Protein AF-0000000087419683 (afdb_homodimer)

pLDDT: mean 87.88, std 21.39, range [22.89, 98.94]

InterPro domains:
  IPR004843 Calcineurin-like, phosphoesterase domain [PF00149] (72-242)
  IPR029052 Metallo-dependent phosphatase-like [G3DSA:3.60.21.10] (58-299)
  IPR029052 Metallo-dependent phosphatase-like [SSF56300] (59-273)
  IPR051918 Serine/threonine-protein phosphatase CPPED1 [PTHR43143] (70-267)

Radius of gyration: 33.33 Å; Cα contacts (8 Å, |Δi|>4): 1306; chains: 2; bounding box: 57×111×132 Å

Secondary structure (DSSP, 8-state):
-----------------------------------SEEE---SS-SBS----S--TT-EEEEEE-B--SS--TTHHHHHHHHHHHH--S-EEE-S--S----S-HHHHHHHHHHHHHHHTT-SS-EE----TTTTSSHHHHHHHHHHH--SSEEEEETTEEEEE--TBPSS--SSSB--HHHHHHHHHHHHHTTT-SEEEEE-SS-GGG-TT--HHHHTHHHHHHHHTTS-EEEEE-SSSS-EEEEETTEEEEE--BSSSS----BGGGTB-BEEEEEEEETTEEEEEEEEGGGEEETTSSB---GGGG-/-----------------------------------SEEE---SS-SBS----S--TT-EEEEEE-B--SS--TTHHHHHHHHHHHH--S-EEE-S--S----S-HHHHHHHHHHHHHHHTT-SS-EE----TTTTSSHHHHHHHHHHH--SSEEEEETTEEEEE--TBPSS--SSSB--HHHHHHHHHHHHHTTT-SEEEEE-SS-GGG-TT--HHHHTHHHHHHHHTTS-EEEEE-SS-S-EEEEETTEEEEE--BSSSS----BGGGTB-BEEEEEEEETTEEEEEEEEGGGEEETTSSB---GGGG-

Organism: NCBI:txid2527985

Foldseek 3Di:
DDPDDDDPPPPPPVPPPPPPPPPPPPPPPPPPPPDPDDDDDDPDDDDDDDPDPCPPLKFKEKEAEACAPAHFPPLLLLVQVLCQVVDGQEYEYQANQFQAPDPDPVVVVVRVVVSCVRQVPHPHYYHDAYDCRQPVDPVSVVVCCVVPNDRWDWDDDRLEIEGHAEQCDPPDPDPGADDPVNLVVLLVVLVVNVRRLEYEYGHADPQVPDPPRDCVHRSNVSNVVSCPPHHYEYEYEDPQFWDWDADPNYIYIYAHHSRYDFPCPDVVRRHAHWMWMWMQDSNGIDIDTGGSVNRDDPVPDDDDDPVPPD/DDDPPPPPPPPPPPPPPPPPPPPPPPPPPPPPPPDPDDDDDDPDDDDPDDPDPCPPLKFKEKEAEACAPAHFPPLLLLVQVLCQVVDGQEYEYQANQFQAPDPDPVVVVVRVVVSCVRQVPHPHYYHDAYDCRQPVDPVSVVVCCVPPNDRWDWDDDRLEIEGHAEQCDPPDPDPGADDPVNLVVLLVVLVVNVRRLEYEYGHADPQVPDPPRDCVHRSNVSNVVSCPPHHYEYEYEDPQFWDWDADPNYIYIYAHHSRYDFPCPDVVRRHAHWMWMWMQDSNGIDIDTGGSVNRDDPVPDDDDDVVPPD

Sequence (620 aa):
MKSLVTSSAALLILGLAALYSATGATQPAQESAEPELQIAVEAKNPWTDLQLNNDPKNFQFAIVTDRTGGHRPGVFRGAIDKLNLLQPEFVVSVGDLIEGGTEDPGRWALEWSEFQSNVERLDMPFFYLPGNHDISNMPMFEEWNRKFGRSYYSFRYHDVLFLCLNSEDPPRKGSFHFSQDQQEWAQAVLAENKDARWTIVLLHKPTWTYVNADLEASGWAPIEDALGDRPYTVFSGHKHNYAKSVRRGRDYYMLATTGGGSNLSGKDQGRFDHVVWVTMKDDGPVISNLMLDGIDHKNIRTVPDVRKGKMKSLVTSSAALLILGLAALYSATGATQPAQESAEPELQIAVEAKNPWTDLQLNNDPKNFQFAIVTDRTGGHRPGVFRGAIDKLNLLQPEFVVSVGDLIEGGTEDPGRWALEWSEFQSNVERLDMPFFYLPGNHDISNMPMFEEWNRKFGRSYYSFRYHDVLFLCLNSEDPPRKGSFHFSQDQQEWAQAVLAENKDARWTIVLLHKPTWTYVNADLEASGWAPIEDALGDRPYTVFSGHKHNYAKSVRRGRDYYMLATTGGGSNLSGKDQGRFDHVVWVTMKDDGPVISNLMLDGIDHKNIRTVPDVRKGK

Solvent-accessible surface area (backbone atoms only — not comparable to full-atom values): 32985 Å² total; per-residue (Å²): 138,87,81,76,73,87,77,77,77,75,77,75,76,74,74,74,74,76,73,72,69,68,68,66,71,66,61,72,69,70,70,71,74,71,65,54,66,46,64,89,82,63,99,38,46,42,43,77,56,86,61,59,47,66,60,83,82,42,51,44,34,34,38,42,34,18,31,23,73,53,61,40,88,63,42,42,54,48,48,42,55,44,46,55,35,68,56,40,24,32,37,39,39,18,13,18,73,31,59,54,76,68,88,48,66,68,57,50,51,53,41,49,51,54,43,48,63,44,59,69,67,41,79,28,23,43,38,64,36,48,18,61,27,44,37,56,45,70,71,39,38,53,48,42,36,69,66,19,28,64,61,52,54,59,38,29,51,59,54,33,34,37,43,39,44,31,34,64,29,69,82,66,82,56,97,43,14,35,31,72,67,53,34,54,47,49,39,49,52,47,65,74,44,70,80,39,68,32,33,42,35,31,25,8,59,55,63,72,70,42,85,83,51,54,43,65,83,23,28,50,42,65,39,55,56,57,53,60,86,57,57,48,40,38,41,21,16,77,77,31,33,31,33,26,28,60,56,93,90,25,52,35,36,28,33,19,15,25,21,20,35,65,86,51,79,28,61,87,68,13,15,47,48,34,37,36,40,35,35,40,48,92,92,42,72,36,50,21,40,34,31,52,93,19,54,39,56,67,73,67,29,69,45,77,47,56,77,66,76,116,135,84,81,79,77,77,80,79,81,78,78,76,77,78,75,78,74,76,75,74,73,70,71,67,73,66,64,73,70,72,73,72,75,71,65,53,67,48,64,87,82,61,98,38,46,42,45,77,55,84,60,59,48,66,60,83,82,42,49,44,33,32,37,42,35,18,31,22,73,52,60,41,87,62,42,42,54,48,47,43,56,45,46,56,35,68,55,40,25,31,36,39,39,19,16,18,75,30,59,54,77,66,90,50,67,67,57,52,51,52,42,49,52,53,44,49,62,44,59,69,67,41,80,30,23,44,37,64,36,48,19,60,27,44,37,55,44,70,72,38,38,51,49,42,38,69,66,20,27,65,61,53,52,59,37,28,50,60,54,32,34,37,42,39,44,31,32,64,28,69,85,64,81,59,98,43,14,35,30,72,67,54,34,54,49,49,39,49,52,48,66,76,45,70,80,39,69,32,34,42,36,32,23,7,60,56,63,70,70,42,86,84,50,54,44,66,83,24,29,49,42,64,38,55,58,56,52,58,86,58,56,49,40,38,42,20,16,78,76,30,31,32,34,27,28,60,56,94,90,25,53,35,35,29,34,20,14,25,21,20,34,66,88,52,80,28,61,86,68,14,16,46,48,34,37,36,40,34,37,41,46,92,91,43,71,36,50,22,39,34,30,53,94,19,54,38,56,69,73,68,28,69,45,76,48,58,77,68,75,116

Structure (mmCIF, N/CA/C/O backbone):
data_AF-0000000087419683-model_v1
#
loop_
_entity.id
_entity.type
_entity.pdbx_description
1 polymer 'Calcineurin-like phosphoesterase'
#
loop_
_atom_site.group_PDB
_atom_site.id
_atom_site.type_symbol
_atom_site.label_atom_id
_atom_site.label_alt_id
_atom_site.label_comp_id
_atom_site.label_asym_id
_atom_site.label_entity_id
_atom_site.label_seq_id
_atom_site.pdbx_PDB_ins_code
_atom_site.Cartn_x
_atom_site.Cartn_y
_atom_site.Cartn_z
_atom_site.occupancy
_atom_site.B_iso_or_equiv
_atom_site.auth_seq_id
_atom_site.auth_comp_id
_atom_site.auth_asym_id
_atom_site.auth_atom_id
_atom_site.pdbx_PDB_model_num
ATOM 1 N N . MET A 1 1 ? 29.109 -15.312 107.375 1 22.89 1 MET A N 1
ATOM 2 C CA . MET A 1 1 ? 29.953 -16.094 106.438 1 22.89 1 MET A CA 1
ATOM 3 C C . MET A 1 1 ? 29.516 -15.891 105 1 22.89 1 MET A C 1
ATOM 5 O O . MET A 1 1 ? 28.375 -15.484 104.75 1 22.89 1 MET A O 1
ATOM 9 N N . LYS A 1 2 ? 30.391 -16.438 104.125 1 23.83 2 LYS A N 1
ATOM 10 C CA . LYS A 1 2 ? 31.016 -15.977 102.875 1 23.83 2 LYS A CA 1
ATOM 11 C C . LYS A 1 2 ? 30.078 -16.141 101.688 1 23.83 2 LYS A C 1
ATOM 13 O O . LYS A 1 2 ? 29.406 -17.172 101.562 1 23.83 2 LYS A O 1
ATOM 18 N N . SER A 1 3 ? 29.75 -15.078 100.875 1 24.08 3 SER A N 1
ATOM 19 C CA . SER A 1 3 ? 28.891 -14.398 99.875 1 24.08 3 SER A CA 1
ATOM 20 C C . SER A 1 3 ? 29.094 -14.984 98.5 1 24.08 3 SER A C 1
ATOM 22 O O . SER A 1 3 ? 28.547 -14.469 97.5 1 24.08 3 SER A O 1
ATOM 24 N N . LEU A 1 4 ? 29.953 -16.078 98.562 1 23.55 4 LEU A N 1
ATOM 25 C CA . LEU A 1 4 ? 30.594 -16.047 97.25 1 23.55 4 LEU A CA 1
ATOM 26 C C . LEU A 1 4 ? 29.562 -16.062 96.125 1 23.55 4 LEU A C 1
ATOM 28 O O . LEU A 1 4 ? 28.422 -16.484 96.375 1 23.55 4 LEU A O 1
ATOM 32 N N . VAL A 1 5 ? 29.938 -16.328 94.812 1 24.39 5 VAL A N 1
ATOM 33 C CA . VAL A 1 5 ? 30.266 -15.719 93.562 1 24.39 5 VAL A CA 1
ATOM 34 C C . VAL A 1 5 ? 29.328 -16.266 92.438 1 24.39 5 VAL A C 1
ATOM 36 O O . VAL A 1 5 ? 29.016 -15.562 91.5 1 24.39 5 VAL A O 1
ATOM 39 N N . THR A 1 6 ? 28.781 -17.547 92.625 1 27.62 6 THR A N 1
ATOM 40 C CA . THR A 1 6 ? 28.922 -18.234 91.312 1 27.62 6 THR A CA 1
ATOM 41 C C . THR A 1 6 ? 28.047 -17.562 90.25 1 27.62 6 THR A C 1
ATOM 43 O O . THR A 1 6 ? 26.922 -17.141 90.562 1 27.62 6 THR A O 1
ATOM 46 N N . SER A 1 7 ? 28.625 -17.094 89.125 1 27.59 7 SER A N 1
ATOM 47 C CA . SER A 1 7 ? 28.422 -16.375 87.875 1 27.59 7 SER A CA 1
ATOM 48 C C . SER A 1 7 ? 27.453 -17.125 87 1 27.59 7 SER A C 1
ATOM 50 O O . SER A 1 7 ? 27.703 -18.281 86.625 1 27.59 7 SER A O 1
ATOM 52 N N . SER A 1 8 ? 26.203 -17.016 87.25 1 25.48 8 SER A N 1
ATOM 53 C CA . SER A 1 8 ? 25.125 -17.656 86.5 1 25.48 8 SER A CA 1
ATOM 54 C C . SER A 1 8 ? 25.188 -17.297 85 1 25.48 8 SER A C 1
ATOM 56 O O . SER A 1 8 ? 25.141 -16.125 84.688 1 25.48 8 SER A O 1
ATOM 58 N N . ALA A 1 9 ? 26.047 -18.047 84.25 1 25.39 9 ALA A N 1
ATOM 59 C CA . ALA A 1 9 ? 26.266 -17.938 82.812 1 25.39 9 ALA A CA 1
ATOM 60 C C . ALA A 1 9 ? 24.953 -17.984 82.062 1 25.39 9 ALA A C 1
ATOM 62 O O . ALA A 1 9 ? 24.219 -18.969 82.125 1 25.39 9 ALA A O 1
ATOM 63 N N . ALA A 1 10 ? 24.203 -16.922 82.125 1 25.39 10 ALA A N 1
ATOM 64 C CA . ALA A 1 10 ? 22.953 -16.781 81.375 1 25.39 10 ALA A CA 1
ATOM 65 C C . ALA A 1 10 ? 23.188 -17.031 79.875 1 25.39 10 ALA A C 1
ATOM 67 O O . ALA A 1 10 ? 24.016 -16.375 79.25 1 25.39 10 ALA A O 1
ATOM 68 N N . LEU A 1 11 ? 23.234 -18.344 79.5 1 24 11 LEU A N 1
ATOM 69 C CA . LEU A 1 11 ? 23.391 -18.766 78.125 1 24 11 LEU A CA 1
ATOM 70 C C . LEU A 1 11 ? 22.391 -18.047 77.188 1 24 11 LEU A C 1
ATOM 72 O O . LEU A 1 11 ? 21.188 -18.062 77.5 1 24 11 LEU A O 1
ATOM 76 N N . LEU A 1 12 ? 22.828 -16.969 76.562 1 24.3 12 LEU A N 1
ATOM 77 C CA . LEU A 1 12 ? 22.25 -16.109 75.5 1 24.3 12 LEU A CA 1
ATOM 78 C C . LEU A 1 12 ? 21.766 -16.938 74.312 1 24.3 12 LEU A C 1
ATOM 80 O O . LEU A 1 12 ? 22.578 -17.531 73.625 1 24.3 12 LEU A O 1
ATOM 84 N N . ILE A 1 13 ? 20.891 -17.875 74.562 1 25.2 13 ILE A N 1
ATOM 85 C CA . ILE A 1 13 ? 20.5 -18.594 73.312 1 25.2 13 ILE A CA 1
ATOM 86 C C . ILE A 1 13 ? 19.953 -17.594 72.312 1 25.2 13 ILE A C 1
ATOM 88 O O . ILE A 1 13 ? 18.969 -16.906 72.562 1 25.2 13 ILE A O 1
ATOM 92 N N . LEU A 1 14 ? 20.844 -16.891 71.625 1 25.5 14 LEU A N 1
ATOM 93 C CA . LEU A 1 14 ? 20.5 -16.016 70.5 1 25.5 14 LEU A CA 1
ATOM 94 C C . LEU A 1 14 ? 19.703 -16.781 69.438 1 25.5 14 LEU A C 1
ATOM 96 O O . LEU A 1 14 ? 20.188 -17.797 68.938 1 25.5 14 LEU A O 1
ATOM 100 N N . GLY A 1 15 ? 18.422 -16.938 69.75 1 24.23 15 GLY A N 1
ATOM 101 C CA . GLY A 1 15 ? 17.5 -17.438 68.75 1 24.23 15 GLY A CA 1
ATOM 102 C C . GLY A 1 15 ? 17.656 -16.781 67.375 1 24.23 15 GLY A C 1
ATOM 103 O O . GLY A 1 15 ? 17.547 -15.562 67.25 1 24.23 15 GLY A O 1
ATOM 104 N N . LEU A 1 16 ? 18.656 -17.234 66.625 1 26.91 16 LEU A N 1
ATOM 105 C CA . LEU A 1 16 ? 18.812 -16.781 65.25 1 26.91 16 LEU A CA 1
ATOM 106 C C . LEU A 1 16 ? 17.516 -16.953 64.5 1 26.91 16 LEU A C 1
ATOM 108 O O . LEU A 1 16 ? 17.016 -18.078 64.312 1 26.91 16 LEU A O 1
ATOM 112 N N . ALA A 1 17 ? 16.516 -16.016 64.688 1 26.88 17 ALA A N 1
ATOM 113 C CA . ALA A 1 17 ? 15.383 -15.906 63.75 1 26.88 17 ALA A CA 1
ATOM 114 C C . ALA A 1 17 ? 15.836 -15.93 62.312 1 26.88 17 ALA A C 1
ATOM 116 O O . ALA A 1 17 ? 16.625 -15.086 61.875 1 26.88 17 ALA A O 1
ATOM 117 N N . ALA A 1 18 ? 16.125 -17.109 61.781 1 29.06 18 ALA A N 1
ATOM 118 C CA . ALA A 1 18 ? 16.297 -17.188 60.312 1 29.06 18 ALA A CA 1
ATOM 119 C C . ALA A 1 18 ? 15.172 -16.453 59.594 1 29.06 18 ALA A C 1
ATOM 121 O O . ALA A 1 18 ? 14 -16.812 59.719 1 29.06 18 ALA A O 1
ATOM 122 N N . LEU A 1 19 ? 15.234 -15.07 59.5 1 27.78 19 LEU A N 1
ATOM 123 C CA . LEU A 1 19 ? 14.406 -14.32 58.562 1 27.78 19 LEU A CA 1
ATOM 124 C C . LEU A 1 19 ? 14.422 -14.969 57.188 1 27.78 19 LEU A C 1
ATOM 126 O O . LEU A 1 19 ? 15.461 -15.016 56.531 1 27.78 19 LEU A O 1
ATOM 130 N N . TYR A 1 20 ? 13.781 -16.125 57.094 1 30.3 20 TYR A N 1
ATOM 131 C CA . TYR A 1 20 ? 13.523 -16.5 55.688 1 30.3 20 TYR A CA 1
ATOM 132 C C . TYR A 1 20 ? 12.945 -15.336 54.906 1 30.3 20 TYR A C 1
ATOM 134 O O . TYR A 1 20 ? 11.867 -14.836 55.25 1 30.3 20 TYR A O 1
ATOM 142 N N . SER A 1 21 ? 13.844 -14.375 54.5 1 29.81 21 SER A N 1
ATOM 143 C CA . SER A 1 21 ? 13.367 -13.461 53.469 1 29.81 21 SER A CA 1
ATOM 144 C C . SER A 1 21 ? 12.742 -14.219 52.312 1 29.81 21 SER A C 1
ATOM 146 O O . SER A 1 21 ? 13.414 -15 51.625 1 29.81 21 SER A O 1
ATOM 148 N N . ALA A 1 22 ? 11.516 -14.703 52.562 1 32.25 22 ALA A N 1
ATOM 149 C CA . ALA A 1 22 ? 10.805 -15 51.312 1 32.25 22 ALA A CA 1
ATOM 150 C C . ALA A 1 22 ? 11.109 -13.953 50.25 1 32.25 22 ALA A C 1
ATOM 152 O O . ALA A 1 22 ? 10.734 -12.789 50.406 1 32.25 22 ALA A O 1
ATOM 153 N N . THR A 1 23 ? 12.312 -14.078 49.719 1 35.28 23 THR A N 1
ATOM 154 C CA . THR A 1 23 ? 12.406 -13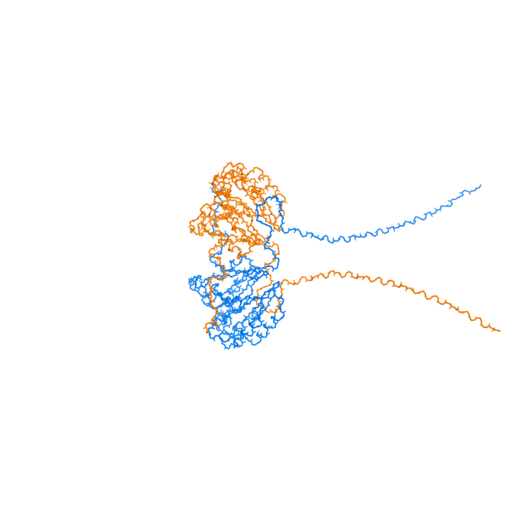.305 48.5 1 35.28 23 THR A CA 1
ATOM 155 C C . THR A 1 23 ? 11.102 -13.383 47.688 1 35.28 23 THR A C 1
ATOM 157 O O . THR A 1 23 ? 10.625 -14.484 47.406 1 35.28 23 THR A O 1
ATOM 160 N N . GLY A 1 24 ? 10.117 -12.523 48.125 1 34 24 GLY A N 1
ATOM 161 C CA . GLY A 1 24 ? 9.047 -12.32 47.188 1 34 24 GLY A CA 1
ATOM 162 C C . GLY A 1 24 ? 9.484 -12.5 45.75 1 34 24 GLY A C 1
ATOM 163 O O . GLY A 1 24 ? 10.414 -11.836 45.281 1 34 24 GLY A O 1
ATOM 164 N N . ALA A 1 25 ? 9.414 -13.781 45.25 1 35.94 25 ALA A N 1
ATOM 165 C CA . ALA A 1 25 ? 9.445 -13.82 43.781 1 35.94 25 ALA A CA 1
ATOM 166 C C . ALA A 1 25 ? 8.75 -12.602 43.188 1 35.94 25 ALA A C 1
ATOM 168 O O . ALA A 1 25 ? 7.543 -12.414 43.375 1 35.94 25 ALA A O 1
ATOM 169 N N . THR A 1 26 ? 9.477 -11.422 43.281 1 37.47 26 THR A N 1
ATOM 170 C CA . THR A 1 26 ? 8.898 -10.406 42.406 1 37.47 26 THR A CA 1
ATOM 171 C C . THR A 1 26 ? 8.242 -11.055 41.188 1 37.47 26 THR A C 1
ATOM 173 O O . THR A 1 26 ? 8.891 -11.812 40.438 1 37.47 26 THR A O 1
ATOM 176 N N . GLN A 1 27 ? 6.969 -11.477 41.375 1 37.31 27 GLN A N 1
ATOM 177 C CA . GLN A 1 27 ? 6.305 -11.711 40.094 1 37.31 27 GLN A CA 1
ATOM 178 C C . GLN A 1 27 ? 6.941 -10.867 38.969 1 37.31 27 GLN A C 1
ATOM 180 O O . GLN A 1 27 ? 7.207 -9.68 39.156 1 37.31 27 GLN A O 1
ATOM 185 N N . PRO A 1 28 ? 7.73 -11.602 38.125 1 36.78 28 PRO A N 1
ATOM 186 C CA . PRO A 1 28 ? 8.109 -10.672 37.031 1 36.78 28 PRO A CA 1
ATOM 187 C C . PRO A 1 28 ? 7.039 -9.617 36.75 1 36.78 28 PRO A C 1
ATOM 189 O O . PRO A 1 28 ? 5.848 -9.93 36.75 1 36.78 28 PRO A O 1
ATOM 192 N N . ALA A 1 29 ? 7.242 -8.477 37.219 1 36.19 29 ALA A N 1
ATOM 193 C CA . ALA A 1 29 ? 6.371 -7.402 36.75 1 36.19 29 ALA A CA 1
ATOM 194 C C . ALA A 1 29 ? 5.773 -7.73 35.375 1 36.19 29 ALA A C 1
ATOM 196 O O . ALA A 1 29 ? 6.504 -8.023 34.438 1 36.19 29 ALA A O 1
ATOM 197 N N . GLN A 1 30 ? 4.758 -8.438 35.344 1 36.41 30 GLN A N 1
ATOM 198 C CA . GLN A 1 30 ? 4.09 -8.359 34.062 1 36.41 30 GLN A CA 1
ATOM 199 C C . GLN A 1 30 ? 4.387 -7.027 33.375 1 36.41 30 GLN A C 1
ATOM 201 O O . GLN A 1 30 ? 4.023 -5.965 33.875 1 36.41 30 GLN A O 1
ATOM 206 N N . GLU A 1 31 ? 5.555 -6.715 32.906 1 39.69 31 GLU A N 1
ATOM 207 C CA . GLU A 1 31 ? 5.785 -5.531 32.094 1 39.69 31 GLU A CA 1
ATOM 208 C C . GLU A 1 31 ? 4.496 -5.055 31.422 1 39.69 31 GLU A C 1
ATOM 210 O O . GLU A 1 31 ? 3.896 -5.773 30.625 1 39.69 31 GLU A O 1
ATOM 215 N N . SER A 1 32 ? 3.584 -4.559 32.094 1 43.97 32 SER A N 1
ATOM 216 C CA . SER A 1 32 ? 2.361 -3.959 31.547 1 43.97 32 SER A CA 1
ATOM 217 C C . SER A 1 32 ? 2.578 -3.393 30.156 1 43.97 32 SER A C 1
ATOM 219 O O . SER A 1 32 ? 3.389 -2.482 29.969 1 43.97 32 SER A O 1
ATOM 221 N N . ALA A 1 33 ? 2.486 -4.195 29.125 1 52.38 33 ALA A N 1
ATOM 222 C CA . ALA A 1 33 ? 2.674 -3.816 27.734 1 52.38 33 ALA A CA 1
ATOM 223 C C . ALA A 1 33 ? 2.059 -2.449 27.453 1 52.38 33 ALA A C 1
ATOM 225 O O . ALA A 1 33 ? 0.89 -2.211 27.766 1 52.38 33 ALA A O 1
ATOM 226 N N . GLU A 1 34 ? 2.83 -1.365 27.625 1 61.22 34 GLU A N 1
ATOM 227 C CA . GLU A 1 34 ? 2.35 -0.041 27.25 1 61.22 34 GLU A CA 1
ATOM 228 C C . GLU A 1 34 ? 1.367 -0.125 26.078 1 61.22 34 GLU A C 1
ATOM 230 O O . GLU A 1 34 ? 1.54 -0.942 25.172 1 61.22 34 GLU A O 1
ATOM 235 N N . PRO A 1 35 ? 0.256 0.652 26.281 1 69.88 35 PRO A N 1
ATOM 236 C CA . PRO A 1 35 ? -0.711 0.633 25.188 1 69.88 35 PRO A CA 1
ATOM 237 C C . PRO A 1 35 ? -0.094 1.038 23.844 1 69.88 35 PRO A C 1
ATOM 239 O O . PRO A 1 35 ? 0.795 1.894 23.812 1 69.88 35 PRO A O 1
ATOM 242 N N . GLU A 1 36 ? -0.584 0.321 22.922 1 84.69 36 GLU A N 1
ATOM 243 C CA . GLU A 1 36 ? -0.09 0.599 21.578 1 84.69 36 GLU A CA 1
ATOM 244 C C . GLU A 1 36 ? -0.388 2.037 21.156 1 84.69 36 GLU A C 1
ATOM 246 O O . GLU A 1 36 ? 0.469 2.715 20.594 1 84.69 36 GLU A O 1
ATOM 251 N N . LEU A 1 37 ? -1.591 2.57 21.578 1 92.81 37 LEU A N 1
ATOM 252 C CA . LEU A 1 37 ? -2.012 3.934 21.266 1 92.81 37 LEU A CA 1
ATOM 253 C C . LEU A 1 37 ? -2.199 4.742 22.547 1 92.81 37 LEU A C 1
ATOM 255 O O . LEU A 1 37 ? -2.945 4.336 23.438 1 92.81 37 LEU A O 1
ATOM 259 N N . GLN A 1 38 ? -1.438 5.816 22.75 1 95.56 38 GLN A N 1
ATOM 260 C CA . GLN A 1 38 ? -1.573 6.773 23.844 1 95.56 38 GLN A CA 1
ATOM 261 C C . GLN A 1 38 ? -2.09 8.117 23.344 1 95.56 38 GLN A C 1
ATOM 263 O O . GLN A 1 38 ? -1.407 8.805 22.578 1 95.56 38 GLN A O 1
ATOM 268 N N . ILE A 1 39 ? -3.301 8.453 23.719 1 95.56 39 ILE A N 1
ATOM 269 C CA . ILE A 1 39 ? -3.949 9.688 23.281 1 95.56 39 ILE A CA 1
ATOM 270 C C . ILE A 1 39 ? -4.941 10.156 24.344 1 95.56 39 ILE A C 1
ATOM 272 O O . ILE A 1 39 ? -5.66 9.344 24.938 1 95.56 39 ILE A O 1
ATOM 276 N N . ALA A 1 40 ? -4.898 11.461 24.625 1 94.12 40 ALA A N 1
ATOM 277 C CA . ALA A 1 40 ? -5.879 12.008 25.562 1 94.12 40 ALA A CA 1
ATOM 278 C C . ALA A 1 40 ? -7.254 12.109 24.922 1 94.12 40 ALA A C 1
ATOM 280 O O . ALA A 1 40 ? -7.387 12.625 23.797 1 94.12 40 ALA A O 1
ATOM 281 N N . VAL A 1 41 ? -8.281 11.594 25.547 1 94.31 41 VAL A N 1
ATOM 282 C CA . VAL A 1 41 ? -9.656 11.641 25.047 1 94.31 41 VAL A CA 1
ATOM 283 C C . VAL A 1 41 ? -10.461 12.664 25.844 1 94.31 41 VAL A C 1
ATOM 285 O O . VAL A 1 41 ? -10.406 12.695 27.078 1 94.31 41 VAL A O 1
ATOM 288 N N . GLU A 1 42 ? -11.141 13.5 25.109 1 96.25 42 GLU A N 1
ATOM 289 C CA . GLU A 1 42 ? -11.984 14.539 25.672 1 96.25 42 GLU A CA 1
ATOM 290 C C . GLU A 1 42 ? -13.422 14.406 25.203 1 96.25 42 GLU A C 1
ATOM 292 O O . GLU A 1 42 ? -13.789 13.414 24.562 1 96.25 42 GLU A O 1
ATOM 297 N N . ALA A 1 43 ? -14.273 15.359 25.562 1 95.69 43 ALA A N 1
ATOM 298 C CA . ALA A 1 43 ? -15.68 15.312 25.172 1 95.69 43 ALA A CA 1
ATOM 299 C C . ALA A 1 43 ? -15.82 15.344 23.641 1 95.69 43 ALA A C 1
ATOM 301 O O . ALA A 1 43 ? -16.688 14.672 23.078 1 95.69 43 ALA A O 1
ATOM 302 N N . LYS A 1 44 ? -15.016 16.219 22.984 1 96.75 44 LYS A N 1
ATOM 303 C CA . LYS A 1 44 ? -14.852 16.281 21.547 1 96.75 44 LYS A CA 1
ATOM 304 C C . LYS A 1 44 ? -13.398 16.031 21.156 1 96.75 44 LYS A C 1
ATOM 306 O O . LYS A 1 44 ? -12.477 16.438 21.859 1 96.75 44 LYS A O 1
ATOM 311 N N . ASN A 1 45 ? -13.312 15.273 20.062 1 97.81 45 ASN A N 1
ATOM 312 C CA . ASN A 1 45 ? -11.969 14.891 19.656 1 97.81 45 ASN A CA 1
ATOM 313 C C . ASN A 1 45 ? -11.789 15 18.141 1 97.81 45 ASN A C 1
ATOM 315 O O . ASN A 1 45 ? -12.719 14.742 17.375 1 97.81 45 ASN A O 1
ATOM 319 N N . PRO A 1 46 ? -10.656 15.281 17.688 1 98.06 46 PRO A N 1
ATOM 320 C CA . PRO A 1 46 ? -10.391 15.453 16.266 1 98.06 46 PRO A CA 1
ATOM 321 C C . PRO A 1 46 ? -10.031 14.133 15.57 1 98.06 46 PRO A C 1
ATOM 323 O O . PRO A 1 46 ? -9.008 14.047 14.891 1 98.06 46 PRO A O 1
ATOM 326 N N . TRP A 1 47 ? -10.82 13.164 15.734 1 98.25 47 TRP A N 1
ATOM 327 C CA . TRP A 1 47 ? -10.758 11.883 15.039 1 98.25 47 TRP A CA 1
ATOM 328 C C . TRP A 1 47 ? -12.125 11.211 15.008 1 98.25 47 TRP A C 1
ATOM 330 O O . TRP A 1 47 ? -13.016 11.57 15.781 1 98.25 47 TRP A O 1
ATOM 340 N N . THR A 1 48 ? -12.328 10.32 14.102 1 98.19 48 THR A N 1
ATOM 341 C CA . THR A 1 48 ? -13.617 9.648 13.953 1 98.19 48 THR A CA 1
ATOM 342 C C . THR A 1 48 ? -13.828 8.633 15.07 1 98.19 48 THR A C 1
ATOM 344 O O . THR A 1 48 ? -14.922 8.516 15.617 1 98.19 48 THR A O 1
ATOM 347 N N . ASP A 1 49 ? -12.852 7.828 15.367 1 96.56 49 ASP A N 1
ATOM 348 C CA . ASP A 1 49 ? -12.812 6.805 16.406 1 96.56 49 ASP A CA 1
ATOM 349 C C . ASP A 1 49 ? -11.375 6.367 16.703 1 96.56 49 ASP A C 1
ATOM 351 O O . ASP A 1 49 ? -10.43 6.945 16.156 1 96.56 49 ASP A O 1
ATOM 355 N N . LEU A 1 50 ? -11.25 5.461 17.562 1 96.31 50 LEU A N 1
ATOM 356 C CA . LEU A 1 50 ? -9.906 5.012 17.891 1 96.31 50 LEU A CA 1
ATOM 357 C C . LEU A 1 50 ? -9.758 3.51 17.656 1 96.31 50 LEU A C 1
ATOM 359 O O . LEU A 1 50 ? -8.977 2.846 18.344 1 96.31 50 LEU A O 1
ATOM 363 N N . GLN A 1 51 ? -10.594 2.975 16.734 1 96.5 51 GLN A N 1
ATOM 364 C CA . GLN A 1 51 ? -10.477 1.571 16.359 1 96.5 51 GLN A CA 1
ATOM 365 C C . GLN A 1 51 ? -9.5 1.396 15.195 1 96.5 51 GLN A C 1
ATOM 367 O O . GLN A 1 51 ? -9.922 1.24 14.047 1 96.5 51 GLN A O 1
ATOM 372 N N . LEU A 1 52 ? -8.289 1.317 15.523 1 97.69 52 LEU A N 1
ATOM 373 C CA . LEU A 1 52 ? -7.254 1.19 14.508 1 97.69 52 LEU A CA 1
ATOM 374 C C . LEU A 1 52 ? -7.387 -0.129 13.758 1 97.69 52 LEU A C 1
ATOM 376 O O . LEU A 1 52 ? -7.824 -1.132 14.328 1 97.69 52 LEU A O 1
ATOM 380 N N . ASN A 1 53 ? -7.016 -0.151 12.523 1 97.75 53 ASN A N 1
ATOM 381 C CA . ASN A 1 53 ? -6.953 -1.345 11.688 1 97.75 53 ASN A CA 1
ATOM 382 C C . ASN A 1 53 ? -5.652 -2.109 11.898 1 97.75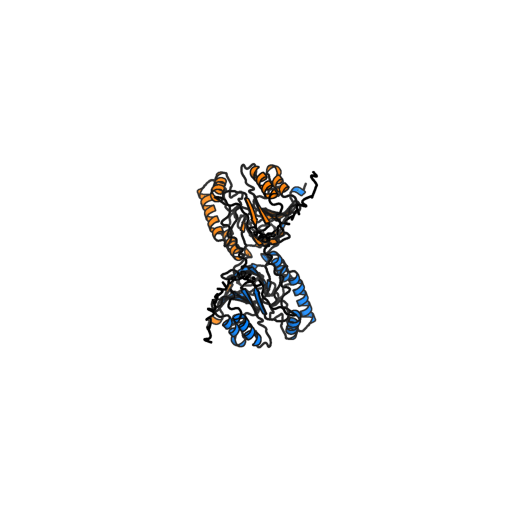 53 ASN A C 1
ATOM 384 O O . ASN A 1 53 ? -4.816 -2.188 11 1 97.75 53 ASN A O 1
ATOM 388 N N . ASN A 1 54 ? -5.547 -2.711 13.102 1 96.19 54 ASN A N 1
ATOM 389 C CA . ASN A 1 54 ? -4.262 -3.293 13.469 1 96.19 54 ASN A CA 1
ATOM 390 C C . ASN A 1 54 ? -4.434 -4.68 14.086 1 96.19 54 ASN A C 1
ATOM 392 O O . ASN A 1 54 ? -3.639 -5.09 14.938 1 96.19 54 ASN A O 1
ATOM 396 N N . ASP A 1 55 ? -5.48 -5.398 13.664 1 94.75 55 ASP A N 1
ATOM 397 C CA . ASP A 1 55 ? -5.609 -6.785 14.102 1 94.75 55 ASP A CA 1
ATOM 398 C C . ASP A 1 55 ? -4.352 -7.586 13.781 1 94.75 55 ASP A C 1
ATOM 400 O O . ASP A 1 55 ? -3.93 -7.648 12.625 1 94.75 55 ASP A O 1
ATOM 404 N N . PRO A 1 56 ? -3.773 -8.203 14.758 1 91.12 56 PRO A N 1
ATOM 405 C CA . PRO A 1 56 ? -2.498 -8.891 14.547 1 91.12 56 PRO A CA 1
ATOM 406 C C . PRO A 1 56 ? -2.633 -10.102 13.625 1 91.12 56 PRO A C 1
ATOM 408 O O . PRO A 1 56 ? -1.629 -10.609 13.117 1 91.12 56 PRO A O 1
ATOM 411 N N . LYS A 1 57 ? -3.773 -10.562 13.438 1 92.06 57 LYS A N 1
ATOM 412 C CA . LYS A 1 57 ? -3.975 -11.711 12.555 1 92.06 57 LYS A CA 1
ATOM 413 C C . LYS A 1 57 ? -4.078 -11.266 11.094 1 92.06 57 LYS A C 1
ATOM 415 O O . LYS A 1 57 ? -4.023 -12.094 10.18 1 92.06 57 LYS A O 1
ATOM 420 N N . ASN A 1 58 ? -4.344 -9.992 10.898 1 96.25 58 ASN A N 1
ATOM 421 C CA . ASN A 1 58 ? -4.336 -9.438 9.547 1 96.25 58 ASN A CA 1
ATOM 422 C C . ASN A 1 58 ? -2.918 -9.148 9.07 1 96.25 58 ASN A C 1
ATOM 424 O O . ASN A 1 58 ? -2.039 -8.836 9.875 1 96.25 58 ASN A O 1
ATOM 428 N N . PHE A 1 59 ? -2.699 -9.352 7.797 1 97.81 59 PHE A N 1
ATOM 429 C CA . PHE A 1 59 ? -1.376 -9.07 7.25 1 97.81 59 PHE A CA 1
ATOM 430 C C . PHE A 1 59 ? -1.466 -8.688 5.777 1 97.81 59 PHE A C 1
ATOM 432 O O . PHE A 1 59 ? -2.5 -8.891 5.141 1 97.81 59 PHE A O 1
ATOM 439 N N . GLN A 1 60 ? -0.388 -8.102 5.355 1 98.69 60 GLN A N 1
ATOM 440 C CA . GLN A 1 60 ? -0.357 -7.625 3.977 1 98.69 60 GLN A CA 1
ATOM 441 C C . GLN A 1 60 ? 0.823 -8.227 3.217 1 98.69 60 GLN A C 1
ATOM 443 O O . GLN A 1 60 ? 1.927 -8.328 3.754 1 98.69 60 GLN A O 1
ATOM 448 N N . PHE A 1 61 ? 0.62 -8.68 2.012 1 98.88 61 PHE A N 1
ATOM 449 C CA . PHE A 1 61 ? 1.649 -9.195 1.117 1 98.88 61 PHE A CA 1
ATOM 450 C C . PHE A 1 61 ? 1.411 -8.719 -0.312 1 98.88 61 PHE A C 1
ATOM 452 O O . PHE A 1 61 ? 0.384 -8.109 -0.605 1 98.88 61 PHE A O 1
ATOM 459 N N . ALA A 1 62 ? 2.414 -8.906 -1.129 1 98.94 62 ALA A N 1
ATOM 460 C CA . ALA A 1 62 ? 2.291 -8.484 -2.523 1 98.94 62 ALA A CA 1
ATOM 461 C C . ALA A 1 62 ? 2.52 -9.664 -3.471 1 98.94 62 ALA A C 1
ATOM 463 O O . ALA A 1 62 ? 3.189 -10.633 -3.113 1 98.94 62 ALA A O 1
ATOM 464 N N . ILE A 1 63 ? 1.922 -9.578 -4.605 1 98.94 63 ILE A N 1
ATOM 465 C CA . ILE A 1 63 ? 2.094 -10.562 -5.668 1 98.94 63 ILE A CA 1
ATOM 466 C C . ILE A 1 63 ? 2.713 -9.898 -6.895 1 98.94 63 ILE A C 1
ATOM 468 O O . ILE A 1 63 ? 2.25 -8.844 -7.336 1 98.94 63 ILE A O 1
ATOM 472 N N . VAL A 1 64 ? 3.74 -10.461 -7.371 1 98.81 64 VAL A N 1
ATOM 473 C CA . VAL A 1 64 ? 4.242 -10.086 -8.688 1 98.81 64 VAL A CA 1
ATOM 474 C C . VAL A 1 64 ? 3.84 -11.141 -9.719 1 98.81 64 VAL A C 1
ATOM 476 O O . VAL A 1 64 ? 3.592 -12.297 -9.359 1 98.81 64 VAL A O 1
ATOM 479 N N . THR A 1 65 ? 3.766 -10.695 -10.883 1 98.06 65 THR A N 1
ATOM 480 C CA . THR A 1 65 ? 3.314 -11.578 -11.953 1 98.06 65 THR A CA 1
ATOM 481 C C . THR A 1 65 ? 4.336 -11.617 -13.086 1 98.06 65 THR A C 1
ATOM 483 O O . THR A 1 65 ? 5.52 -11.359 -12.875 1 98.06 65 THR A O 1
ATOM 486 N N . ASP A 1 66 ? 4.016 -11.969 -14.258 1 97 66 ASP A N 1
ATOM 487 C CA . ASP A 1 66 ? 4.918 -12.258 -15.367 1 97 66 ASP A CA 1
ATOM 488 C C . ASP A 1 66 ? 5.871 -11.094 -15.625 1 97 66 ASP A C 1
ATOM 490 O O . ASP A 1 66 ? 5.43 -9.961 -15.836 1 97 66 ASP A O 1
ATOM 494 N N . ARG A 1 67 ? 7.121 -11.414 -15.617 1 94.5 67 ARG A N 1
ATOM 495 C CA . ARG A 1 67 ? 8.086 -10.398 -16.031 1 94.5 67 ARG A CA 1
ATOM 496 C C . ARG A 1 67 ? 8.727 -10.773 -17.359 1 94.5 67 ARG A C 1
ATOM 498 O O . ARG A 1 67 ? 9.594 -10.047 -17.859 1 94.5 67 ARG A O 1
ATOM 505 N N . THR A 1 68 ? 8.273 -11.938 -17.969 1 89.75 68 THR A N 1
ATOM 506 C CA . THR A 1 68 ? 8.93 -12.391 -19.188 1 89.75 68 THR A CA 1
ATOM 507 C C . THR A 1 68 ? 7.902 -12.75 -20.266 1 89.75 68 THR A C 1
ATOM 509 O O . THR A 1 68 ? 6.746 -12.328 -20.188 1 89.75 68 THR A O 1
ATOM 512 N N . GLY A 1 69 ? 8.43 -13.461 -21.391 1 85.5 69 GLY A N 1
ATOM 513 C CA . GLY A 1 69 ? 7.602 -13.523 -22.578 1 85.5 69 GLY A CA 1
ATOM 514 C C . GLY A 1 69 ? 7.527 -12.203 -23.328 1 85.5 69 GLY A C 1
ATOM 515 O O . GLY A 1 69 ? 6.438 -11.719 -23.641 1 85.5 69 GLY A O 1
ATOM 516 N N . GLY A 1 70 ? 8.703 -11.586 -23.469 1 88.06 70 GLY A N 1
ATOM 517 C CA . GLY A 1 70 ? 8.875 -10.203 -23.906 1 88.06 70 GLY A CA 1
ATOM 518 C C . GLY A 1 70 ? 9.328 -9.281 -22.797 1 88.06 70 GLY A C 1
ATOM 519 O O . GLY A 1 70 ? 8.711 -8.242 -22.547 1 88.06 70 GLY A O 1
ATOM 520 N N . HIS A 1 71 ? 10.406 -9.828 -22.172 1 84.88 71 HIS A N 1
ATOM 521 C CA . HIS A 1 71 ? 10.992 -9.125 -21.047 1 84.88 71 HIS A CA 1
ATOM 522 C C . HIS A 1 71 ? 11.297 -7.672 -21.391 1 84.88 71 HIS A C 1
ATOM 524 O O . HIS A 1 71 ? 11.922 -7.395 -22.406 1 84.88 71 HIS A O 1
ATOM 530 N N . ARG A 1 72 ? 10.82 -6.809 -20.594 1 93.19 72 ARG A N 1
ATOM 531 C CA . ARG A 1 72 ? 11.117 -5.387 -20.734 1 93.19 72 ARG A CA 1
ATOM 532 C C . ARG A 1 72 ? 12.102 -4.922 -19.672 1 93.19 72 ARG A C 1
ATOM 534 O O . ARG A 1 72 ? 11.742 -4.762 -18.5 1 93.19 72 ARG A O 1
ATOM 541 N N . PRO A 1 73 ? 13.328 -4.637 -20.109 1 91.5 73 PRO A 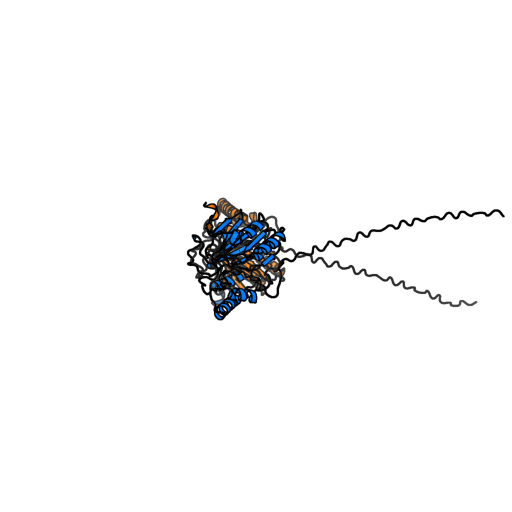N 1
ATOM 542 C CA . PRO A 1 73 ? 14.406 -4.348 -19.156 1 91.5 73 PRO A CA 1
ATOM 543 C C . PRO A 1 73 ? 14.078 -3.191 -18.219 1 91.5 73 PRO A C 1
ATOM 545 O O . PRO A 1 73 ? 13.523 -2.182 -18.656 1 91.5 73 PRO A O 1
ATOM 548 N N . GLY A 1 74 ? 14.359 -3.443 -16.969 1 95.19 74 GLY A N 1
ATOM 549 C CA . GLY A 1 74 ? 14.258 -2.381 -15.992 1 95.19 74 GLY A CA 1
ATOM 550 C C . GLY A 1 74 ? 12.906 -2.34 -15.297 1 95.19 74 GLY A C 1
ATOM 551 O O . GLY A 1 74 ? 12.773 -1.776 -14.211 1 95.19 74 GLY A O 1
ATOM 552 N N . VAL A 1 75 ? 11.875 -2.883 -15.93 1 96.94 75 VAL A N 1
ATOM 553 C CA . VAL A 1 75 ? 10.531 -2.773 -15.375 1 96.94 75 VAL A CA 1
ATOM 554 C C . VAL A 1 75 ? 10.43 -3.578 -14.078 1 96.94 75 VAL A C 1
ATOM 556 O O . VAL A 1 75 ? 9.961 -3.072 -13.055 1 96.94 75 VAL A O 1
ATOM 559 N N . PHE A 1 76 ? 10.938 -4.785 -14.102 1 97.88 76 PHE A N 1
ATOM 560 C CA . PHE A 1 76 ? 10.859 -5.625 -12.906 1 97.88 76 PHE A CA 1
ATOM 561 C C . PHE A 1 76 ? 11.734 -5.066 -11.797 1 97.88 76 PHE A C 1
ATOM 563 O O . PHE A 1 76 ? 11.336 -5.047 -10.633 1 97.88 76 PHE A O 1
ATOM 570 N N . ARG A 1 77 ? 12.898 -4.645 -12.148 1 96.94 77 ARG A N 1
ATOM 571 C CA . ARG A 1 77 ? 13.75 -4.004 -11.148 1 96.94 77 ARG A CA 1
ATOM 572 C C . ARG A 1 77 ? 13.047 -2.807 -10.523 1 96.94 77 ARG A C 1
ATOM 574 O O . ARG A 1 77 ? 13.117 -2.607 -9.305 1 96.94 77 ARG A O 1
ATOM 581 N N . GLY A 1 78 ? 12.43 -1.98 -11.359 1 97.88 78 GLY A N 1
ATOM 582 C CA . GLY A 1 78 ? 11.633 -0.883 -10.844 1 97.88 78 GLY A CA 1
ATOM 583 C C . GLY A 1 78 ? 10.531 -1.339 -9.898 1 97.88 78 GLY A C 1
ATOM 584 O O . GLY A 1 78 ? 10.258 -0.678 -8.898 1 97.88 78 GLY A O 1
ATOM 585 N N . ALA A 1 79 ? 9.898 -2.439 -10.25 1 98.62 79 ALA A N 1
ATOM 586 C CA . ALA A 1 79 ? 8.859 -2.998 -9.391 1 98.62 79 ALA A CA 1
ATOM 587 C C . ALA A 1 79 ? 9.422 -3.393 -8.031 1 98.62 79 ALA A C 1
ATOM 589 O O . ALA A 1 79 ? 8.781 -3.184 -6.996 1 98.62 79 ALA A O 1
ATOM 590 N N . ILE A 1 80 ? 10.617 -3.934 -8.023 1 98.69 80 ILE A N 1
ATOM 591 C CA . ILE A 1 80 ? 11.289 -4.32 -6.785 1 98.69 80 ILE A CA 1
ATOM 592 C C . ILE A 1 80 ? 11.5 -3.088 -5.906 1 98.69 80 ILE A C 1
ATOM 594 O O . ILE A 1 80 ? 11.195 -3.111 -4.711 1 98.69 80 ILE A O 1
ATOM 598 N N . ASP A 1 81 ? 12.008 -2.049 -6.496 1 98.5 81 ASP A N 1
ATOM 599 C CA . ASP A 1 81 ? 12.203 -0.803 -5.758 1 98.5 81 ASP A CA 1
ATOM 600 C C . ASP A 1 81 ? 10.883 -0.3 -5.176 1 98.5 81 ASP A C 1
ATOM 602 O O . ASP A 1 81 ? 10.844 0.179 -4.039 1 98.5 81 ASP A O 1
ATOM 606 N N . LYS A 1 82 ? 9.891 -0.42 -5.922 1 98.75 82 LYS A N 1
ATOM 607 C CA . LYS A 1 82 ? 8.578 0.063 -5.508 1 98.75 82 LYS A CA 1
ATOM 608 C C . LYS A 1 82 ? 7.992 -0.812 -4.402 1 98.75 82 LYS A C 1
ATOM 610 O O . LYS A 1 82 ? 7.332 -0.31 -3.488 1 98.75 82 LYS A O 1
ATOM 615 N N . LEU A 1 83 ? 8.234 -2.096 -4.48 1 98.88 83 LEU A N 1
ATOM 616 C CA . LEU A 1 83 ? 7.824 -2.986 -3.398 1 98.88 83 LEU A CA 1
ATOM 617 C C . LEU A 1 83 ? 8.523 -2.617 -2.096 1 98.88 83 LEU A C 1
ATOM 619 O O . LEU A 1 83 ? 7.934 -2.707 -1.019 1 98.88 83 LEU A O 1
ATOM 623 N N . ASN A 1 84 ? 9.766 -2.221 -2.195 1 98.81 84 ASN A N 1
ATOM 624 C CA . ASN A 1 84 ? 10.5 -1.77 -1.02 1 98.81 84 ASN A CA 1
ATOM 625 C C . ASN A 1 84 ? 9.914 -0.481 -0.449 1 98.81 84 ASN A C 1
ATOM 627 O O . ASN A 1 84 ? 10.141 -0.155 0.717 1 98.81 84 ASN A O 1
ATOM 631 N N . LEU A 1 85 ? 9.195 0.252 -1.237 1 98.75 85 LEU A N 1
ATOM 632 C CA . LEU A 1 85 ? 8.492 1.434 -0.746 1 98.75 85 LEU A CA 1
ATOM 633 C C . LEU A 1 85 ? 7.195 1.045 -0.048 1 98.75 85 LEU A C 1
ATOM 635 O O . LEU A 1 85 ? 6.805 1.672 0.938 1 98.75 85 LEU A O 1
ATOM 639 N N . LEU A 1 86 ? 6.582 0.02 -0.537 1 98.88 86 LEU A N 1
ATOM 640 C CA . LEU A 1 86 ? 5.281 -0.402 -0.029 1 98.88 86 LEU A CA 1
ATOM 641 C C . LEU A 1 86 ? 5.434 -1.23 1.241 1 98.88 86 LEU A C 1
ATOM 643 O O . LEU A 1 86 ? 4.523 -1.279 2.07 1 98.88 86 LEU A O 1
ATOM 647 N N . GLN A 1 87 ? 6.477 -1.975 1.355 1 98.75 87 GLN A N 1
ATOM 648 C CA . GLN A 1 87 ? 6.887 -2.736 2.529 1 98.75 87 GLN A CA 1
ATOM 649 C C . GLN A 1 87 ? 5.871 -3.826 2.863 1 98.75 87 GLN A C 1
ATOM 651 O O . GLN A 1 87 ? 5.43 -3.939 4.008 1 98.75 87 GLN A O 1
ATOM 656 N N . PRO A 1 88 ? 5.516 -4.664 1.926 1 98.88 88 PRO A N 1
ATOM 657 C CA . PRO A 1 88 ? 4.746 -5.855 2.307 1 98.88 88 PRO A CA 1
ATOM 658 C C . PRO A 1 88 ? 5.527 -6.789 3.229 1 98.88 88 PRO A C 1
ATOM 660 O O . PRO A 1 88 ? 6.746 -6.656 3.357 1 98.88 88 PRO A O 1
ATOM 663 N N . GLU A 1 89 ? 4.797 -7.711 3.887 1 98.62 89 GLU A N 1
ATOM 664 C CA . GLU A 1 89 ? 5.477 -8.648 4.777 1 98.62 89 GLU A CA 1
ATOM 665 C C . GLU A 1 89 ? 6.305 -9.656 3.994 1 98.62 89 GLU A C 1
ATOM 667 O O . GLU A 1 89 ? 7.336 -10.133 4.477 1 98.62 89 GLU A O 1
ATOM 672 N N . PHE A 1 90 ? 5.836 -10 2.842 1 98.81 90 PHE A N 1
ATOM 673 C CA . PHE A 1 90 ? 6.539 -10.859 1.89 1 98.81 90 PHE A CA 1
ATOM 674 C C . PHE A 1 90 ? 5.965 -10.688 0.488 1 98.81 90 PHE A C 1
ATOM 676 O O . PHE A 1 90 ? 4.926 -10.055 0.31 1 98.81 90 PHE A O 1
ATOM 683 N N . VAL A 1 91 ? 6.68 -11.172 -0.473 1 98.94 91 VAL A N 1
ATOM 684 C CA . VAL A 1 91 ? 6.254 -11.125 -1.867 1 98.94 91 VAL A CA 1
ATOM 685 C C . VAL A 1 91 ? 6.148 -12.547 -2.422 1 98.94 91 VAL A C 1
ATOM 687 O O . VAL A 1 91 ? 7.02 -13.383 -2.17 1 98.94 91 VAL A O 1
ATOM 690 N N . VAL A 1 92 ? 5.047 -12.852 -3.104 1 98.88 92 VAL A N 1
ATOM 691 C CA . VAL A 1 92 ? 4.891 -14.125 -3.797 1 98.88 92 VAL A CA 1
ATOM 692 C C . VAL A 1 92 ? 4.773 -13.891 -5.301 1 98.88 92 VAL A C 1
ATOM 694 O O . VAL A 1 92 ? 4.461 -12.781 -5.734 1 98.88 92 VAL A O 1
ATOM 697 N N . SER A 1 93 ? 5.047 -14.875 -6.07 1 98.44 93 SER A N 1
ATOM 698 C CA . SER A 1 93 ? 4.977 -14.781 -7.523 1 98.44 93 SER A CA 1
ATOM 699 C C . SER A 1 93 ? 4.043 -15.844 -8.094 1 98.44 93 SER A C 1
ATOM 701 O O . SER A 1 93 ? 3.791 -16.875 -7.457 1 98.44 93 SER A O 1
ATOM 703 N N . VAL A 1 94 ? 3.625 -15.547 -9.336 1 98.44 94 VAL A N 1
ATOM 704 C CA . VAL A 1 94 ? 2.836 -16.578 -10.008 1 98.44 94 VAL A CA 1
ATOM 705 C C . VAL A 1 94 ? 3.623 -17.141 -11.188 1 98.44 94 VAL A C 1
ATOM 707 O O . VAL A 1 94 ? 3.049 -17.766 -12.086 1 98.44 94 VAL A O 1
ATOM 710 N N . GLY A 1 95 ? 4.934 -16.875 -11.25 1 98 95 GLY A N 1
ATOM 711 C CA . GLY A 1 95 ? 5.789 -17.578 -12.195 1 98 95 GLY A CA 1
ATOM 712 C C . GLY A 1 95 ? 6.215 -16.703 -13.367 1 98 95 GLY A C 1
ATOM 713 O O . GLY A 1 95 ? 5.895 -15.516 -13.414 1 98 95 GLY A O 1
ATOM 714 N N . ASP A 1 96 ? 7.09 -17.312 -14.266 1 98 96 ASP A N 1
ATOM 715 C CA . ASP A 1 96 ? 7.719 -16.672 -15.414 1 98 96 ASP A CA 1
ATOM 716 C C . ASP A 1 96 ? 8.688 -15.57 -14.969 1 98 96 ASP A C 1
ATOM 718 O O . ASP A 1 96 ? 8.547 -14.414 -15.359 1 98 96 ASP A O 1
ATOM 722 N N . LEU A 1 97 ? 9.672 -16.094 -14.312 1 98 97 LEU A N 1
ATOM 723 C CA . LEU A 1 97 ? 10.672 -15.266 -13.641 1 98 97 LEU A CA 1
ATOM 724 C C . LEU A 1 97 ? 11.859 -14.992 -14.57 1 98 97 LEU A C 1
ATOM 726 O O . LEU A 1 97 ? 12.539 -13.977 -14.43 1 98 97 LEU A O 1
ATOM 730 N N . ILE A 1 98 ? 12.07 -15.906 -15.477 1 97.69 98 ILE A N 1
ATOM 731 C CA . ILE A 1 98 ? 13.109 -15.711 -16.484 1 97.69 98 ILE A CA 1
ATOM 732 C C . ILE A 1 98 ? 12.531 -15.992 -17.875 1 97.69 98 ILE A C 1
ATOM 734 O O . ILE A 1 98 ? 11.438 -16.547 -18 1 97.69 98 ILE A O 1
ATOM 738 N N . GLU A 1 99 ? 13.227 -15.586 -18.906 1 96.44 99 GLU A N 1
ATOM 739 C CA . GLU A 1 99 ? 12.742 -15.789 -20.266 1 96.44 99 GLU A CA 1
ATOM 740 C C . GLU A 1 99 ? 12.734 -17.266 -20.641 1 96.44 99 GLU A C 1
ATOM 742 O O . GLU A 1 99 ? 11.758 -17.766 -21.203 1 96.44 99 GLU A O 1
ATOM 747 N N . GLY A 1 100 ? 13.82 -17.906 -20.328 1 95.69 100 GLY A N 1
ATOM 748 C CA . GLY A 1 100 ? 13.883 -19.344 -20.594 1 95.69 100 GLY A CA 1
ATOM 749 C C . GLY A 1 100 ? 13.734 -19.688 -22.062 1 95.69 100 GLY A C 1
ATOM 750 O O . GLY A 1 100 ? 14.242 -18.984 -22.922 1 95.69 100 GLY A O 1
ATOM 751 N N . GLY A 1 101 ? 13.273 -20.938 -22.375 1 92.81 101 GLY A N 1
ATOM 752 C CA . GLY A 1 101 ? 13.07 -21.406 -23.734 1 92.81 101 GLY A CA 1
ATOM 753 C C . GLY A 1 101 ? 14.375 -21.703 -24.469 1 92.81 101 GLY A C 1
ATOM 754 O O . GLY A 1 101 ? 14.461 -21.531 -25.672 1 92.81 101 GLY A O 1
ATOM 755 N N . THR A 1 102 ? 15.281 -22 -23.703 1 94.19 102 THR A N 1
ATOM 756 C CA . THR A 1 102 ? 16.594 -22.234 -24.281 1 94.19 102 THR A CA 1
ATOM 757 C C . THR A 1 102 ? 17.172 -23.578 -23.812 1 94.19 102 THR A C 1
ATOM 759 O O . THR A 1 102 ? 16.734 -24.109 -22.797 1 94.19 102 THR A O 1
ATOM 762 N N . GLU A 1 103 ? 18.062 -24.125 -24.516 1 94.75 103 GLU A N 1
ATOM 763 C CA . GLU A 1 103 ? 18.812 -25.328 -24.109 1 94.75 103 GLU A CA 1
ATOM 764 C C . GLU A 1 103 ? 20.234 -24.984 -23.703 1 94.75 103 GLU A C 1
ATOM 766 O O . GLU A 1 103 ? 21.016 -25.859 -23.344 1 94.75 103 GLU A O 1
ATOM 771 N N . ASP A 1 104 ? 20.516 -23.703 -23.734 1 96.81 104 ASP A N 1
ATOM 772 C CA . ASP A 1 104 ? 21.844 -23.219 -23.391 1 96.81 104 ASP A CA 1
ATOM 773 C C . ASP A 1 104 ? 21.953 -22.922 -21.891 1 96.81 104 ASP A C 1
ATOM 775 O O . ASP A 1 104 ? 21.406 -21.922 -21.406 1 96.81 104 ASP A O 1
ATOM 779 N N . PRO A 1 105 ? 22.766 -23.734 -21.172 1 96.56 105 PRO A N 1
ATOM 780 C CA . PRO A 1 105 ? 22.906 -23.516 -19.734 1 96.56 105 PRO A CA 1
ATOM 781 C C . PRO A 1 105 ? 23.484 -22.141 -19.391 1 96.56 105 PRO A C 1
ATOM 783 O O . PRO A 1 105 ? 23.172 -21.578 -18.344 1 96.56 105 PRO A O 1
ATOM 786 N N . GLY A 1 106 ? 24.312 -21.719 -20.219 1 97.31 106 GLY A N 1
ATOM 787 C CA . GLY A 1 106 ? 24.875 -20.406 -20.016 1 97.31 106 GLY A CA 1
ATOM 788 C C . GLY A 1 106 ? 23.844 -19.297 -20.031 1 97.31 106 GLY A C 1
ATOM 789 O O . GLY A 1 106 ? 23.891 -18.359 -19.234 1 97.31 106 GLY A O 1
ATOM 790 N N . ARG A 1 107 ? 22.953 -19.453 -20.938 1 96.94 107 ARG A N 1
ATOM 791 C CA . ARG A 1 107 ? 21.906 -18.438 -21.078 1 96.94 107 ARG A CA 1
ATOM 792 C C . ARG A 1 107 ? 21 -18.422 -19.859 1 96.94 107 ARG A C 1
ATOM 794 O O . ARG A 1 107 ? 20.734 -17.359 -19.281 1 96.94 107 ARG A O 1
ATOM 801 N N . TRP A 1 108 ? 20.469 -19.547 -19.453 1 96.12 108 TRP A N 1
ATOM 802 C CA . TRP A 1 108 ? 19.562 -19.5 -18.312 1 96.12 108 TRP A CA 1
ATOM 803 C C . TRP A 1 108 ? 20.312 -19.172 -17.031 1 96.12 108 TRP A C 1
ATOM 805 O O . TRP A 1 108 ? 19.75 -18.609 -16.094 1 96.12 108 TRP A O 1
ATOM 815 N N . ALA A 1 109 ? 21.609 -19.531 -16.938 1 97.5 109 ALA A N 1
ATOM 816 C CA . ALA A 1 109 ? 22.406 -19.125 -15.773 1 97.5 109 ALA A CA 1
ATOM 817 C C . ALA A 1 109 ? 22.469 -17.594 -15.656 1 97.5 109 ALA A C 1
ATOM 819 O O . ALA A 1 109 ? 22.328 -17.047 -14.555 1 97.5 109 ALA A O 1
ATOM 820 N N . LEU A 1 110 ? 22.672 -16.984 -16.812 1 97.31 110 LEU A N 1
ATOM 821 C CA . LEU A 1 110 ? 22.703 -15.531 -16.828 1 97.31 110 LEU A CA 1
ATOM 822 C C . LEU A 1 110 ? 21.344 -14.945 -16.453 1 97.31 110 LEU A C 1
ATOM 824 O O . LEU A 1 110 ? 21.266 -13.977 -15.703 1 97.31 110 LEU A O 1
ATOM 828 N N . GLU A 1 111 ? 20.281 -15.5 -16.969 1 97 111 GLU A N 1
ATOM 829 C CA . GLU A 1 111 ? 18.938 -15.039 -16.672 1 97 111 GLU A CA 1
ATOM 830 C C . GLU A 1 111 ? 18.609 -15.172 -15.188 1 97 111 GLU A C 1
ATOM 832 O O . GLU A 1 111 ? 18.094 -14.234 -14.57 1 97 111 GLU A O 1
ATOM 837 N N . TRP A 1 112 ? 18.953 -16.281 -14.578 1 97.75 112 TRP A N 1
ATOM 838 C CA . TRP A 1 112 ? 18.703 -16.5 -13.156 1 97.75 112 TRP A CA 1
ATOM 839 C C . TRP A 1 112 ? 19.562 -15.57 -12.305 1 97.75 112 TRP A C 1
ATOM 841 O O . TRP A 1 112 ? 19.125 -15.078 -11.258 1 97.75 112 TRP A O 1
ATOM 851 N N . SER A 1 113 ? 20.812 -15.391 -12.711 1 97.81 113 SER A N 1
ATOM 852 C CA . SER A 1 113 ? 21.688 -14.469 -11.984 1 97.81 113 SER A CA 1
ATOM 853 C C . SER A 1 113 ? 21.094 -13.062 -11.961 1 97.81 113 SER A C 1
ATOM 855 O O . SER A 1 113 ? 21.109 -12.391 -10.922 1 97.81 113 SER A O 1
ATOM 857 N N . GLU A 1 114 ? 20.609 -12.648 -13.062 1 96.94 114 GLU A N 1
ATOM 858 C CA . GLU A 1 114 ? 19.969 -11.336 -13.148 1 96.94 114 GLU A CA 1
ATOM 859 C C . GLU A 1 114 ? 18.734 -11.258 -12.266 1 96.94 114 GLU A C 1
ATOM 861 O O . GLU A 1 114 ? 18.547 -10.289 -11.523 1 96.94 114 GLU A O 1
ATOM 866 N N . PHE A 1 115 ? 17.938 -12.266 -12.352 1 97.56 115 PHE A N 1
ATOM 867 C CA . PHE A 1 115 ? 16.719 -12.305 -11.547 1 97.56 115 PHE A CA 1
ATOM 868 C C . PHE A 1 115 ? 17.047 -12.266 -10.055 1 97.56 115 PHE A C 1
ATOM 870 O O . PHE A 1 115 ? 16.453 -11.492 -9.305 1 97.56 115 PHE A O 1
ATOM 877 N N . GLN A 1 116 ? 17.969 -13.055 -9.711 1 97.75 116 GLN A N 1
ATOM 878 C CA . GLN A 1 116 ? 18.375 -13.133 -8.305 1 97.75 116 GLN A CA 1
ATOM 879 C C . GLN A 1 116 ? 18.906 -11.797 -7.805 1 97.75 116 GLN A C 1
ATOM 881 O O . GLN A 1 116 ? 18.641 -11.398 -6.672 1 97.75 116 GLN A O 1
ATOM 886 N N . SER A 1 117 ? 19.656 -11.109 -8.602 1 97.5 117 SER A N 1
ATOM 887 C CA . SER A 1 117 ? 20.203 -9.812 -8.219 1 97.5 117 SER A CA 1
ATOM 888 C C . SER A 1 117 ? 19.094 -8.805 -7.938 1 97.5 117 SER A C 1
ATOM 890 O O . SER A 1 117 ? 19.266 -7.883 -7.141 1 97.5 117 SER A O 1
ATOM 892 N N . ASN A 1 118 ? 17.938 -8.977 -8.586 1 97 118 ASN A N 1
ATOM 893 C CA . ASN A 1 118 ? 16.797 -8.109 -8.336 1 97 118 ASN A CA 1
ATOM 894 C C . ASN A 1 118 ? 16.094 -8.469 -7.023 1 97 118 ASN A C 1
ATOM 896 O O . ASN A 1 118 ? 15.914 -7.602 -6.164 1 97 118 ASN A O 1
ATOM 900 N N . VAL A 1 119 ? 15.789 -9.727 -6.82 1 97.62 119 VAL A N 1
ATOM 901 C CA . VAL A 1 119 ? 14.961 -10.094 -5.684 1 97.62 119 VAL A CA 1
ATOM 902 C C . VAL A 1 119 ? 15.781 -10.016 -4.395 1 97.62 119 VAL A C 1
ATOM 904 O O . VAL A 1 119 ? 15.219 -9.859 -3.307 1 97.62 119 VAL A O 1
ATOM 907 N N . GLU A 1 120 ? 17.062 -10.078 -4.473 1 97.31 120 GLU A N 1
ATOM 908 C CA . GLU A 1 120 ? 17.922 -9.938 -3.301 1 97.31 120 GLU A CA 1
ATOM 909 C C . GLU A 1 120 ? 17.875 -8.516 -2.744 1 97.31 120 GLU A C 1
ATOM 911 O O . GLU A 1 120 ? 18.297 -8.281 -1.606 1 97.31 120 GLU A O 1
ATOM 916 N N . ARG A 1 121 ? 17.422 -7.637 -3.518 1 97.94 121 ARG A N 1
ATOM 917 C CA . ARG A 1 121 ? 17.312 -6.246 -3.082 1 97.94 121 ARG A CA 1
ATOM 918 C C . ARG A 1 121 ? 16.078 -6.035 -2.211 1 97.94 121 ARG A C 1
ATOM 920 O O . ARG A 1 121 ? 15.945 -4.996 -1.561 1 97.94 121 ARG A O 1
ATOM 927 N N . LEU A 1 122 ? 15.188 -6.961 -2.207 1 98.56 122 LEU A N 1
ATOM 928 C CA . LEU A 1 122 ? 13.953 -6.809 -1.437 1 98.56 122 LEU A CA 1
ATOM 929 C C . LEU A 1 122 ? 14.25 -6.766 0.059 1 98.56 122 LEU A C 1
ATOM 931 O O . LEU A 1 122 ? 15.086 -7.531 0.551 1 98.56 122 LEU A O 1
ATOM 935 N N . ASP A 1 123 ? 13.531 -5.938 0.789 1 97.56 123 ASP A N 1
ATOM 936 C CA . ASP A 1 123 ? 13.625 -5.863 2.244 1 97.56 123 ASP A CA 1
ATOM 937 C C . ASP A 1 123 ? 12.898 -7.035 2.902 1 97.56 123 ASP A C 1
ATOM 939 O O . ASP A 1 123 ? 12.977 -7.219 4.117 1 97.56 123 ASP A O 1
ATOM 943 N N . MET A 1 124 ? 12.188 -7.844 2.152 1 98.5 124 MET A N 1
ATOM 944 C CA . MET A 1 124 ? 11.383 -8.961 2.635 1 98.5 124 MET A CA 1
ATOM 945 C C . MET A 1 124 ? 11.578 -10.195 1.762 1 98.5 124 MET A C 1
ATOM 947 O O . MET A 1 124 ? 12.109 -10.094 0.653 1 98.5 124 MET A O 1
ATOM 951 N N . PRO A 1 125 ? 11.07 -11.344 2.195 1 98.62 125 PRO A N 1
ATOM 952 C CA . PRO A 1 125 ? 11.281 -12.57 1.422 1 98.62 125 PRO A CA 1
ATOM 953 C C . PRO A 1 125 ? 10.453 -12.602 0.136 1 98.62 125 PRO A C 1
ATOM 955 O O . PRO A 1 125 ? 9.383 -12 0.07 1 98.62 125 PRO A O 1
ATOM 958 N N . PHE A 1 126 ? 11.062 -13.273 -0.788 1 98.75 126 PHE A N 1
ATOM 959 C CA . PHE A 1 126 ? 10.414 -13.586 -2.059 1 98.75 126 PHE A CA 1
ATOM 960 C C . PHE A 1 126 ? 10.172 -15.078 -2.189 1 98.75 126 PHE A C 1
ATOM 962 O O . PHE A 1 126 ? 11.094 -15.883 -2.031 1 98.75 126 PHE A O 1
ATOM 969 N N . PHE A 1 127 ? 8.922 -15.5 -2.467 1 98.81 127 PHE A N 1
ATOM 970 C CA . PHE A 1 127 ? 8.547 -16.891 -2.682 1 98.81 127 PHE A CA 1
ATOM 971 C C . PHE A 1 127 ? 8.398 -17.188 -4.168 1 98.81 127 PHE A C 1
ATOM 973 O O . PHE A 1 127 ? 7.574 -16.562 -4.852 1 98.81 127 PHE A O 1
ATOM 980 N N . TYR A 1 128 ? 9.148 -18.172 -4.633 1 98.62 128 TYR A N 1
ATOM 981 C CA . TYR A 1 128 ? 9.227 -18.5 -6.051 1 98.62 128 TYR A CA 1
ATOM 982 C C . TYR A 1 128 ? 8.117 -19.453 -6.457 1 98.62 128 TYR A C 1
ATOM 984 O O . TYR A 1 128 ? 7.73 -20.344 -5.684 1 98.62 128 TYR A O 1
ATOM 992 N N . LEU A 1 129 ? 7.656 -19.281 -7.625 1 98.62 129 LEU A N 1
ATOM 993 C CA . LEU A 1 129 ? 6.793 -20.234 -8.312 1 98.62 129 LEU A CA 1
ATOM 994 C C . LEU A 1 129 ? 7.16 -20.344 -9.789 1 98.62 129 LEU A C 1
ATOM 996 O O . LEU A 1 129 ? 7.371 -19.312 -10.453 1 98.62 129 LEU A O 1
ATOM 1000 N N . PRO A 1 130 ? 7.301 -21.531 -10.312 1 97.88 130 PRO A N 1
ATOM 1001 C CA . PRO A 1 130 ? 7.719 -21.625 -11.711 1 97.88 130 PRO A CA 1
ATOM 1002 C C . PRO A 1 130 ? 6.566 -21.406 -12.695 1 97.88 130 PRO A C 1
ATOM 1004 O O . PRO A 1 130 ? 5.438 -21.828 -12.422 1 97.88 130 PRO A O 1
ATOM 1007 N N . GLY A 1 131 ? 6.844 -20.719 -13.719 1 97 131 GLY A N 1
ATOM 1008 C CA . GLY A 1 131 ? 6.039 -20.719 -14.93 1 97 131 GLY A CA 1
ATOM 1009 C C . GLY A 1 131 ? 6.676 -21.5 -16.062 1 97 131 GLY A C 1
ATOM 1010 O O . GLY A 1 131 ? 7.719 -22.141 -15.883 1 97 131 GLY A O 1
ATOM 1011 N N . ASN A 1 132 ? 6.047 -21.547 -17.203 1 95.5 132 ASN A N 1
ATOM 1012 C CA . ASN A 1 132 ? 6.539 -22.344 -18.312 1 95.5 132 ASN A CA 1
ATOM 1013 C C . ASN A 1 132 ? 7.887 -21.844 -18.812 1 95.5 132 ASN A C 1
ATOM 1015 O O . ASN A 1 132 ? 8.695 -22.609 -19.328 1 95.5 132 ASN A O 1
ATOM 1019 N N . HIS A 1 133 ? 8.203 -20.594 -18.656 1 96.62 133 HIS A N 1
ATOM 1020 C CA . HIS A 1 133 ? 9.492 -20.062 -19.078 1 96.62 133 HIS A CA 1
ATOM 1021 C C . HIS A 1 133 ? 10.609 -20.484 -18.141 1 96.62 133 HIS A C 1
ATOM 1023 O O . HIS A 1 133 ? 11.75 -20.688 -18.562 1 96.62 133 HIS A O 1
ATOM 1029 N N . ASP A 1 134 ? 10.32 -20.703 -16.969 1 97.12 134 ASP A N 1
ATOM 1030 C CA . ASP A 1 134 ? 11.297 -21.031 -15.945 1 97.12 134 ASP A CA 1
ATOM 1031 C C . ASP A 1 134 ? 11.758 -22.484 -16.062 1 97.12 134 ASP A C 1
ATOM 1033 O O . ASP A 1 134 ? 12.883 -22.828 -15.695 1 97.12 134 ASP A O 1
ATOM 1037 N N . ILE A 1 135 ? 10.836 -23.328 -16.531 1 96.56 135 ILE A N 1
ATOM 1038 C CA . ILE A 1 135 ? 11.094 -24.75 -16.656 1 96.56 135 ILE A CA 1
ATOM 1039 C C . ILE A 1 135 ? 10.633 -25.25 -18.016 1 96.56 135 ILE A C 1
ATOM 1041 O O . ILE A 1 135 ? 9.93 -26.25 -18.109 1 96.56 135 ILE A O 1
ATOM 1045 N N . SER A 1 136 ? 11.094 -24.641 -19.031 1 94.38 136 SER A N 1
ATOM 1046 C CA . SER A 1 136 ? 10.641 -24.797 -20.406 1 94.38 136 SER A CA 1
ATOM 1047 C C . SER A 1 136 ? 10.953 -26.188 -20.938 1 94.38 136 SER A C 1
ATOM 1049 O O . SER A 1 136 ? 10.344 -26.641 -21.906 1 94.38 136 SER A O 1
ATOM 1051 N N . ASN A 1 137 ? 11.922 -26.812 -20.422 1 94.06 137 ASN A N 1
ATOM 1052 C CA . ASN A 1 137 ? 12.375 -28.156 -20.812 1 94.06 137 ASN A CA 1
ATOM 1053 C C . ASN A 1 137 ? 12.977 -28.891 -19.625 1 94.06 137 ASN A C 1
ATOM 1055 O O . ASN A 1 137 ? 13.078 -28.344 -18.516 1 94.06 137 ASN A O 1
ATOM 1059 N N . MET A 1 138 ? 13.312 -30.141 -19.812 1 94.62 138 MET A N 1
ATOM 1060 C CA . MET A 1 138 ? 13.742 -30.984 -18.703 1 94.62 138 MET A CA 1
ATOM 1061 C C . MET A 1 138 ? 15.047 -30.469 -18.109 1 94.62 138 MET A C 1
ATOM 1063 O O . MET A 1 138 ? 15.188 -30.422 -16.875 1 94.62 138 MET A O 1
ATOM 1067 N N . PRO A 1 139 ? 16.031 -30.031 -18.891 1 96.44 139 PRO A N 1
ATOM 1068 C CA . PRO A 1 139 ? 17.234 -29.469 -18.281 1 96.44 139 PRO A CA 1
ATOM 1069 C C . PRO A 1 139 ? 16.953 -28.25 -17.422 1 96.44 139 PRO A C 1
ATOM 1071 O O . PRO A 1 139 ? 17.547 -28.078 -16.359 1 96.44 139 PRO A O 1
ATOM 1074 N N . MET A 1 140 ? 16.062 -27.438 -17.812 1 96.88 140 MET A N 1
ATOM 1075 C CA . MET A 1 140 ? 15.727 -26.25 -17.031 1 96.88 140 MET A CA 1
ATOM 1076 C C . MET A 1 140 ? 14.938 -26.625 -15.781 1 96.88 140 MET A C 1
ATOM 1078 O O . MET A 1 140 ? 15.062 -25.969 -14.742 1 96.88 140 MET A O 1
ATOM 1082 N N . PHE A 1 141 ? 14.102 -27.656 -15.898 1 96.62 141 PHE A N 1
ATOM 1083 C CA . PHE A 1 141 ? 13.43 -28.188 -14.711 1 96.62 141 PHE A CA 1
ATOM 1084 C C . PHE A 1 141 ? 14.445 -28.703 -13.703 1 96.62 141 PHE A C 1
ATOM 1086 O O . PHE A 1 141 ? 14.328 -28.438 -12.5 1 96.62 141 PHE A O 1
ATOM 1093 N N . GLU A 1 142 ? 15.398 -29.422 -14.195 1 96.69 142 GLU A N 1
ATOM 1094 C CA . GLU A 1 142 ? 16.453 -29.938 -13.328 1 96.69 142 GLU A CA 1
ATOM 1095 C C . GLU A 1 142 ? 17.234 -28.797 -12.672 1 96.69 142 GLU A C 1
ATOM 1097 O O . GLU A 1 142 ? 17.625 -28.875 -11.508 1 96.69 142 GLU A O 1
ATOM 1102 N N . GLU A 1 143 ? 17.453 -27.781 -13.438 1 97.38 143 GLU A N 1
ATOM 1103 C CA . GLU A 1 143 ? 18.125 -26.594 -12.883 1 97.38 143 GLU A CA 1
ATOM 1104 C C . GLU A 1 143 ? 17.297 -25.969 -11.781 1 97.38 143 GLU A C 1
ATOM 1106 O O . GLU A 1 143 ? 17.828 -25.531 -10.758 1 97.38 143 GLU A O 1
ATOM 1111 N N . TRP A 1 144 ? 15.977 -25.875 -11.961 1 98.12 144 TRP A N 1
ATOM 1112 C CA . TRP A 1 144 ? 15.086 -25.375 -10.906 1 98.12 144 TRP A CA 1
ATOM 1113 C C . TRP A 1 144 ? 15.258 -26.188 -9.633 1 98.12 144 TRP A C 1
ATOM 1115 O O . TRP A 1 144 ? 15.43 -25.625 -8.547 1 98.12 144 TRP A O 1
ATOM 1125 N N . ASN A 1 145 ? 15.172 -27.469 -9.812 1 97.56 145 ASN A N 1
ATOM 1126 C CA . ASN A 1 145 ? 15.297 -28.359 -8.664 1 97.56 145 ASN A CA 1
ATOM 1127 C C . ASN A 1 145 ? 16.625 -28.156 -7.934 1 97.56 145 ASN A C 1
ATOM 1129 O O . ASN A 1 145 ? 16.656 -28.156 -6.703 1 97.56 145 ASN A O 1
ATOM 1133 N N . ARG A 1 146 ? 17.625 -27.984 -8.68 1 97.44 146 ARG A N 1
ATOM 1134 C CA . ARG A 1 146 ? 18.938 -27.781 -8.094 1 97.44 146 ARG A CA 1
ATOM 1135 C C . ARG A 1 146 ? 19 -26.469 -7.324 1 97.44 146 ARG A C 1
ATOM 1137 O O . ARG A 1 146 ? 19.594 -26.406 -6.242 1 97.44 146 ARG A O 1
ATOM 1144 N N . LYS A 1 147 ? 18.391 -25.5 -7.785 1 97.25 147 LYS A N 1
ATOM 1145 C CA . LYS A 1 147 ? 18.5 -24.156 -7.219 1 97.25 147 LYS A CA 1
ATOM 1146 C C . LYS A 1 147 ? 17.5 -23.969 -6.078 1 97.25 147 LYS A C 1
ATOM 1148 O O . LYS A 1 147 ? 17.828 -23.375 -5.043 1 97.25 147 LYS A O 1
ATOM 1153 N N . PHE A 1 148 ? 16.25 -24.453 -6.324 1 98 148 PHE A N 1
ATOM 1154 C CA . PHE A 1 148 ? 15.148 -24.047 -5.457 1 98 148 PHE A CA 1
ATOM 1155 C C . PHE A 1 148 ? 14.5 -25.25 -4.797 1 98 148 PHE A C 1
ATOM 1157 O O . PHE A 1 148 ? 13.711 -25.109 -3.859 1 98 148 PHE A O 1
ATOM 1164 N N . GLY A 1 149 ? 14.805 -26.438 -5.301 1 97.81 149 GLY A N 1
ATOM 1165 C CA . GLY A 1 149 ? 14.164 -27.641 -4.785 1 97.81 149 GLY A CA 1
ATOM 1166 C C . GLY A 1 149 ? 12.773 -27.859 -5.348 1 97.81 149 GLY A C 1
ATOM 1167 O O . GLY A 1 149 ? 12.578 -27.828 -6.562 1 97.81 149 GLY A O 1
ATOM 1168 N N . ARG A 1 150 ? 11.789 -28.078 -4.52 1 97.5 150 ARG A N 1
ATOM 1169 C CA . ARG A 1 150 ? 10.438 -28.422 -4.953 1 97.5 150 ARG A CA 1
ATOM 1170 C C . ARG A 1 150 ? 9.812 -27.266 -5.738 1 97.5 150 ARG A C 1
ATOM 1172 O O . ARG A 1 150 ? 10.031 -26.094 -5.422 1 97.5 150 ARG A O 1
ATOM 1179 N N . SER A 1 151 ? 9.062 -27.672 -6.695 1 97.75 151 SER A N 1
ATOM 1180 C CA . SER A 1 151 ? 8.438 -26.688 -7.586 1 97.75 151 SER A CA 1
ATOM 1181 C C . SER A 1 151 ? 6.98 -26.469 -7.223 1 97.75 151 SER A C 1
ATOM 1183 O O . SER A 1 151 ? 6.293 -25.672 -7.867 1 97.75 151 SER A O 1
ATOM 1185 N N . TYR A 1 152 ? 6.418 -27.141 -6.32 1 98.44 152 TYR A N 1
ATOM 1186 C CA . TYR A 1 152 ? 5.152 -26.922 -5.637 1 98.44 152 TYR A CA 1
ATOM 1187 C C . TYR A 1 152 ? 5.297 -27.125 -4.133 1 98.44 152 TYR A C 1
ATOM 1189 O O . TYR A 1 152 ? 6.086 -27.969 -3.691 1 98.44 152 TYR A O 1
ATOM 1197 N N . TYR A 1 153 ? 4.625 -26.328 -3.381 1 98.75 153 TYR A N 1
ATOM 1198 C CA . TYR A 1 153 ? 4.77 -26.312 -1.93 1 98.75 153 TYR A CA 1
ATOM 1199 C C . TYR A 1 153 ? 3.643 -25.516 -1.277 1 98.75 153 TYR A C 1
ATOM 1201 O O . TYR A 1 153 ? 2.777 -24.984 -1.968 1 98.75 153 TYR A O 1
ATOM 1209 N N . SER A 1 154 ? 3.564 -25.625 0.014 1 98.81 154 SER A N 1
ATOM 1210 C CA . SER A 1 154 ? 2.58 -24.859 0.774 1 98.81 154 SER A CA 1
ATOM 1211 C C . SER A 1 154 ? 3.193 -24.266 2.043 1 98.81 154 SER A C 1
ATOM 1213 O O . SER A 1 154 ? 4.238 -24.734 2.504 1 98.81 154 SER A O 1
ATOM 1215 N N . PHE A 1 155 ? 2.645 -23.219 2.492 1 98.5 155 PHE A N 1
ATOM 1216 C CA . PHE A 1 155 ? 2.955 -22.688 3.814 1 98.5 155 PHE A CA 1
ATOM 1217 C C . PHE A 1 155 ? 1.734 -22.016 4.43 1 98.5 155 PHE A C 1
ATOM 1219 O O . PHE A 1 155 ? 0.776 -21.703 3.727 1 98.5 155 PHE A O 1
ATOM 1226 N N . ARG A 1 156 ? 1.774 -21.969 5.699 1 97.88 156 ARG A N 1
ATOM 1227 C CA . ARG A 1 156 ? 0.756 -21.234 6.438 1 97.88 156 ARG A CA 1
ATOM 1228 C C . ARG A 1 156 ? 1.351 -19.984 7.098 1 97.88 156 ARG A C 1
ATOM 1230 O O . ARG A 1 156 ? 2.447 -20.047 7.66 1 97.88 156 ARG A O 1
ATOM 1237 N N . TYR A 1 157 ? 0.801 -18.938 6.914 1 97.81 157 TYR A N 1
ATOM 1238 C CA . TYR A 1 157 ? 1.096 -17.719 7.664 1 97.81 157 TYR A CA 1
ATOM 1239 C C . TYR A 1 157 ? -0.127 -17.25 8.438 1 97.81 157 TYR A C 1
ATOM 1241 O O . TYR A 1 157 ? -1.182 -17 7.855 1 97.81 157 TYR A O 1
ATOM 1249 N N . HIS A 1 158 ? 0.045 -17.156 9.773 1 95.31 158 HIS A N 1
ATOM 1250 C CA . HIS A 1 158 ? -1.124 -17.109 10.648 1 95.31 158 HIS A CA 1
ATOM 1251 C C . HIS A 1 158 ? -2.113 -18.219 10.297 1 95.31 158 HIS A C 1
ATOM 1253 O O . HIS A 1 158 ? -1.761 -19.406 10.32 1 95.31 158 HIS A O 1
ATOM 1259 N N . ASP A 1 159 ? -3.34 -17.984 10.008 1 96 159 ASP A N 1
ATOM 1260 C CA . ASP A 1 159 ? -4.336 -19.016 9.742 1 96 159 ASP A CA 1
ATOM 1261 C C . ASP A 1 159 ? -4.73 -19.031 8.266 1 96 159 ASP A C 1
ATOM 1263 O O . ASP A 1 159 ? -5.805 -19.5 7.91 1 96 159 ASP A O 1
ATOM 1267 N N . VAL A 1 160 ? -3.793 -18.562 7.461 1 98.44 160 VAL A N 1
ATOM 1268 C CA . VAL A 1 160 ? -4.035 -18.562 6.02 1 98.44 160 VAL A CA 1
ATOM 1269 C C . VAL A 1 160 ? -3.1 -19.562 5.344 1 98.44 160 VAL A C 1
ATOM 1271 O O . VAL A 1 160 ? -1.895 -19.578 5.602 1 98.44 160 VAL A O 1
ATOM 1274 N N . LEU A 1 161 ? -3.672 -20.406 4.508 1 98.69 161 LEU A N 1
ATOM 1275 C CA . LEU A 1 161 ? -2.906 -21.391 3.752 1 98.69 161 LEU A CA 1
ATOM 1276 C C . LEU A 1 161 ? -2.543 -20.859 2.371 1 98.69 161 LEU A C 1
ATOM 1278 O O . LEU A 1 161 ? -3.408 -20.359 1.644 1 98.69 161 LEU A O 1
ATOM 1282 N N . PHE A 1 162 ? -1.296 -20.891 2.07 1 98.94 162 PHE A N 1
ATOM 1283 C CA . PHE A 1 162 ? -0.809 -20.641 0.718 1 98.94 162 PHE A CA 1
ATOM 1284 C C . PHE A 1 162 ? -0.49 -21.938 0.006 1 98.94 162 PHE A C 1
ATOM 1286 O O . PHE A 1 162 ? 0.339 -22.734 0.476 1 98.94 162 PHE A O 1
ATOM 1293 N N . LEU A 1 163 ? -1.183 -22.172 -1.031 1 98.94 163 LEU A N 1
ATOM 1294 C CA . LEU A 1 163 ? -0.995 -23.344 -1.868 1 98.94 163 LEU A CA 1
ATOM 1295 C C . LEU A 1 163 ? -0.362 -22.969 -3.203 1 98.94 163 LEU A C 1
ATOM 1297 O O . LEU A 1 163 ? -1.036 -22.438 -4.086 1 98.94 163 LEU A O 1
ATOM 1301 N N . CYS A 1 164 ? 0.9 -23.266 -3.352 1 98.88 164 CYS A N 1
ATOM 1302 C CA . CYS A 1 164 ? 1.674 -22.953 -4.547 1 98.88 164 CYS A CA 1
ATOM 1303 C C . CYS A 1 164 ? 1.797 -24.172 -5.453 1 98.88 164 CYS A C 1
ATOM 1305 O O . CYS A 1 164 ? 2.416 -25.172 -5.082 1 98.88 164 CYS A O 1
ATOM 1307 N N . LEU A 1 165 ? 1.254 -24.047 -6.645 1 98.69 165 LEU A N 1
ATOM 1308 C CA . LEU A 1 165 ? 1.146 -25.188 -7.539 1 98.69 165 LEU A CA 1
ATOM 1309 C C . LEU A 1 165 ? 1.967 -24.969 -8.805 1 98.69 165 LEU A C 1
ATOM 1311 O O . LEU A 1 165 ? 1.987 -23.875 -9.352 1 98.69 165 LEU A O 1
ATOM 1315 N N . ASN A 1 166 ? 2.602 -25.984 -9.234 1 98.12 166 ASN A N 1
ATOM 1316 C CA . ASN A 1 166 ? 3.301 -26 -10.516 1 98.12 166 ASN A CA 1
ATOM 1317 C C . ASN A 1 166 ? 2.393 -26.469 -11.648 1 98.12 166 ASN A C 1
ATOM 1319 O O . ASN A 1 166 ? 2.137 -27.672 -11.781 1 98.12 166 ASN A O 1
ATOM 1323 N N . SER A 1 167 ? 2.002 -25.547 -12.461 1 95.88 167 SER A N 1
ATOM 1324 C CA . SER A 1 167 ? 1.096 -25.891 -13.547 1 95.88 167 SER A CA 1
ATOM 1325 C C . SER A 1 167 ? 1.853 -26.5 -14.719 1 95.88 167 SER A C 1
ATOM 1327 O O . SER A 1 167 ? 1.257 -26.828 -15.75 1 95.88 167 SER A O 1
ATOM 1329 N N . GLU A 1 168 ? 3.17 -26.625 -14.562 1 93.75 168 GLU A N 1
ATOM 1330 C CA . GLU A 1 168 ? 4.062 -27.141 -15.602 1 93.75 168 GLU A CA 1
ATOM 1331 C C . GLU A 1 168 ? 4.773 -28.406 -15.133 1 93.75 168 GLU A C 1
ATOM 1333 O O . GLU A 1 168 ? 5.863 -28.734 -15.617 1 93.75 168 GLU A O 1
ATOM 1338 N N . ASP A 1 169 ? 4.211 -29.109 -14.281 1 93.69 169 ASP A N 1
ATOM 1339 C CA . ASP A 1 169 ? 4.836 -30.25 -13.602 1 93.69 169 ASP A CA 1
ATOM 1340 C C . ASP A 1 169 ? 5.055 -31.422 -14.555 1 93.69 169 ASP A C 1
ATOM 1342 O O . ASP A 1 169 ? 4.105 -31.906 -15.18 1 93.69 169 ASP A O 1
ATOM 1346 N N . PRO A 1 170 ? 6.277 -31.844 -14.742 1 89.94 170 PRO A N 1
ATOM 1347 C CA . PRO A 1 170 ? 6.531 -33 -15.625 1 89.94 170 PRO A CA 1
ATOM 1348 C C . PRO A 1 170 ? 5.965 -34.281 -15.086 1 89.94 170 PRO A C 1
ATOM 1350 O O . PRO A 1 170 ? 5.801 -34.438 -13.875 1 89.94 170 PRO A O 1
ATOM 1353 N N . PRO A 1 171 ? 5.762 -35.312 -16.047 1 80.25 171 PRO A N 1
ATOM 1354 C CA . PRO A 1 171 ? 5.867 -35.281 -17.516 1 80.25 171 PRO A CA 1
ATOM 1355 C C . PRO A 1 171 ? 4.711 -34.531 -18.172 1 80.25 171 PRO A C 1
ATOM 1357 O O . PRO A 1 171 ? 3.547 -34.906 -17.969 1 80.25 171 PRO A O 1
ATOM 1360 N N . ARG A 1 172 ? 4.988 -33.562 -18.906 1 71.56 172 ARG A N 1
ATOM 1361 C CA . ARG A 1 172 ? 3.998 -32.656 -19.469 1 71.56 172 ARG A CA 1
ATOM 1362 C C . ARG A 1 172 ? 3.139 -33.375 -20.516 1 71.56 172 ARG A C 1
ATOM 1364 O O . ARG A 1 172 ? 3.664 -34 -21.438 1 71.56 172 ARG A O 1
ATOM 1371 N N . LYS A 1 173 ? 1.898 -33.531 -20.281 1 67.06 173 LYS A N 1
ATOM 1372 C CA . LYS A 1 173 ? 0.943 -34.156 -21.188 1 67.06 173 LYS A CA 1
ATOM 1373 C C . LYS A 1 173 ? 0.086 -33.125 -21.891 1 67.06 173 LYS A C 1
ATOM 1375 O O . LYS A 1 173 ? -0.865 -33.438 -22.594 1 67.06 173 LYS A O 1
ATOM 1380 N N . GLY A 1 174 ? 0.622 -31.906 -22.016 1 69.31 174 GLY A N 1
ATOM 1381 C CA . GLY A 1 174 ? -0.131 -30.812 -22.625 1 69.31 174 GLY A CA 1
ATOM 1382 C C . GLY A 1 174 ? 0.361 -29.438 -22.203 1 69.31 174 GLY A C 1
ATOM 1383 O O . GLY A 1 174 ? 1.499 -29.297 -21.75 1 69.31 174 GLY A O 1
ATOM 1384 N N . SER A 1 175 ? -0.531 -28.5 -22.516 1 76.06 175 SER A N 1
ATOM 1385 C CA . SER A 1 175 ? -0.158 -27.109 -22.25 1 76.06 175 SER A CA 1
ATOM 1386 C C . SER A 1 175 ? -0.075 -26.828 -20.766 1 76.06 175 SER A C 1
ATOM 1388 O O . SER A 1 175 ? 0.593 -25.875 -20.344 1 76.06 175 SER A O 1
ATOM 1390 N N . PHE A 1 176 ? -0.794 -27.609 -19.984 1 81.38 176 PHE A N 1
ATOM 1391 C CA . PHE A 1 176 ? -0.796 -27.562 -18.531 1 81.38 176 PHE A CA 1
ATOM 1392 C C . PHE A 1 176 ? -0.783 -28.969 -17.938 1 81.38 176 PHE A C 1
ATOM 1394 O O . PHE A 1 176 ? -1.321 -29.891 -18.531 1 81.38 176 PHE A O 1
ATOM 1401 N N . HIS A 1 177 ? -0.184 -29.031 -16.844 1 86.75 177 HIS A N 1
ATOM 1402 C CA . HIS A 1 177 ? -0.121 -30.359 -16.266 1 86.75 177 HIS A CA 1
ATOM 1403 C C . HIS A 1 177 ? 0.239 -30.297 -14.781 1 86.75 177 HIS A C 1
ATOM 1405 O O . HIS A 1 177 ? 1.211 -29.641 -14.398 1 86.75 177 HIS A O 1
ATOM 1411 N N . PHE A 1 178 ? -0.61 -30.938 -14 1 95.5 178 PHE A N 1
ATOM 1412 C CA . PHE A 1 178 ? -0.342 -31.266 -12.602 1 95.5 178 PHE A CA 1
ATOM 1413 C C . PHE A 1 178 ? -0.147 -32.781 -12.438 1 95.5 178 PHE A C 1
ATOM 1415 O O . PHE A 1 178 ? -1.09 -33.531 -12.602 1 95.5 178 PHE A O 1
ATOM 1422 N N . SER A 1 179 ? 1.025 -33.188 -12.109 1 95.5 179 SER A N 1
ATOM 1423 C CA . SER A 1 179 ? 1.305 -34.625 -12.008 1 95.5 179 SER A CA 1
ATOM 1424 C C . SER A 1 179 ? 0.401 -35.281 -10.977 1 95.5 179 SER A C 1
ATOM 1426 O O . SER A 1 179 ? -0.17 -34.625 -10.117 1 95.5 179 SER A O 1
ATOM 1428 N N . GLN A 1 180 ? 0.301 -36.594 -11.086 1 95.75 180 GLN A N 1
ATOM 1429 C CA . GLN A 1 180 ? -0.467 -37.344 -10.094 1 95.75 180 GLN A CA 1
ATOM 1430 C C . GLN A 1 180 ? 0.082 -37.125 -8.688 1 95.75 180 GLN A C 1
ATOM 1432 O O . GLN A 1 180 ? -0.685 -37 -7.734 1 95.75 180 GLN A O 1
ATOM 1437 N N . ASP A 1 181 ? 1.383 -37.062 -8.555 1 97.06 181 ASP A N 1
ATOM 1438 C CA . ASP A 1 181 ? 2.012 -36.812 -7.266 1 97.06 181 ASP A CA 1
ATOM 1439 C C . ASP A 1 181 ? 1.598 -35.469 -6.711 1 97.06 181 ASP A C 1
ATOM 1441 O O . ASP A 1 181 ? 1.296 -35.344 -5.523 1 97.06 181 ASP A O 1
ATOM 1445 N N . GLN A 1 182 ? 1.593 -34.469 -7.547 1 97.88 182 GLN A N 1
ATOM 1446 C CA . GLN A 1 182 ? 1.201 -33.125 -7.102 1 97.88 182 GLN A CA 1
ATOM 1447 C C . GLN A 1 182 ? -0.273 -33.094 -6.711 1 97.88 182 GLN A C 1
ATOM 1449 O O . GLN A 1 182 ? -0.644 -32.438 -5.734 1 97.88 182 GLN A O 1
ATOM 1454 N N . GLN A 1 183 ? -1.114 -33.781 -7.504 1 97.75 183 GLN A N 1
ATOM 1455 C CA . GLN A 1 183 ? -2.535 -33.844 -7.18 1 97.75 183 GLN A CA 1
ATOM 1456 C C . GLN A 1 183 ? -2.758 -34.438 -5.793 1 97.75 183 GLN A C 1
ATOM 1458 O O . GLN A 1 183 ? -3.479 -33.844 -4.973 1 97.75 183 GLN A O 1
ATOM 1463 N N . GLU A 1 184 ? -2.158 -35.562 -5.578 1 98.56 184 GLU A N 1
ATOM 1464 C CA . GLU A 1 184 ? -2.299 -36.219 -4.293 1 98.56 184 GLU A CA 1
ATOM 1465 C C . GLU A 1 184 ? -1.741 -35.375 -3.154 1 98.56 184 GLU A C 1
ATOM 1467 O O . GLU A 1 184 ? -2.338 -35.312 -2.078 1 98.56 184 GLU A O 1
ATOM 1472 N N . TRP A 1 185 ? -0.647 -34.812 -3.42 1 98.69 185 TRP A N 1
ATOM 1473 C CA . TRP A 1 185 ? -0.034 -33.906 -2.445 1 98.69 185 TRP A CA 1
ATOM 1474 C C . TRP A 1 185 ? -0.975 -32.75 -2.094 1 98.69 185 TRP A C 1
ATOM 1476 O O . TRP A 1 185 ? -1.191 -32.469 -0.917 1 98.69 185 TRP A O 1
ATOM 1486 N N . ALA A 1 186 ? -1.479 -32.094 -3.104 1 98.81 186 ALA A N 1
ATOM 1487 C CA . ALA A 1 186 ? -2.367 -30.969 -2.887 1 98.81 186 ALA A CA 1
ATOM 1488 C C . ALA A 1 186 ? -3.602 -31.375 -2.088 1 98.81 186 ALA A C 1
ATOM 1490 O O . ALA A 1 186 ? -4.035 -30.656 -1.188 1 98.81 186 ALA A O 1
ATOM 1491 N N . GLN A 1 187 ? -4.156 -32.5 -2.457 1 98.75 187 GLN A N 1
ATOM 1492 C CA . GLN A 1 187 ? -5.312 -33.031 -1.733 1 98.75 187 GLN A CA 1
ATOM 1493 C C . GLN A 1 187 ? -4.98 -33.25 -0.263 1 98.75 187 GLN A C 1
ATOM 1495 O O . GLN A 1 187 ? -5.781 -32.938 0.619 1 98.75 187 GLN A O 1
ATOM 1500 N N . ALA A 1 188 ? -3.854 -33.812 -0.028 1 98.81 188 ALA A N 1
ATOM 1501 C CA . ALA A 1 188 ? -3.422 -34.062 1.343 1 98.81 188 ALA A CA 1
ATOM 1502 C C . ALA A 1 188 ? -3.232 -32.75 2.115 1 98.81 188 ALA A C 1
ATOM 1504 O O . ALA A 1 188 ? -3.668 -32.656 3.264 1 98.81 188 ALA A O 1
ATOM 1505 N N . VAL A 1 189 ? -2.568 -31.812 1.523 1 98.81 189 VAL A N 1
ATOM 1506 C CA . VAL A 1 189 ? -2.342 -30.516 2.154 1 98.81 189 VAL A CA 1
ATOM 1507 C C . VAL A 1 189 ? -3.678 -29.891 2.523 1 98.81 189 VAL A C 1
ATOM 1509 O O . VAL A 1 189 ? -3.842 -29.359 3.633 1 98.81 189 VAL A O 1
ATOM 1512 N N . LEU A 1 190 ? -4.59 -29.906 1.606 1 98.81 190 LEU A N 1
ATOM 1513 C CA . LEU A 1 190 ? -5.898 -29.297 1.828 1 98.81 190 LEU A CA 1
ATOM 1514 C C . LEU A 1 190 ? -6.645 -30 2.951 1 98.81 190 LEU A C 1
ATOM 1516 O O . LEU A 1 190 ? -7.305 -29.359 3.77 1 98.81 190 LEU A O 1
ATOM 1520 N N . ALA A 1 191 ? -6.52 -31.297 2.988 1 98.5 191 ALA A N 1
ATOM 1521 C CA . ALA A 1 191 ? -7.176 -32.094 4.031 1 98.5 191 ALA A CA 1
ATOM 1522 C C . ALA A 1 191 ? -6.574 -31.781 5.402 1 98.5 191 ALA A C 1
ATOM 1524 O O . ALA A 1 191 ? -7.281 -31.781 6.414 1 98.5 191 ALA A O 1
ATOM 1525 N N . GLU A 1 192 ? -5.316 -31.547 5.441 1 98.12 192 GLU A N 1
ATOM 1526 C CA . GLU A 1 192 ? -4.602 -31.312 6.691 1 98.12 192 GLU A CA 1
ATOM 1527 C C . GLU A 1 192 ? -4.816 -29.891 7.195 1 98.12 192 GLU A C 1
ATOM 1529 O O . GLU A 1 192 ? -4.5 -29.578 8.344 1 98.12 192 GLU A O 1
ATOM 1534 N N . ASN A 1 193 ? -5.375 -29.031 6.352 1 98.12 193 ASN A N 1
ATOM 1535 C CA . ASN A 1 193 ? -5.52 -27.625 6.699 1 98.12 193 ASN A CA 1
ATOM 1536 C C . ASN A 1 193 ? -6.977 -27.172 6.598 1 98.12 193 ASN A C 1
ATOM 1538 O O . ASN A 1 193 ? -7.258 -26.094 6.078 1 98.12 193 ASN A O 1
ATOM 1542 N N . LYS A 1 194 ? -7.824 -27.953 7.035 1 97.5 194 LYS A N 1
ATOM 1543 C CA . LYS A 1 194 ? -9.25 -27.641 6.996 1 97.5 194 LYS A CA 1
ATOM 1544 C C . LYS A 1 194 ? -9.578 -26.438 7.879 1 97.5 194 LYS A C 1
ATOM 1546 O O . LYS A 1 194 ? -10.609 -25.797 7.703 1 97.5 194 LYS A O 1
ATOM 1551 N N . ASP A 1 195 ? -8.695 -26.172 8.773 1 96.69 195 ASP A N 1
ATOM 1552 C CA . ASP A 1 195 ? -8.938 -25.109 9.758 1 96.69 195 ASP A CA 1
ATOM 1553 C C . ASP A 1 195 ? -8.453 -23.766 9.242 1 96.69 195 ASP A C 1
ATOM 1555 O O . ASP A 1 195 ? -8.641 -22.734 9.898 1 96.69 195 ASP A O 1
ATOM 1559 N N . ALA A 1 196 ? -7.852 -23.766 8.078 1 97.19 196 ALA A N 1
ATOM 1560 C CA . ALA A 1 196 ? -7.402 -22.484 7.52 1 97.19 196 ALA A CA 1
ATOM 1561 C C . ALA A 1 196 ? -8.578 -21.547 7.289 1 97.19 196 ALA A C 1
ATOM 1563 O O . ALA A 1 196 ? -9.609 -21.953 6.734 1 97.19 196 ALA A O 1
ATOM 1564 N N . ARG A 1 197 ? -8.391 -20.297 7.719 1 96.5 197 ARG A N 1
ATOM 1565 C CA . ARG A 1 197 ? -9.477 -19.328 7.535 1 96.5 197 ARG A CA 1
ATOM 1566 C C . ARG A 1 197 ? -9.68 -19.016 6.059 1 96.5 197 ARG A C 1
ATOM 1568 O O . ARG A 1 197 ? -10.789 -18.656 5.645 1 96.5 197 ARG A O 1
ATOM 1575 N N . TRP A 1 198 ? -8.625 -19.094 5.305 1 98.44 198 TRP A N 1
ATOM 1576 C CA . TRP A 1 198 ? -8.625 -18.812 3.869 1 98.44 198 TRP A CA 1
ATOM 1577 C C . TRP A 1 198 ? -7.488 -19.547 3.172 1 98.44 198 TRP A C 1
ATOM 1579 O O . TRP A 1 198 ? -6.465 -19.844 3.789 1 98.44 198 TRP A O 1
ATOM 1589 N N . THR A 1 199 ? -7.676 -19.906 1.97 1 98.81 199 THR A N 1
ATOM 1590 C CA . THR A 1 199 ? -6.621 -20.484 1.155 1 98.81 199 THR A CA 1
ATOM 1591 C C . THR A 1 199 ? -6.312 -19.609 -0.053 1 98.81 199 THR A C 1
ATOM 1593 O O . THR A 1 199 ? -7.215 -19.25 -0.816 1 98.81 199 THR A O 1
ATOM 1596 N N . ILE A 1 200 ? -5.098 -19.203 -0.122 1 98.94 200 ILE A N 1
ATOM 1597 C CA . ILE A 1 200 ? -4.59 -18.531 -1.312 1 98.94 200 ILE A CA 1
ATOM 1598 C C . ILE A 1 200 ? -3.926 -19.547 -2.236 1 98.94 200 ILE A C 1
ATOM 1600 O O . ILE A 1 200 ? -2.957 -20.203 -1.853 1 98.94 200 ILE A O 1
ATOM 1604 N N . VAL A 1 201 ? -4.445 -19.672 -3.441 1 98.94 201 VAL A N 1
ATOM 1605 C CA . VAL A 1 201 ? -3.895 -20.594 -4.426 1 98.94 201 VAL A CA 1
ATOM 1606 C C . VAL A 1 201 ? -3.107 -19.812 -5.48 1 98.94 201 VAL A C 1
ATOM 1608 O O . VAL A 1 201 ? -3.627 -18.875 -6.086 1 98.94 201 VAL A O 1
ATOM 1611 N N . LEU A 1 202 ? -1.903 -20.203 -5.676 1 98.88 202 LEU A N 1
ATOM 1612 C CA . LEU A 1 202 ? -1.029 -19.594 -6.668 1 98.88 202 LEU A CA 1
ATOM 1613 C C . LEU A 1 202 ? -0.586 -20.609 -7.707 1 98.88 202 LEU A C 1
ATOM 1615 O O . LEU A 1 202 ? -0.147 -21.703 -7.359 1 98.88 202 LEU A O 1
ATOM 1619 N N . LEU A 1 203 ? -0.71 -20.297 -8.953 1 98.38 203 LEU A N 1
ATOM 1620 C CA . LEU A 1 203 ? -0.218 -21.094 -10.07 1 98.38 203 LEU A CA 1
ATOM 1621 C C . LEU A 1 203 ? 0.033 -20.203 -11.289 1 98.38 203 LEU A C 1
ATOM 1623 O O . LEU A 1 203 ? -0.422 -19.062 -11.336 1 98.38 203 LEU A O 1
ATOM 1627 N N . HIS A 1 204 ? 0.688 -20.719 -12.203 1 98 204 HIS A N 1
ATOM 1628 C CA . HIS A 1 204 ? 1.08 -19.875 -13.32 1 98 204 HIS A CA 1
ATOM 1629 C C . HIS A 1 204 ? 0.024 -19.891 -14.422 1 98 204 HIS A C 1
ATOM 1631 O O . HIS A 1 204 ? -0.583 -18.859 -14.719 1 98 204 HIS A O 1
ATOM 1637 N N . LYS A 1 205 ? -0.249 -21.031 -14.961 1 95.81 205 LYS A N 1
ATOM 1638 C CA . LYS A 1 205 ? -1.178 -21.109 -16.078 1 95.81 205 LYS A CA 1
ATOM 1639 C C . LYS A 1 205 ? -2.609 -21.312 -15.594 1 95.81 205 LYS A C 1
ATOM 1641 O O . LYS A 1 205 ? -2.902 -22.281 -14.891 1 95.81 205 LYS A O 1
ATOM 1646 N N . PRO A 1 206 ? -3.453 -20.422 -16.016 1 92.62 206 PRO A N 1
ATOM 1647 C CA . PRO A 1 206 ? -4.867 -20.562 -15.648 1 92.62 206 PRO A CA 1
ATOM 1648 C C . PRO A 1 206 ? -5.594 -21.594 -16.5 1 92.62 206 PRO A C 1
ATOM 1650 O O . PRO A 1 206 ? -6.344 -21.234 -17.406 1 92.62 206 PRO A O 1
ATOM 1653 N N . THR A 1 207 ? -5.57 -22.781 -16.156 1 86 207 THR A N 1
ATOM 1654 C CA . THR A 1 207 ? -6.035 -23.906 -16.938 1 86 207 THR A CA 1
ATOM 1655 C C . THR A 1 207 ? -7.516 -23.75 -17.281 1 86 207 THR A C 1
ATOM 1657 O O . THR A 1 207 ? -7.949 -24.125 -18.375 1 86 207 THR A O 1
ATOM 1660 N N . TRP A 1 208 ? -8.227 -23.078 -16.484 1 85.5 208 TRP A N 1
ATOM 1661 C CA . TRP A 1 208 ? -9.672 -22.984 -16.609 1 85.5 208 TRP A CA 1
ATOM 1662 C C . TRP A 1 208 ? -10.055 -21.969 -17.688 1 85.5 208 TRP A C 1
ATOM 1664 O O . TRP A 1 208 ? -11.211 -21.891 -18.094 1 85.5 208 TRP A O 1
ATOM 1674 N N . THR A 1 209 ? -9.164 -21.219 -18.156 1 84.25 209 THR A N 1
ATOM 1675 C CA . THR A 1 209 ? -9.469 -20.141 -19.109 1 84.25 209 THR A CA 1
ATOM 1676 C C . THR A 1 209 ? -9.375 -20.656 -20.547 1 84.25 209 THR A C 1
ATOM 1678 O O . THR A 1 209 ? -9.758 -19.938 -21.484 1 84.25 209 THR A O 1
ATOM 1681 N N . TYR A 1 210 ? -8.961 -21.844 -20.641 1 81.44 210 TYR A N 1
ATOM 1682 C CA . TYR A 1 210 ? -8.82 -22.406 -21.984 1 81.44 210 TYR A CA 1
ATOM 1683 C C . TYR A 1 210 ? -10.086 -23.141 -22.406 1 81.44 210 TYR A C 1
ATOM 1685 O O . TYR A 1 210 ? -10.57 -24.016 -21.672 1 81.44 210 TYR A O 1
ATOM 1693 N N . VAL A 1 211 ? -10.688 -22.719 -23.516 1 72.69 211 VAL A N 1
ATOM 1694 C CA . VAL A 1 211 ? -11.969 -23.203 -24.016 1 72.69 211 VAL A CA 1
ATOM 1695 C C . VAL A 1 211 ? -11.953 -24.719 -24.094 1 72.69 211 VAL A C 1
ATOM 1697 O O . VAL A 1 211 ? -12.922 -25.391 -23.703 1 72.69 211 VAL A O 1
ATOM 1700 N N . ASN A 1 212 ? -10.938 -25.328 -24.578 1 74.81 212 ASN A N 1
ATOM 1701 C CA . ASN A 1 212 ? -10.898 -26.766 -24.75 1 74.81 212 ASN A CA 1
ATOM 1702 C C . ASN A 1 212 ? -10.031 -27.438 -23.688 1 74.81 212 ASN A C 1
ATOM 1704 O O . ASN A 1 212 ? -9.516 -28.531 -23.906 1 74.81 212 ASN A O 1
ATOM 1708 N N . ALA A 1 213 ? -10.141 -26.703 -22.578 1 77.75 213 ALA A N 1
ATOM 1709 C CA . ALA A 1 213 ? -9.281 -27.281 -21.547 1 77.75 213 ALA A CA 1
ATOM 1710 C C . ALA A 1 213 ? -9.93 -28.516 -20.922 1 77.75 213 ALA A C 1
ATOM 1712 O O . ALA A 1 213 ? -11.109 -28.484 -20.562 1 77.75 213 ALA A O 1
ATOM 1713 N N . ASP A 1 214 ? -9.18 -29.594 -20.969 1 84.31 214 ASP A N 1
ATOM 1714 C CA . ASP A 1 214 ? -9.555 -30.781 -20.219 1 84.31 214 ASP A CA 1
ATOM 1715 C C . ASP A 1 214 ? -9.016 -30.719 -18.781 1 84.31 214 ASP A C 1
ATOM 1717 O O . ASP A 1 214 ? -7.887 -31.125 -18.531 1 84.31 214 ASP A O 1
ATOM 1721 N N . LEU A 1 215 ? -9.82 -30.297 -17.891 1 88.38 215 LEU A N 1
ATOM 1722 C CA . LEU A 1 215 ? -9.414 -30 -16.531 1 88.38 215 LEU A CA 1
ATOM 1723 C C . LEU A 1 215 ? -9.109 -31.281 -15.766 1 88.38 215 LEU A C 1
ATOM 1725 O O . LEU A 1 215 ? -8.352 -31.281 -14.789 1 88.38 215 LEU A O 1
ATOM 1729 N N . GLU A 1 216 ? -9.711 -32.406 -16.203 1 89.12 216 GLU A N 1
ATOM 1730 C CA . GLU A 1 216 ? -9.398 -33.719 -15.625 1 89.12 216 GLU A CA 1
ATOM 1731 C C . GLU A 1 216 ? -8.016 -34.188 -16.062 1 89.12 216 GLU A C 1
ATOM 1733 O O . GLU A 1 216 ? -7.195 -34.594 -15.234 1 89.12 216 GLU A O 1
ATOM 1738 N N . ALA A 1 217 ? -7.812 -34.125 -17.328 1 87.31 217 ALA A N 1
ATOM 1739 C CA . ALA A 1 217 ? -6.555 -34.625 -17.891 1 87.31 217 ALA A CA 1
ATOM 1740 C C . ALA A 1 217 ? -5.375 -33.781 -17.406 1 87.31 217 ALA A C 1
ATOM 1742 O O . ALA A 1 217 ? -4.277 -34.312 -17.203 1 87.31 217 ALA A O 1
ATOM 1743 N N . SER A 1 218 ? -5.555 -32.5 -17.203 1 89 218 SER A N 1
ATOM 1744 C CA . SER A 1 218 ? -4.48 -31.609 -16.75 1 89 218 SER A CA 1
ATOM 1745 C C . SER A 1 218 ? -4.152 -31.859 -15.281 1 89 218 SER A C 1
ATOM 1747 O O . SER A 1 218 ? -3.074 -31.484 -14.805 1 89 218 SER A O 1
ATOM 1749 N N . GLY A 1 219 ? -5.18 -32.406 -14.531 1 93.06 219 GLY A N 1
ATOM 1750 C CA . GLY A 1 219 ? -5.008 -32.656 -13.109 1 93.06 219 GLY A CA 1
ATOM 1751 C C . GLY A 1 219 ? -5.566 -31.531 -12.25 1 93.06 219 GLY A C 1
ATOM 1752 O O . GLY A 1 219 ? -5.547 -31.609 -11.023 1 93.06 219 GLY A O 1
ATOM 1753 N N . TRP A 1 220 ? -6.098 -30.469 -12.898 1 95 220 TRP A N 1
ATOM 1754 C CA . TRP A 1 220 ? -6.629 -29.344 -12.133 1 95 220 TRP A CA 1
ATOM 1755 C C . TRP A 1 220 ? -7.922 -29.734 -11.422 1 95 220 TRP A C 1
ATOM 1757 O O . TRP A 1 220 ? -8.141 -29.375 -10.266 1 95 220 TRP A O 1
ATOM 1767 N N . ALA A 1 221 ? -8.773 -30.469 -12.102 1 95.06 221 ALA A N 1
ATOM 1768 C CA . ALA A 1 221 ? -10.109 -30.781 -11.586 1 95.06 221 ALA A CA 1
ATOM 1769 C C . ALA A 1 221 ? -10.023 -31.453 -10.219 1 95.06 221 ALA A C 1
ATOM 1771 O O . ALA A 1 221 ? -10.711 -31.047 -9.281 1 95.06 221 ALA A O 1
ATOM 1772 N N . PRO A 1 222 ? -9.125 -32.5 -10.008 1 96.69 222 PRO A N 1
ATOM 1773 C CA . PRO A 1 222 ? -9.039 -33.125 -8.688 1 96.69 222 PRO A CA 1
ATOM 1774 C C . PRO A 1 222 ? -8.602 -32.125 -7.602 1 96.69 222 PRO A C 1
ATOM 1776 O O . PRO A 1 222 ? -9.055 -32.219 -6.461 1 96.69 222 PRO A O 1
ATOM 1779 N N . ILE A 1 223 ? -7.711 -31.25 -7.918 1 97.94 223 ILE A N 1
ATOM 1780 C CA . ILE A 1 223 ? -7.238 -30.266 -6.957 1 97.94 223 ILE A CA 1
ATOM 1781 C C . ILE A 1 223 ? -8.367 -29.281 -6.637 1 97.94 223 ILE A C 1
ATOM 1783 O O . ILE A 1 223 ? -8.617 -28.984 -5.465 1 97.94 223 ILE A O 1
ATOM 1787 N N . GLU A 1 224 ? -9.008 -28.797 -7.691 1 97.25 224 GLU A N 1
ATOM 1788 C CA . GLU A 1 224 ? -10.117 -27.859 -7.52 1 97.25 224 GLU A CA 1
ATOM 1789 C C . GLU A 1 224 ? -11.25 -28.5 -6.711 1 97.25 224 GLU A C 1
ATOM 1791 O O . GLU A 1 224 ? -11.844 -27.844 -5.855 1 97.25 224 GLU A O 1
ATOM 1796 N N . ASP A 1 225 ? -11.547 -29.734 -6.992 1 97.88 225 ASP A N 1
ATOM 1797 C CA . ASP A 1 225 ? -12.555 -30.469 -6.234 1 97.88 225 ASP A CA 1
ATOM 1798 C C . ASP A 1 225 ? -12.18 -30.547 -4.754 1 97.88 225 ASP A C 1
ATOM 1800 O O . ASP A 1 225 ? -13.047 -30.422 -3.885 1 97.88 225 ASP A O 1
ATOM 1804 N N . ALA A 1 226 ? -10.914 -30.766 -4.52 1 98.56 226 ALA A N 1
ATOM 1805 C CA . ALA A 1 226 ? -10.453 -30.875 -3.139 1 98.56 226 ALA A CA 1
ATOM 1806 C C . ALA A 1 226 ? -10.594 -29.547 -2.4 1 98.56 226 ALA A C 1
ATOM 1808 O O . ALA A 1 226 ? -10.719 -29.531 -1.174 1 98.56 226 ALA A O 1
ATOM 1809 N N . LEU A 1 227 ? -10.492 -28.438 -3.084 1 98.44 227 LEU A N 1
ATOM 1810 C CA . LEU A 1 227 ? -10.742 -27.141 -2.465 1 98.44 227 LEU A CA 1
ATOM 1811 C C . LEU A 1 227 ? -12.172 -27.062 -1.933 1 98.44 227 LEU A C 1
ATOM 1813 O O . LEU A 1 227 ? -12.414 -26.5 -0.866 1 98.44 227 LEU A O 1
ATOM 1817 N N . GLY A 1 228 ? -13.117 -27.594 -2.709 1 96.75 228 GLY A N 1
ATOM 1818 C CA . GLY A 1 228 ? -14.5 -27.688 -2.252 1 96.75 228 GLY A CA 1
ATOM 1819 C C . GLY A 1 228 ? -15.125 -26.328 -1.98 1 96.75 228 GLY A C 1
ATOM 1820 O O . GLY A 1 228 ? -15.055 -25.422 -2.818 1 96.75 228 GLY A O 1
ATOM 1821 N N . ASP A 1 229 ? -15.758 -26.234 -0.774 1 96.19 229 ASP A N 1
ATOM 1822 C CA . ASP A 1 229 ? -16.5 -25.016 -0.445 1 96.19 229 ASP A CA 1
ATOM 1823 C C . ASP A 1 229 ? -15.711 -24.125 0.505 1 96.19 229 ASP A C 1
ATOM 1825 O O . ASP A 1 229 ? -16.219 -23.094 0.974 1 96.19 229 ASP A O 1
ATOM 1829 N N . ARG A 1 230 ? -14.477 -24.562 0.753 1 97.88 230 ARG A N 1
ATOM 1830 C CA . ARG A 1 230 ? -13.688 -23.719 1.645 1 97.88 230 ARG A CA 1
ATOM 1831 C C . ARG A 1 230 ? -13.484 -22.328 1.042 1 97.88 230 ARG A C 1
ATOM 1833 O O . ARG A 1 230 ? -13.641 -22.141 -0.165 1 97.88 230 ARG A O 1
ATOM 1840 N N . PRO A 1 231 ? -13.211 -21.344 1.91 1 98.19 231 PRO A N 1
ATOM 1841 C CA . PRO A 1 231 ? -12.875 -20.031 1.35 1 98.19 231 PRO A CA 1
ATOM 1842 C C . PRO A 1 231 ? -11.508 -20 0.681 1 98.19 231 PRO A C 1
ATOM 1844 O O . PRO A 1 231 ? -10.508 -20.391 1.297 1 98.19 231 PRO A O 1
ATOM 1847 N N . TYR A 1 232 ? -11.477 -19.594 -0.608 1 98.69 232 TYR A N 1
ATOM 1848 C CA . TYR A 1 232 ? -10.195 -19.516 -1.289 1 98.69 232 TYR A CA 1
ATOM 1849 C C . TYR A 1 232 ? -10.242 -18.484 -2.42 1 98.69 232 TYR A C 1
ATOM 1851 O O . TYR A 1 232 ? -11.328 -18.078 -2.838 1 98.69 232 TYR A O 1
ATOM 1859 N N . THR A 1 233 ? -9.102 -18.031 -2.793 1 98.81 233 THR A N 1
ATOM 1860 C CA . THR A 1 233 ? -8.859 -17.172 -3.951 1 98.81 233 THR A CA 1
ATOM 1861 C C . THR A 1 233 ? -7.711 -17.719 -4.797 1 98.81 233 THR A C 1
ATOM 1863 O O . THR A 1 233 ? -6.695 -18.172 -4.262 1 98.81 233 THR A O 1
ATOM 1866 N N . VAL A 1 234 ? -7.867 -17.688 -6.109 1 98.69 234 VAL A N 1
ATOM 1867 C CA . VAL A 1 234 ? -6.848 -18.203 -7.012 1 98.69 234 VAL A CA 1
ATOM 1868 C C . VAL A 1 234 ? -6.203 -17.062 -7.785 1 98.69 234 VAL A C 1
ATOM 1870 O O . VAL A 1 234 ? -6.902 -16.219 -8.344 1 98.69 234 VAL A O 1
ATOM 1873 N N . PHE A 1 235 ? -4.891 -17.031 -7.797 1 98.75 235 PHE A N 1
ATOM 1874 C CA . PHE A 1 235 ? -4.117 -16.078 -8.594 1 98.75 235 PHE A CA 1
ATOM 1875 C C . PHE A 1 235 ? -3.26 -16.812 -9.625 1 98.75 235 PHE A C 1
ATOM 1877 O O . PHE A 1 235 ? -2.613 -17.812 -9.297 1 98.75 235 PHE A O 1
ATOM 1884 N N . SER A 1 236 ? -3.23 -16.281 -10.867 1 98.31 236 SER A N 1
ATOM 1885 C CA . SER A 1 236 ? -2.445 -16.875 -11.945 1 98.31 236 SER A CA 1
ATOM 1886 C C . SER A 1 236 ? -1.867 -15.789 -12.859 1 98.31 236 SER A C 1
ATOM 1888 O O . SER A 1 236 ? -2.129 -14.602 -12.664 1 98.31 236 SER A O 1
ATOM 1890 N N . GLY A 1 237 ? -0.968 -16.172 -13.789 1 97.69 237 GLY A N 1
ATOM 1891 C CA . GLY A 1 237 ? -0.367 -15.297 -14.789 1 97.69 237 GLY A CA 1
ATOM 1892 C C . GLY A 1 237 ? -0.428 -15.867 -16.188 1 97.69 237 GLY A C 1
ATOM 1893 O O . GLY A 1 237 ? -1.492 -16.281 -16.656 1 97.69 237 GLY A O 1
ATOM 1894 N N . HIS A 1 238 ? 0.52 -15.758 -16.984 1 96.19 238 HIS A N 1
ATOM 1895 C CA . HIS A 1 238 ? 0.815 -16.453 -18.234 1 96.19 238 HIS A CA 1
ATOM 1896 C C . HIS A 1 238 ? 0.275 -15.688 -19.422 1 96.19 238 HIS A C 1
ATOM 1898 O O . HIS A 1 238 ? 0.991 -15.484 -20.406 1 96.19 238 HIS A O 1
ATOM 1904 N N . LYS A 1 239 ? -0.923 -15.188 -19.375 1 94.31 239 LYS A N 1
ATOM 1905 C CA . LYS A 1 239 ? -1.552 -14.594 -20.547 1 94.31 239 LYS A CA 1
ATOM 1906 C C . LYS A 1 239 ? -1.274 -13.094 -20.625 1 94.31 239 LYS A C 1
ATOM 1908 O O . LYS A 1 239 ? -1.576 -12.445 -21.625 1 94.31 239 LYS A O 1
ATOM 1913 N N . HIS A 1 240 ? -0.778 -12.461 -19.609 1 97.06 240 HIS A N 1
ATOM 1914 C CA . HIS A 1 240 ? -0.324 -11.07 -19.547 1 97.06 240 HIS A CA 1
ATOM 1915 C C . HIS A 1 240 ? -1.496 -10.102 -19.656 1 97.06 240 HIS A C 1
ATOM 1917 O O . HIS A 1 240 ? -1.354 -9.016 -20.234 1 97.06 240 HIS A O 1
ATOM 1923 N N . ASN A 1 241 ? -2.613 -10.523 -19.312 1 96.38 241 ASN A N 1
ATOM 1924 C CA . ASN A 1 241 ? -3.781 -9.656 -19.281 1 96.38 241 ASN A CA 1
ATOM 1925 C C . ASN A 1 241 ? -4.641 -9.914 -18.047 1 96.38 241 ASN A C 1
ATOM 1927 O O . ASN A 1 241 ? -5.016 -11.055 -17.766 1 96.38 241 ASN A O 1
ATOM 1931 N N . TYR A 1 242 ? -4.945 -8.898 -17.375 1 97.94 242 TYR A N 1
ATOM 1932 C CA . TYR A 1 242 ? -5.711 -8.977 -16.141 1 97.94 242 TYR A CA 1
ATOM 1933 C C . TYR A 1 242 ? -7.164 -9.352 -16.422 1 97.94 242 TYR A C 1
ATOM 1935 O O . TYR A 1 242 ? -7.816 -8.734 -17.266 1 97.94 242 TYR A O 1
ATOM 1943 N N . ALA A 1 243 ? -7.684 -10.305 -15.75 1 96.94 243 ALA A N 1
ATOM 1944 C CA . ALA A 1 243 ? -9.086 -10.703 -15.82 1 96.94 243 ALA A CA 1
ATOM 1945 C C . ALA A 1 243 ? -9.516 -11.43 -14.547 1 96.94 243 ALA A C 1
ATOM 1947 O O . ALA A 1 243 ? -8.828 -12.336 -14.078 1 96.94 243 ALA A O 1
ATOM 1948 N N . LYS A 1 244 ? -10.57 -10.969 -14 1 97.31 244 LYS A N 1
ATOM 1949 C CA . LYS A 1 244 ? -11.203 -11.664 -12.883 1 97.31 244 LYS A CA 1
ATOM 1950 C C . LYS A 1 244 ? -12.406 -12.477 -13.352 1 97.31 244 LYS A C 1
ATOM 1952 O O . LYS A 1 244 ? -13.227 -11.992 -14.125 1 97.31 244 LYS A O 1
ATOM 1957 N N . SER A 1 245 ? -12.508 -13.688 -12.961 1 95.44 245 SER A N 1
ATOM 1958 C CA . SER A 1 245 ? -13.688 -14.516 -13.164 1 95.44 245 SER A CA 1
ATOM 1959 C C . SER A 1 245 ? -14.156 -15.141 -11.852 1 95.44 245 SER A C 1
ATOM 1961 O O . SER A 1 245 ? -13.414 -15.164 -10.867 1 95.44 245 SER A O 1
ATOM 1963 N N . VAL A 1 246 ? -15.383 -15.5 -11.82 1 95.81 246 VAL A N 1
ATOM 1964 C CA . VAL A 1 246 ? -15.945 -16.234 -10.688 1 95.81 246 VAL A CA 1
ATOM 1965 C C . VAL A 1 246 ? -16.203 -17.688 -11.102 1 95.81 246 VAL A C 1
ATOM 1967 O O . VAL A 1 246 ? -16.922 -17.938 -12.07 1 95.81 246 VAL A O 1
ATOM 1970 N N . ARG A 1 247 ? -15.562 -18.531 -10.453 1 93.5 247 ARG A N 1
ATOM 1971 C CA . ARG A 1 247 ? -15.688 -19.969 -10.664 1 93.5 247 ARG A CA 1
ATOM 1972 C C . ARG A 1 247 ? -15.961 -20.703 -9.352 1 93.5 247 ARG A C 1
ATOM 1974 O O . ARG A 1 247 ? -15.242 -20.5 -8.367 1 93.5 247 ARG A O 1
ATOM 1981 N N . ARG A 1 248 ? -17.078 -21.453 -9.312 1 94.5 248 ARG A N 1
ATOM 1982 C CA . ARG A 1 248 ? -17.484 -22.188 -8.125 1 94.5 248 ARG A CA 1
ATOM 1983 C C . ARG A 1 248 ? -17.672 -21.234 -6.941 1 94.5 248 ARG A C 1
ATOM 1985 O O . ARG A 1 248 ? -17.266 -21.562 -5.82 1 94.5 248 ARG A O 1
ATOM 1992 N N . GLY A 1 249 ? -18.141 -20.047 -7.246 1 95.75 249 GLY A N 1
ATOM 1993 C CA . GLY A 1 249 ? -18.438 -19.047 -6.23 1 95.75 249 GLY A CA 1
ATOM 1994 C C . GLY A 1 249 ? -17.203 -18.375 -5.668 1 95.75 249 GLY A C 1
ATOM 1995 O O . GLY A 1 249 ? -17.281 -17.703 -4.637 1 95.75 249 GLY A O 1
ATOM 1996 N N . ARG A 1 250 ? -16.047 -18.625 -6.312 1 97.56 250 ARG A N 1
ATOM 1997 C CA . ARG A 1 250 ? -14.797 -18.062 -5.82 1 97.56 250 ARG A CA 1
ATOM 1998 C C . ARG A 1 250 ? -14.125 -17.188 -6.875 1 97.56 250 ARG A C 1
ATOM 2000 O O . ARG A 1 250 ? -14.375 -17.359 -8.07 1 97.56 250 ARG A O 1
ATOM 2007 N N . ASP A 1 251 ? -13.312 -16.219 -6.398 1 97.69 251 ASP A N 1
ATOM 2008 C CA . ASP A 1 251 ? -12.617 -15.32 -7.305 1 97.69 251 ASP A CA 1
ATOM 2009 C C . ASP A 1 251 ? -11.367 -15.977 -7.887 1 97.69 251 ASP A C 1
ATOM 2011 O O . ASP A 1 251 ? -10.539 -16.516 -7.145 1 97.69 251 ASP A O 1
ATOM 2015 N N . TYR A 1 252 ? -11.242 -15.961 -9.188 1 97.88 252 TYR A N 1
ATOM 2016 C CA . TYR A 1 252 ? -10.078 -16.406 -9.945 1 97.88 252 TYR A CA 1
ATOM 2017 C C . TYR A 1 252 ? -9.469 -15.242 -10.719 1 97.88 252 TYR A C 1
ATOM 2019 O O . TYR A 1 252 ? -10.156 -14.57 -11.492 1 97.88 252 TYR A O 1
ATOM 2027 N N . TYR A 1 253 ? -8.18 -15.062 -10.492 1 98.06 253 TYR A N 1
ATOM 2028 C CA . TYR A 1 253 ? -7.523 -13.93 -11.141 1 98.06 253 TYR A CA 1
ATOM 2029 C C . TYR A 1 253 ? -6.457 -14.406 -12.125 1 98.06 253 TYR A C 1
ATOM 2031 O O . TYR A 1 253 ? -5.652 -15.281 -11.797 1 98.06 253 TYR A O 1
ATOM 2039 N N . MET A 1 254 ? -6.504 -13.883 -13.281 1 97.44 254 MET A N 1
ATOM 2040 C CA . MET A 1 254 ? -5.375 -13.82 -14.211 1 97.44 254 MET A CA 1
ATOM 2041 C C . MET A 1 254 ? -4.734 -12.43 -14.188 1 97.44 254 MET A C 1
ATOM 2043 O O . MET A 1 254 ? -5.379 -11.445 -14.539 1 97.44 254 MET A O 1
ATOM 2047 N N . LEU A 1 255 ? -3.535 -12.398 -13.836 1 98.5 255 LEU A N 1
ATOM 2048 C CA . LEU A 1 255 ? -2.891 -11.109 -13.602 1 98.5 255 LEU A CA 1
ATOM 2049 C C . LEU A 1 255 ? -2.213 -10.609 -14.875 1 98.5 255 LEU A C 1
ATOM 2051 O O . LEU A 1 255 ? -1.91 -11.391 -15.773 1 98.5 255 LEU A O 1
ATOM 2055 N N . ALA A 1 256 ? -2.016 -9.352 -14.961 1 98.31 256 ALA A N 1
ATOM 2056 C CA . ALA A 1 256 ? -1.317 -8.75 -16.094 1 98.31 256 ALA A CA 1
ATOM 2057 C C . ALA A 1 256 ? 0.187 -8.992 -16 1 98.31 256 ALA A C 1
ATOM 2059 O O . ALA A 1 256 ? 0.638 -10.141 -15.961 1 98.31 256 ALA A O 1
ATOM 2060 N N . THR A 1 257 ? 0.979 -7.875 -16.047 1 98.56 257 THR A N 1
ATOM 2061 C CA . THR A 1 257 ? 2.416 -8.133 -16.047 1 98.56 257 THR A CA 1
ATOM 2062 C C . THR A 1 257 ? 3.117 -7.277 -14.992 1 98.56 257 THR A C 1
ATOM 2064 O O . THR A 1 257 ? 2.574 -6.27 -14.539 1 98.56 257 THR A O 1
ATOM 2067 N N . THR A 1 258 ? 4.199 -7.738 -14.562 1 98.38 258 THR A N 1
ATOM 2068 C CA . THR A 1 258 ? 5.199 -6.953 -13.852 1 98.38 258 THR A CA 1
ATOM 2069 C C . THR A 1 258 ? 6.496 -6.871 -14.656 1 98.38 258 THR A C 1
ATOM 2071 O O . THR A 1 258 ? 7.57 -7.18 -14.141 1 98.38 258 THR A O 1
ATOM 2074 N N . GLY A 1 259 ? 6.336 -6.508 -15.859 1 96.31 259 GLY A N 1
ATOM 2075 C CA . GLY A 1 259 ? 7.488 -6.316 -16.734 1 96.31 259 GLY A CA 1
ATOM 2076 C C . GLY A 1 259 ? 7.508 -7.27 -17.906 1 96.31 259 GLY A C 1
ATOM 2077 O O . GLY A 1 259 ? 8.391 -7.18 -18.766 1 96.31 259 GLY A O 1
ATOM 2078 N N . GLY A 1 260 ? 6.574 -8.172 -18.062 1 95.19 260 GLY A N 1
ATOM 2079 C CA . GLY A 1 260 ? 6.508 -9.109 -19.172 1 95.19 260 GLY A CA 1
ATOM 2080 C C . GLY A 1 260 ? 6.027 -8.469 -20.469 1 95.19 260 GLY A C 1
ATOM 2081 O O . GLY A 1 260 ? 5.777 -7.262 -20.516 1 95.19 260 GLY A O 1
ATOM 2082 N N . GLY A 1 261 ? 6.008 -9.312 -21.469 1 95.19 261 GLY A N 1
ATOM 2083 C CA . GLY A 1 261 ? 5.543 -8.828 -22.766 1 95.19 261 GLY A CA 1
ATOM 2084 C C . GLY A 1 261 ? 4.129 -8.281 -22.719 1 95.19 261 GLY A C 1
ATOM 2085 O O . GLY A 1 261 ? 3.207 -8.969 -22.281 1 95.19 261 GLY A O 1
ATOM 2086 N N . SER A 1 262 ? 3.924 -7.066 -23.125 1 94.19 262 SER A N 1
ATOM 2087 C CA . SER A 1 262 ? 2.641 -6.371 -23.141 1 94.19 262 SER A CA 1
ATOM 2088 C C . SER A 1 262 ? 2.707 -5.105 -23.984 1 94.19 262 SER A C 1
ATOM 2090 O O . SER A 1 262 ? 3.723 -4.406 -23.984 1 94.19 262 SER A O 1
ATOM 2092 N N . ASN A 1 263 ? 1.668 -4.848 -24.703 1 94.44 263 ASN A N 1
ATOM 2093 C CA . ASN A 1 263 ? 1.604 -3.586 -25.438 1 94.44 263 ASN A CA 1
ATOM 2094 C C . ASN A 1 263 ? 1.056 -2.459 -24.562 1 94.44 263 ASN A C 1
ATOM 2096 O O . ASN A 1 263 ? 0.923 -1.323 -25.031 1 94.44 263 ASN A O 1
ATOM 2100 N N . LEU A 1 264 ? 0.678 -2.785 -23.375 1 96 264 LEU A N 1
ATOM 2101 C CA . LEU A 1 264 ? 0.232 -1.828 -22.375 1 96 264 LEU A CA 1
ATOM 2102 C C . LEU A 1 264 ? -0.951 -1.013 -22.891 1 96 264 LEU A C 1
ATOM 2104 O O . LEU A 1 264 ? -0.978 0.211 -22.734 1 96 264 LEU A O 1
ATOM 2108 N N . SER A 1 265 ? -1.885 -1.735 -23.469 1 96.19 265 SER A N 1
ATOM 2109 C CA . SER A 1 265 ? -3.014 -1.078 -24.109 1 96.19 265 SER A CA 1
ATOM 2110 C C . SER A 1 265 ? -4.008 -0.543 -23.094 1 96.19 265 SER A C 1
ATOM 2112 O O . SER A 1 265 ? -4.98 0.124 -23.453 1 96.19 265 SER A O 1
ATOM 2114 N N . GLY A 1 266 ? -3.799 -0.844 -21.844 1 95.94 266 GLY A N 1
ATOM 2115 C CA . GLY A 1 266 ? -4.582 -0.143 -20.844 1 95.94 266 GLY A CA 1
ATOM 2116 C C . GLY A 1 266 ? -5.441 -1.068 -20 1 95.94 266 GLY A C 1
ATOM 2117 O O . GLY A 1 266 ? -5.488 -2.275 -20.25 1 95.94 266 GLY A O 1
ATOM 2118 N N . LYS A 1 267 ? -6.16 -0.511 -19.016 1 96.31 267 LYS A N 1
ATOM 2119 C CA . LYS A 1 267 ? -6.934 -1.23 -18.016 1 96.31 267 LYS A CA 1
ATOM 2120 C C . LYS A 1 267 ? -8.133 -1.937 -18.641 1 96.31 267 LYS A C 1
ATOM 2122 O O . LYS A 1 267 ? -8.477 -3.051 -18.234 1 96.31 267 LYS A O 1
ATOM 2127 N N . ASP A 1 268 ? -8.664 -1.322 -19.625 1 95.06 268 ASP A N 1
ATOM 2128 C CA . ASP A 1 268 ? -9.852 -1.894 -20.266 1 95.06 268 ASP A CA 1
ATOM 2129 C C . ASP A 1 268 ? -9.531 -3.238 -20.906 1 95.06 268 ASP A C 1
ATOM 2131 O O . ASP A 1 268 ? -10.383 -4.121 -20.984 1 95.06 268 ASP A O 1
ATOM 2135 N N . GLN A 1 269 ? -8.281 -3.395 -21.328 1 96.25 269 GLN A N 1
ATOM 2136 C CA . GLN A 1 269 ? -7.855 -4.629 -21.984 1 96.25 269 GLN A CA 1
ATOM 2137 C C . GLN A 1 269 ? -7.059 -5.508 -21.016 1 96.25 269 GLN A C 1
ATOM 2139 O O . GLN A 1 269 ? -6.555 -6.562 -21.406 1 96.25 269 GLN A O 1
ATOM 2144 N N . GLY A 1 270 ? -6.926 -5.039 -19.828 1 97.56 270 GLY A N 1
ATOM 2145 C CA . GLY A 1 270 ? -6.188 -5.797 -18.828 1 97.56 270 GLY A CA 1
ATOM 2146 C C . GLY A 1 270 ? -4.691 -5.82 -19.078 1 97.56 270 GLY A C 1
ATOM 2147 O O . GLY A 1 270 ? -4.004 -6.762 -18.672 1 97.56 270 GLY A O 1
ATOM 2148 N N . ARG A 1 271 ? -4.207 -4.852 -19.828 1 97.88 271 ARG A N 1
ATOM 2149 C CA . ARG A 1 271 ? -2.799 -4.836 -20.203 1 97.88 271 ARG A CA 1
ATOM 2150 C C . ARG A 1 271 ? -2.076 -3.646 -19.578 1 97.88 271 ARG A C 1
ATOM 2152 O O . ARG A 1 271 ? -2.156 -2.525 -20.094 1 97.88 271 ARG A O 1
ATOM 2159 N N . PHE A 1 272 ? -1.416 -3.867 -18.547 1 97.94 272 PHE A N 1
ATOM 2160 C CA . PHE A 1 272 ? -0.694 -2.879 -17.766 1 97.94 272 PHE A CA 1
ATOM 2161 C C . PHE A 1 272 ? 0.329 -3.551 -16.859 1 97.94 272 PHE A C 1
ATOM 2163 O O . PHE A 1 272 ? 0.302 -4.77 -16.672 1 97.94 272 PHE A O 1
ATOM 2170 N N . ASP A 1 273 ? 1.281 -2.795 -16.359 1 98.5 273 ASP A N 1
ATOM 2171 C CA . ASP A 1 273 ? 2.232 -3.275 -15.352 1 98.5 273 ASP A CA 1
ATOM 2172 C C . ASP A 1 273 ? 1.756 -2.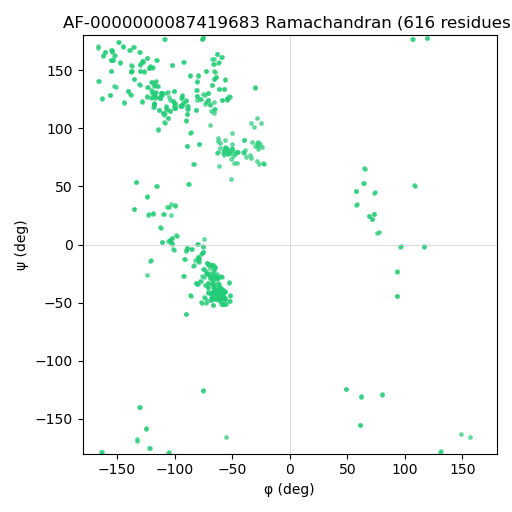949 -13.938 1 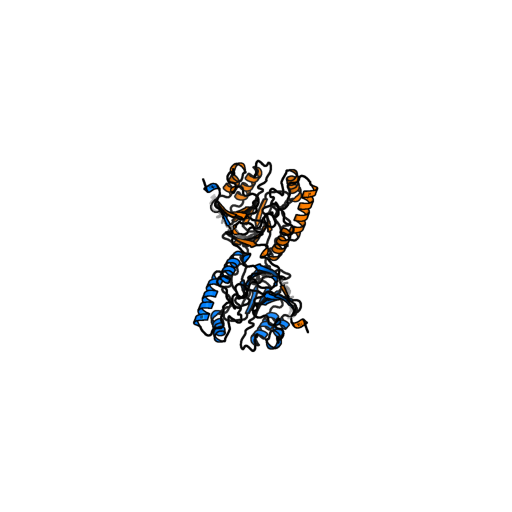98.5 273 ASP A C 1
ATOM 2174 O O . ASP A 1 273 ? 1.378 -1.811 -13.656 1 98.5 273 ASP A O 1
ATOM 2178 N N . HIS A 1 274 ? 1.743 -4 -13.117 1 98.75 274 HIS A N 1
ATOM 2179 C CA . HIS A 1 274 ? 1.23 -3.781 -11.773 1 98.75 274 HIS A CA 1
ATOM 2180 C C . HIS A 1 274 ? 1.812 -4.797 -10.789 1 98.75 274 HIS A C 1
ATOM 2182 O O . HIS A 1 274 ? 2.496 -5.738 -11.195 1 98.75 274 HIS A O 1
ATOM 2188 N N . VAL A 1 275 ? 1.631 -4.547 -9.547 1 98.88 275 VAL A N 1
ATOM 2189 C CA . VAL A 1 275 ? 1.697 -5.512 -8.453 1 98.88 275 VAL A CA 1
ATOM 2190 C C . VAL A 1 275 ? 0.349 -5.574 -7.742 1 98.88 275 VAL A C 1
ATOM 2192 O O . VAL A 1 275 ? -0.437 -4.625 -7.797 1 98.88 275 VAL A O 1
ATOM 2195 N N . VAL A 1 276 ? 0.094 -6.684 -7.168 1 98.94 276 VAL A N 1
ATOM 2196 C CA . VAL A 1 276 ? -1.141 -6.84 -6.406 1 98.94 276 VAL A CA 1
ATOM 2197 C C . VAL A 1 276 ? -0.85 -6.691 -4.914 1 98.94 276 VAL A C 1
ATOM 2199 O O . VAL A 1 276 ? 0.034 -7.363 -4.379 1 98.94 276 VAL A O 1
ATOM 2202 N N . TRP A 1 277 ? -1.5 -5.754 -4.305 1 98.94 277 TRP A N 1
ATOM 2203 C CA . TRP A 1 277 ? -1.457 -5.551 -2.859 1 98.94 277 TRP A CA 1
ATOM 2204 C C . TRP A 1 277 ? -2.623 -6.254 -2.174 1 98.94 277 TRP A C 1
ATOM 2206 O O . TRP A 1 277 ? -3.787 -5.984 -2.482 1 98.94 277 TRP A O 1
ATOM 2216 N N . VAL A 1 278 ? -2.279 -7.191 -1.27 1 98.94 278 VAL A N 1
ATOM 2217 C CA . VAL A 1 278 ? -3.326 -7.988 -0.64 1 98.94 278 VAL A CA 1
ATOM 2218 C C . VAL A 1 278 ? -3.293 -7.785 0.873 1 98.94 278 VAL A C 1
ATOM 2220 O O . VAL A 1 278 ? -2.24 -7.918 1.5 1 98.94 278 VAL A O 1
ATOM 2223 N N . THR A 1 279 ? -4.406 -7.426 1.417 1 98.81 279 THR A N 1
ATOM 2224 C CA . THR A 1 279 ? -4.602 -7.457 2.861 1 98.81 279 THR A CA 1
ATOM 2225 C C . THR A 1 279 ? -5.52 -8.609 3.262 1 98.81 279 THR A C 1
ATOM 2227 O O . THR A 1 279 ? -6.68 -8.648 2.855 1 98.81 279 THR A O 1
ATOM 2230 N N . MET A 1 280 ? -4.965 -9.539 4.023 1 98.44 280 MET A N 1
ATOM 2231 C CA . MET A 1 280 ? -5.809 -10.609 4.547 1 98.44 280 MET A CA 1
ATOM 2232 C C . MET A 1 280 ? -6.559 -10.148 5.793 1 98.44 280 MET A C 1
ATOM 2234 O O . MET A 1 280 ? -5.938 -9.789 6.797 1 98.44 280 MET A O 1
ATOM 2238 N N . LYS A 1 281 ? -7.785 -10.117 5.645 1 97.75 281 LYS A N 1
ATOM 2239 C CA . LYS A 1 281 ? -8.688 -9.828 6.758 1 97.75 281 LYS A CA 1
ATOM 2240 C C . LYS A 1 281 ? -9.453 -11.078 7.184 1 97.75 281 LYS A C 1
ATOM 2242 O O . LYS A 1 281 ? -9.312 -12.141 6.566 1 97.75 281 LYS A O 1
ATOM 2247 N N . ASP A 1 282 ? -10.258 -10.984 8.211 1 93.81 282 ASP A N 1
ATOM 2248 C CA . ASP A 1 282 ? -11 -12.133 8.734 1 93.81 282 ASP A CA 1
ATOM 2249 C C . ASP A 1 282 ? -11.969 -12.68 7.684 1 93.81 282 ASP A C 1
ATOM 2251 O O . ASP A 1 282 ? -12.086 -13.898 7.516 1 93.81 282 ASP A O 1
ATOM 2255 N N . ASP A 1 283 ? -12.523 -11.789 6.938 1 93.31 283 ASP A N 1
ATOM 2256 C CA . ASP A 1 283 ? -13.586 -12.211 6.02 1 93.31 283 ASP A CA 1
ATOM 2257 C C . ASP A 1 283 ? -13.039 -12.398 4.605 1 93.31 283 ASP A C 1
ATOM 2259 O O . ASP A 1 283 ? -13.805 -12.609 3.664 1 93.31 283 ASP A O 1
ATOM 2263 N N . GLY A 1 284 ? -11.711 -12.336 4.422 1 97.12 284 GLY A N 1
ATOM 2264 C CA . GLY A 1 284 ? -11.117 -12.578 3.115 1 97.12 284 GLY A CA 1
ATOM 2265 C C . GLY A 1 284 ? -10.133 -11.5 2.701 1 97.12 284 GLY A C 1
ATOM 2266 O O . GLY A 1 284 ? -9.898 -10.547 3.443 1 97.12 284 GLY A O 1
ATOM 2267 N N . PRO A 1 285 ? -9.625 -11.695 1.52 1 98.5 285 PRO A N 1
ATOM 2268 C CA . PRO A 1 285 ? -8.609 -10.75 1.063 1 98.5 285 PRO A CA 1
ATOM 2269 C C . PRO A 1 285 ? -9.211 -9.453 0.517 1 98.5 285 PRO A C 1
ATOM 2271 O O . PRO A 1 285 ? -10.211 -9.492 -0.199 1 98.5 285 PRO A O 1
ATOM 2274 N N . VAL A 1 286 ? -8.664 -8.344 0.951 1 98.69 286 VAL A N 1
ATOM 2275 C CA . VAL A 1 286 ? -8.852 -7.074 0.25 1 98.69 286 VAL A CA 1
ATOM 2276 C C . VAL A 1 286 ? -7.766 -6.906 -0.812 1 98.69 286 VAL A C 1
ATOM 2278 O O . VAL A 1 286 ? -6.57 -6.891 -0.495 1 98.69 286 VAL A O 1
ATOM 2281 N N . ILE A 1 287 ? -8.188 -6.797 -2.07 1 98.62 287 ILE A N 1
ATOM 2282 C CA . ILE A 1 287 ? -7.242 -6.855 -3.18 1 98.62 287 ILE A CA 1
ATOM 2283 C C . ILE A 1 287 ? -7.176 -5.496 -3.875 1 98.62 287 ILE A C 1
ATOM 2285 O O . ILE A 1 287 ? -8.211 -4.93 -4.242 1 98.62 287 ILE A O 1
ATOM 2289 N N . SER A 1 288 ? -6.016 -4.988 -4 1 98.56 288 SER A N 1
ATOM 2290 C CA . SER A 1 288 ? -5.73 -3.758 -4.734 1 98.56 288 SER A CA 1
ATOM 2291 C C . SER A 1 288 ? -4.68 -3.99 -5.816 1 98.56 288 SER A C 1
ATOM 2293 O O . SER A 1 288 ? -3.643 -4.602 -5.559 1 98.56 288 SER A O 1
ATOM 2295 N N . ASN A 1 289 ? -5.023 -3.592 -7.031 1 98.81 289 ASN A N 1
ATOM 2296 C CA . ASN A 1 289 ? -4.031 -3.533 -8.102 1 98.81 289 ASN A CA 1
ATOM 2297 C C . ASN A 1 289 ? -3.324 -2.182 -8.133 1 98.81 289 ASN A C 1
ATOM 2299 O O . ASN A 1 289 ? -3.955 -1.153 -8.383 1 98.81 289 ASN A O 1
ATOM 2303 N N . LEU A 1 290 ? -2.031 -2.174 -7.898 1 98.94 290 LEU A N 1
ATOM 2304 C CA . LEU A 1 290 ? -1.237 -0.95 -7.914 1 98.94 290 LEU A CA 1
ATOM 2305 C C . LEU A 1 290 ? -0.413 -0.855 -9.195 1 98.94 290 LEU A C 1
ATOM 2307 O O . LEU A 1 290 ? 0.475 -1.679 -9.43 1 98.94 290 LEU A O 1
ATOM 2311 N N . MET A 1 291 ? -0.751 0.151 -9.969 1 98.75 291 MET A N 1
ATOM 2312 C CA . MET A 1 291 ? 0.006 0.369 -11.195 1 98.75 291 MET A CA 1
ATOM 2313 C C . MET A 1 291 ? 1.433 0.81 -10.883 1 98.75 291 MET A C 1
ATOM 2315 O O . MET A 1 291 ? 1.655 1.61 -9.977 1 98.75 291 MET A O 1
ATOM 2319 N N . LEU A 1 292 ? 2.379 0.249 -11.602 1 98.31 292 LEU A N 1
ATOM 2320 C CA . LEU A 1 292 ? 3.773 0.555 -11.305 1 98.31 292 LEU A CA 1
ATOM 2321 C C . LEU A 1 292 ? 4.055 2.043 -11.484 1 98.31 292 LEU A C 1
ATOM 2323 O O . LEU A 1 292 ? 4.789 2.641 -10.695 1 98.31 292 LEU A O 1
ATOM 2327 N N . ASP A 1 293 ? 3.461 2.662 -12.469 1 97.12 293 ASP A N 1
ATOM 2328 C CA . ASP A 1 293 ? 3.725 4.074 -12.727 1 97.12 293 ASP A CA 1
ATOM 2329 C C . ASP A 1 293 ? 3.025 4.961 -11.703 1 97.12 293 ASP A C 1
ATOM 2331 O O . ASP A 1 293 ? 3.211 6.18 -11.703 1 97.12 293 ASP A O 1
ATOM 2335 N N . GLY A 1 294 ? 2.283 4.422 -10.797 1 98.38 294 GLY A N 1
ATOM 2336 C CA . GLY A 1 294 ? 1.568 5.176 -9.781 1 98.38 294 GLY A CA 1
ATOM 2337 C C . GLY A 1 294 ? 2.225 5.105 -8.414 1 98.38 294 GLY A C 1
ATOM 2338 O O . GLY A 1 294 ? 1.666 5.586 -7.426 1 98.38 294 GLY A O 1
ATOM 2339 N N . ILE A 1 295 ? 3.346 4.48 -8.328 1 98.75 295 ILE A N 1
ATOM 2340 C CA . ILE A 1 295 ? 4.09 4.355 -7.078 1 98.75 295 ILE A CA 1
ATOM 2341 C C . ILE A 1 295 ? 5.398 5.133 -7.176 1 98.75 295 ILE A C 1
ATOM 2343 O O . ILE A 1 295 ? 6.293 4.762 -7.945 1 98.75 295 ILE A O 1
ATOM 2347 N N . ASP A 1 296 ? 5.523 6.172 -6.344 1 98.25 296 ASP A N 1
ATOM 2348 C CA . ASP A 1 296 ? 6.715 7.004 -6.465 1 98.25 296 ASP A CA 1
ATOM 2349 C C . ASP A 1 296 ? 7.383 7.207 -5.109 1 98.25 296 ASP A C 1
ATOM 2351 O O . ASP A 1 296 ? 6.711 7.223 -4.074 1 98.25 296 ASP A O 1
ATOM 2355 N N . HIS A 1 297 ? 8.633 7.348 -5.09 1 96.94 297 HIS A N 1
ATOM 2356 C CA . HIS A 1 297 ? 9.398 7.609 -3.881 1 96.94 297 HIS A CA 1
ATOM 2357 C C . HIS A 1 297 ? 9.258 9.062 -3.443 1 96.94 297 HIS A C 1
ATOM 2359 O O . HIS A 1 297 ? 8.672 9.875 -4.156 1 96.94 297 HIS A O 1
ATOM 2365 N N . LYS A 1 298 ? 9.844 9.383 -2.363 1 96.31 298 LYS A N 1
ATOM 2366 C CA . LYS A 1 298 ? 9.68 10.672 -1.689 1 96.31 298 LYS A CA 1
ATOM 2367 C C . LYS A 1 298 ? 10.375 11.789 -2.465 1 96.31 298 LYS A C 1
ATOM 2369 O O . LYS A 1 298 ? 10.117 12.969 -2.225 1 96.31 298 LYS A O 1
ATOM 2374 N N . ASN A 1 299 ? 11.266 11.469 -3.398 1 96.81 299 ASN A N 1
ATOM 2375 C CA . ASN A 1 299 ? 12.055 12.492 -4.082 1 96.81 299 ASN A CA 1
ATOM 2376 C C . ASN A 1 299 ? 11.477 12.812 -5.457 1 96.81 299 ASN A C 1
ATOM 2378 O O . ASN A 1 299 ? 12.227 13.055 -6.41 1 96.81 299 ASN A O 1
ATOM 2382 N N . ILE A 1 300 ? 10.172 12.75 -5.621 1 95.56 300 ILE A N 1
ATOM 2383 C CA . ILE A 1 300 ? 9.508 13.109 -6.871 1 95.56 300 ILE A CA 1
ATOM 2384 C C . ILE A 1 300 ? 9.961 14.492 -7.32 1 95.56 300 ILE A C 1
ATOM 2386 O O . ILE A 1 300 ? 10.273 14.703 -8.5 1 95.56 300 ILE A O 1
ATOM 2390 N N . ARG A 1 301 ? 9.922 15.398 -6.371 1 94.62 301 ARG A N 1
ATOM 2391 C CA . ARG A 1 301 ? 10.344 16.781 -6.559 1 94.62 301 ARG A CA 1
ATOM 2392 C C . ARG A 1 301 ? 11.016 17.328 -5.301 1 94.62 301 ARG A C 1
ATOM 2394 O O . ARG A 1 301 ? 10.398 17.344 -4.23 1 94.62 301 ARG A O 1
ATOM 2401 N N . THR A 1 302 ? 12.219 17.75 -5.457 1 95.12 302 THR A N 1
ATOM 2402 C CA . THR A 1 302 ? 12.984 18.328 -4.359 1 95.12 302 THR A CA 1
ATOM 2403 C C . THR A 1 302 ? 13.281 19.797 -4.617 1 95.12 302 THR A C 1
ATOM 2405 O O . THR A 1 302 ? 13.586 20.188 -5.746 1 95.12 302 THR A O 1
ATOM 2408 N N . VAL A 1 303 ? 13.117 20.594 -3.605 1 92.56 303 VAL A N 1
ATOM 2409 C CA . VAL A 1 303 ? 13.406 22.016 -3.691 1 92.56 303 VAL A CA 1
ATOM 2410 C C . VAL A 1 303 ? 14.367 22.422 -2.57 1 92.56 303 VAL A C 1
ATOM 2412 O O . VAL A 1 303 ? 14.383 21.797 -1.505 1 92.56 303 VAL A O 1
ATOM 2415 N N . PRO A 1 304 ? 15.188 23.406 -2.85 1 88.94 304 PRO A N 1
ATOM 2416 C CA . PRO A 1 304 ? 16.062 23.875 -1.777 1 88.94 304 PRO A CA 1
ATOM 2417 C C . PRO A 1 304 ? 15.305 24.531 -0.625 1 88.94 304 PRO A C 1
ATOM 2419 O O . PRO A 1 304 ? 14.18 24.984 -0.809 1 88.94 304 PRO A O 1
ATOM 2422 N N . ASP A 1 305 ? 15.984 24.469 0.457 1 84.5 305 ASP A N 1
ATOM 2423 C CA . ASP A 1 305 ? 15.445 25.234 1.572 1 84.5 305 ASP A CA 1
ATOM 2424 C C . ASP A 1 305 ? 15.492 26.734 1.277 1 84.5 305 ASP A C 1
ATOM 2426 O O . ASP A 1 305 ? 16.531 27.25 0.856 1 84.5 305 ASP A O 1
ATOM 2430 N N . VAL A 1 306 ? 14.367 27.406 1.189 1 71.31 306 VAL A N 1
ATOM 2431 C CA . VAL A 1 306 ? 14.258 28.797 0.814 1 71.31 306 VAL A CA 1
ATOM 2432 C C . VAL A 1 306 ? 15.172 29.641 1.693 1 71.31 306 VAL A C 1
ATOM 2434 O O . VAL A 1 306 ? 15.664 30.703 1.265 1 71.31 306 VAL A O 1
ATOM 2437 N N . ARG A 1 307 ? 15.477 29.453 2.898 1 62.12 307 ARG A N 1
ATOM 2438 C CA . ARG A 1 307 ? 16.344 30.297 3.699 1 62.12 307 ARG A CA 1
ATOM 2439 C C . ARG A 1 307 ? 17.797 30.188 3.234 1 62.12 307 ARG A C 1
ATOM 2441 O O . ARG A 1 307 ? 18.641 31 3.617 1 62.12 307 ARG A O 1
ATOM 2448 N N . LYS A 1 308 ? 18.297 29.281 2.506 1 56.91 308 LYS A N 1
ATOM 2449 C CA . LYS A 1 308 ? 19.688 29.25 2.104 1 56.91 308 LYS A CA 1
ATOM 2450 C C . LYS A 1 308 ? 19.938 30.141 0.889 1 56.91 308 LYS A C 1
ATOM 2452 O O . LYS A 1 308 ? 21.078 30.312 0.459 1 56.91 308 LYS A O 1
ATOM 2457 N N . GLY A 1 309 ? 19.141 30.672 0.117 1 38.62 309 GLY A N 1
ATOM 2458 C CA . GLY A 1 309 ? 19.578 31.562 -0.941 1 38.62 309 GLY A CA 1
ATOM 2459 C C . GLY A 1 309 ? 20.188 32.844 -0.419 1 38.62 309 GLY A C 1
ATOM 2460 O O . GLY A 1 309 ? 20.547 33.75 -1.199 1 38.62 309 GLY A O 1
ATOM 2461 N N . LYS A 1 310 ? 20.031 33.469 0.705 1 29.45 310 LYS A N 1
ATOM 2462 C CA . LYS A 1 310 ? 20.875 34.656 0.818 1 29.45 310 LYS A CA 1
ATOM 2463 C C . LYS A 1 310 ? 22.281 34.281 1.272 1 29.45 310 LYS A C 1
ATOM 2465 O O . LYS A 1 310 ? 22.453 33.406 2.121 1 29.45 310 LYS A O 1
ATOM 2470 N N . MET B 1 1 ? -7.223 -74.438 86.062 1 23.31 1 MET B N 1
ATOM 2471 C CA . MET B 1 1 ? -6.152 -73.75 85.375 1 23.31 1 MET B CA 1
ATOM 2472 C C . MET B 1 1 ? -6.707 -72.938 84.188 1 23.31 1 MET B C 1
ATOM 2474 O O . MET B 1 1 ? -6.508 -73.25 83.062 1 23.31 1 MET B O 1
ATOM 2478 N N . LYS B 1 2 ? -7.953 -72.438 84.438 1 29.7 2 LYS B N 1
ATOM 2479 C CA . LYS B 1 2 ? -8.953 -71.938 83.5 1 29.7 2 LYS B CA 1
ATOM 2480 C C . LYS B 1 2 ? -8.477 -70.625 82.875 1 29.7 2 LYS B C 1
ATOM 2482 O O . LYS B 1 2 ? -8.086 -69.688 83.562 1 29.7 2 LYS B O 1
ATOM 2487 N N . SER B 1 3 ? -7.973 -70.688 81.562 1 25.59 3 SER B N 1
ATOM 2488 C CA . SER B 1 3 ? -7.219 -69.875 80.625 1 25.59 3 SER B CA 1
ATOM 2489 C C . SER B 1 3 ? -7.988 -68.625 80.312 1 25.59 3 SER B C 1
ATOM 2491 O O . SER B 1 3 ? -9.133 -68.688 79.812 1 25.59 3 SER B O 1
ATOM 2493 N N . LEU B 1 4 ? -7.824 -67.5 81 1 27.11 4 LEU B N 1
ATOM 2494 C CA . LEU B 1 4 ? -8.391 -66.125 81 1 27.11 4 LEU B CA 1
ATOM 2495 C C . LEU B 1 4 ? -8.109 -65.438 79.688 1 27.11 4 LEU B C 1
ATOM 2497 O O . LEU B 1 4 ? -6.961 -65.062 79.438 1 27.11 4 LEU B O 1
ATOM 2501 N N . VAL B 1 5 ? -8.703 -65.875 78.562 1 27.44 5 VAL B N 1
ATOM 2502 C CA . VAL B 1 5 ? -8.445 -65.375 77.25 1 27.44 5 VAL B CA 1
ATOM 2503 C C . VAL B 1 5 ? -8.766 -63.906 77.125 1 27.44 5 VAL B C 1
ATOM 2505 O O . VAL B 1 5 ? -9.906 -63.5 77.312 1 27.44 5 VAL B O 1
ATOM 2508 N N . THR B 1 6 ? -7.848 -63 77.438 1 26.73 6 THR B N 1
ATOM 2509 C CA . THR B 1 6 ? -7.875 -61.531 77.438 1 26.73 6 THR B CA 1
ATOM 2510 C C . THR B 1 6 ? -8.109 -61 76.062 1 26.73 6 THR B C 1
ATOM 2512 O O . THR B 1 6 ? -7.383 -61.344 75.125 1 26.73 6 THR B O 1
ATOM 2515 N N . SER B 1 7 ? -9.312 -60.781 75.562 1 28.03 7 SER B N 1
ATOM 2516 C CA . SER B 1 7 ? -9.789 -60.344 74.312 1 28.03 7 SER B CA 1
ATOM 2517 C C . SER B 1 7 ? -9.312 -58.906 74 1 28.03 7 SER B C 1
ATOM 2519 O O . SER B 1 7 ? -9.633 -58 74.75 1 28.03 7 SER B O 1
ATOM 2521 N N . SER B 1 8 ? -8.062 -58.75 73.562 1 26.52 8 SER B N 1
ATOM 2522 C CA . SER B 1 8 ? -7.383 -57.5 73.188 1 26.52 8 SER B CA 1
ATOM 2523 C C . SER B 1 8 ? -8.125 -56.75 72.125 1 26.52 8 SER B C 1
ATOM 2525 O O . SER B 1 8 ? -8.375 -57.312 71 1 26.52 8 SER B O 1
ATOM 2527 N N . ALA B 1 9 ? -9.055 -55.844 72.438 1 25.64 9 ALA B N 1
ATOM 2528 C CA . ALA B 1 9 ? -9.859 -55 71.562 1 25.64 9 ALA B CA 1
ATOM 2529 C C . ALA B 1 9 ? -8.969 -54.062 70.688 1 25.64 9 ALA B C 1
ATOM 2531 O O . ALA B 1 9 ? -8.203 -53.281 71.25 1 25.64 9 ALA B O 1
ATOM 2532 N N . ALA B 1 10 ? -8.43 -54.5 69.562 1 25.77 10 ALA B N 1
ATOM 2533 C CA . ALA B 1 10 ? -7.605 -53.812 68.562 1 25.77 10 ALA B CA 1
ATOM 2534 C C . ALA B 1 10 ? -8.305 -52.562 68 1 25.77 10 ALA B C 1
ATOM 2536 O O . ALA B 1 10 ? -9.43 -52.656 67.5 1 25.77 10 ALA B O 1
ATOM 2537 N N . LEU B 1 11 ? -8.156 -51.438 68.75 1 25.3 11 LEU B N 1
ATOM 2538 C CA . LEU B 1 11 ? -8.648 -50.125 68.312 1 25.3 11 LEU B CA 1
ATOM 2539 C C . LEU B 1 11 ? -8.125 -49.719 66.938 1 25.3 11 LEU B C 1
ATOM 2541 O O . LEU B 1 11 ? -6.91 -49.625 66.75 1 25.3 11 LEU B O 1
ATOM 2545 N N . LEU B 1 12 ? -8.727 -50.156 65.812 1 23.92 12 LEU B N 1
ATOM 2546 C CA . LEU B 1 12 ? -8.398 -49.812 64.438 1 23.92 12 LEU B CA 1
ATOM 2547 C C . LEU B 1 12 ? -8.5 -48.312 64.25 1 23.92 12 LEU B C 1
ATOM 2549 O O . LEU B 1 12 ? -9.57 -47.719 64.375 1 23.92 12 LEU B O 1
ATOM 2553 N N . ILE B 1 13 ? -7.492 -47.531 64.688 1 25.34 13 ILE B N 1
ATOM 2554 C CA . ILE B 1 13 ? -7.406 -46.125 64.375 1 25.34 13 ILE B CA 1
ATOM 2555 C C . ILE B 1 13 ? -7.402 -45.875 62.875 1 25.34 13 ILE B C 1
ATOM 2557 O O . ILE B 1 13 ? -6.516 -46.375 62.188 1 25.34 13 ILE B O 1
ATOM 2561 N N . LEU B 1 14 ? -8.57 -45.875 62.219 1 25.95 14 LEU B N 1
ATOM 2562 C CA . LEU B 1 14 ? -8.734 -45.531 60.812 1 25.95 14 LEU B CA 1
ATOM 2563 C C . LEU B 1 14 ? -8.195 -44.125 60.531 1 25.95 14 LEU B C 1
ATOM 2565 O O . LEU B 1 14 ? -8.672 -43.156 61.094 1 25.95 14 LEU B O 1
ATOM 2569 N N . GLY B 1 15 ? -6.859 -43.969 60.438 1 24.12 15 GLY B N 1
ATOM 2570 C CA . GLY B 1 15 ? -6.207 -42.75 60 1 24.12 15 GLY B CA 1
ATOM 2571 C C . GLY B 1 15 ? -6.766 -42.219 58.688 1 24.12 15 GLY B C 1
ATOM 2572 O O . GLY B 1 15 ? -6.805 -42.969 57.688 1 24.12 15 GLY B O 1
ATOM 2573 N N . LEU B 1 16 ? -7.836 -41.406 58.719 1 27.58 16 LEU B N 1
ATOM 2574 C CA . LEU B 1 16 ? -8.375 -40.688 57.562 1 27.58 16 LEU B CA 1
ATOM 2575 C C . LEU B 1 16 ? -7.297 -39.875 56.906 1 27.58 16 LEU B C 1
ATOM 2577 O O . LEU B 1 16 ? -6.727 -38.969 57.5 1 27.58 16 LEU B O 1
ATOM 2581 N N . ALA B 1 17 ? -6.367 -40.5 56.094 1 26.94 17 ALA B N 1
ATOM 2582 C CA . ALA B 1 17 ? -5.457 -39.781 55.219 1 26.94 17 ALA B CA 1
ATOM 2583 C C . ALA B 1 17 ? -6.219 -38.75 54.344 1 26.94 17 ALA B C 1
ATOM 2585 O O . ALA B 1 17 ? -7.117 -39.125 53.594 1 26.94 17 ALA B O 1
ATOM 2586 N N . ALA B 1 18 ? -6.484 -37.562 54.906 1 29.25 18 ALA B N 1
ATOM 2587 C CA . ALA B 1 18 ? -6.949 -36.469 54.062 1 29.25 18 ALA B CA 1
ATOM 2588 C C . ALA B 1 18 ? -6.055 -36.281 52.844 1 29.25 18 ALA B C 1
ATOM 2590 O O . ALA B 1 18 ? -4.859 -36 52.969 1 29.25 18 ALA B O 1
ATOM 2591 N N . LEU B 1 19 ? -6.262 -37.094 51.75 1 27.09 19 LEU B N 1
ATOM 2592 C CA . LEU B 1 19 ? -5.672 -36.875 50.438 1 27.09 19 LEU B CA 1
ATOM 2593 C C . LEU B 1 19 ? -5.867 -35.406 50 1 27.09 19 LEU B C 1
ATOM 2595 O O . LEU B 1 19 ? -7 -34.969 49.781 1 27.09 19 LEU B O 1
ATOM 2599 N N . TYR B 1 20 ? -5.156 -34.469 50.656 1 30.25 20 TYR B N 1
ATOM 2600 C CA . TYR B 1 20 ? -5.105 -33.156 50 1 30.25 20 TYR B CA 1
ATOM 2601 C C . TYR B 1 20 ? -4.703 -33.312 48.562 1 30.25 20 TYR B C 1
ATOM 2603 O O . TYR B 1 20 ? -3.607 -33.781 48.25 1 30.25 20 TYR B O 1
ATOM 2611 N N . SER B 1 21 ? -5.652 -33.688 47.656 1 28.62 21 SER B N 1
ATOM 2612 C CA . SER B 1 21 ? -5.375 -33.531 46.25 1 28.62 21 SER B CA 1
ATOM 2613 C C . SER B 1 21 ? -4.926 -32.094 45.938 1 28.62 21 SER B C 1
ATOM 2615 O O . SER B 1 21 ? -5.684 -31.156 46.156 1 28.62 21 SER B O 1
ATOM 2617 N N . ALA B 1 22 ? -3.648 -31.812 46.219 1 31.61 22 ALA B N 1
ATOM 2618 C CA . ALA B 1 22 ? -3.131 -30.625 45.531 1 31.61 22 ALA B CA 1
ATOM 2619 C C . ALA B 1 22 ? -3.637 -30.531 44.094 1 31.61 22 ALA B C 1
ATOM 2621 O O . ALA B 1 22 ? -3.293 -31.375 43.281 1 31.61 22 ALA B O 1
ATOM 2622 N N . THR B 1 23 ? -4.859 -30.078 44 1 35.44 23 THR B N 1
ATOM 2623 C CA . THR B 1 23 ? -5.188 -29.672 42.625 1 35.44 23 THR B CA 1
ATOM 2624 C C . THR B 1 23 ? -4.004 -28.953 41.969 1 35.44 23 THR B C 1
ATOM 2626 O O . THR B 1 23 ? -3.506 -27.969 42.5 1 35.44 23 THR B O 1
ATOM 2629 N N . GLY B 1 24 ? -3.039 -29.781 41.5 1 34.53 24 GLY B N 1
ATOM 2630 C CA . GLY B 1 24 ? -2.102 -29.156 40.562 1 34.53 24 GLY B CA 1
ATOM 2631 C C . GLY B 1 24 ? -2.713 -28 39.781 1 34.53 24 GLY B C 1
ATOM 2632 O O . GLY B 1 24 ? -3.715 -28.188 39.094 1 34.53 24 GLY B O 1
ATOM 2633 N N . ALA B 1 25 ? -2.643 -26.781 40.375 1 35.72 25 ALA B N 1
ATOM 2634 C CA . ALA B 1 25 ? -2.859 -25.656 39.438 1 35.72 25 ALA B CA 1
ATOM 2635 C C . ALA B 1 25 ? -2.277 -25.969 38.062 1 35.72 25 ALA B C 1
ATOM 2637 O O . ALA B 1 25 ? -1.063 -26.109 37.906 1 35.72 25 ALA B O 1
ATOM 2638 N N . THR B 1 26 ? -2.994 -26.797 37.281 1 38.19 26 THR B N 1
ATOM 2639 C CA . THR B 1 26 ? -2.574 -26.781 35.906 1 38.19 26 THR B CA 1
ATOM 2640 C C . THR B 1 26 ? -2.072 -25.391 35.5 1 38.19 26 THR B C 1
ATOM 2642 O O . THR B 1 26 ? -2.773 -24.406 35.656 1 38.19 26 THR B O 1
ATOM 2645 N N . GLN B 1 27 ? -0.762 -25.172 35.719 1 37.56 27 GLN B N 1
ATOM 2646 C CA . GLN B 1 27 ? -0.259 -24.016 35 1 37.56 27 GLN B CA 1
ATOM 2647 C C . GLN B 1 27 ? -1.057 -23.766 33.719 1 37.56 27 GLN B C 1
ATOM 2649 O O . GLN B 1 27 ? -1.351 -24.688 33 1 37.56 27 GLN B O 1
ATOM 2654 N N . PRO B 1 28 ? -1.869 -22.656 33.75 1 37.06 28 PRO B N 1
ATOM 2655 C CA . PRO B 1 28 ? -2.436 -22.438 32.438 1 37.06 28 PRO B CA 1
ATOM 2656 C C . PRO B 1 28 ? -1.475 -22.844 31.312 1 37.06 28 PRO B C 1
ATOM 2658 O O . PRO B 1 28 ? -0.275 -22.562 31.391 1 37.06 28 PRO B O 1
ATOM 2661 N N . ALA B 1 29 ? -1.687 -23.906 30.703 1 36.56 29 ALA B N 1
ATOM 2662 C CA . ALA B 1 29 ? -0.949 -24.203 29.469 1 36.56 29 ALA B CA 1
ATOM 2663 C C . ALA B 1 29 ? -0.499 -22.922 28.781 1 36.56 29 ALA B C 1
ATOM 2665 O O . ALA B 1 29 ? -1.315 -22.031 28.516 1 36.56 29 ALA B O 1
ATOM 2666 N N . GLN B 1 30 ? 0.563 -22.422 29.125 1 36.81 30 GLN B N 1
ATOM 2667 C CA . GLN B 1 30 ? 1.071 -21.438 28.172 1 36.81 30 GLN B CA 1
ATOM 2668 C C . GLN B 1 30 ? 0.595 -21.766 26.75 1 36.81 30 GLN B C 1
ATOM 2670 O O . GLN B 1 30 ? 0.932 -22.812 26.203 1 36.81 30 GLN B O 1
ATOM 2675 N N . GLU B 1 31 ? -0.621 -21.625 26.344 1 39.69 31 GLU B N 1
ATOM 2676 C CA . GLU B 1 31 ? -1.044 -21.75 24.953 1 39.69 31 GLU B CA 1
ATOM 2677 C C . GLU B 1 31 ? 0.119 -21.5 24 1 39.69 31 GLU B C 1
ATOM 2679 O O . GLU B 1 31 ? 0.682 -20.406 23.969 1 39.69 31 GLU B O 1
ATOM 2684 N N . SER B 1 32 ? 1.071 -22.281 23.875 1 44.44 32 SER B N 1
ATOM 2685 C CA . SER B 1 32 ? 2.176 -22.234 22.922 1 44.44 32 SER B CA 1
ATOM 2686 C C . SER B 1 32 ? 1.759 -21.531 21.641 1 44.44 32 SER B C 1
ATOM 2688 O O . SER B 1 32 ? 0.864 -21.984 20.938 1 44.44 32 SER B O 1
ATOM 2690 N N . ALA B 1 33 ? 1.762 -20.219 21.578 1 52.78 33 ALA B N 1
ATOM 2691 C CA . ALA B 1 33 ? 1.383 -19.391 20.438 1 52.78 33 ALA B CA 1
ATOM 2692 C C . ALA B 1 33 ? 1.888 -20 19.125 1 52.78 33 ALA B C 1
ATOM 2694 O O . ALA B 1 33 ? 3.076 -20.297 18.984 1 52.78 33 ALA B O 1
ATOM 2695 N N . GLU B 1 34 ? 1.106 -20.859 18.469 1 61.47 34 GLU B N 1
ATOM 2696 C CA . GLU B 1 34 ? 1.462 -21.375 17.156 1 61.47 34 GLU B CA 1
ATOM 2697 C C . GLU B 1 34 ? 2.293 -20.359 16.375 1 61.47 34 GLU B C 1
ATOM 2699 O O . GLU B 1 34 ? 2.049 -19.156 16.453 1 61.47 34 GLU B O 1
ATOM 2704 N N . PRO B 1 35 ? 3.385 -20.938 15.75 1 69.88 35 PRO B N 1
ATOM 2705 C CA . PRO B 1 35 ? 4.207 -20.016 14.969 1 69.88 35 PRO B CA 1
ATOM 2706 C C . PRO B 1 35 ? 3.41 -19.266 13.898 1 69.88 35 PRO B C 1
ATOM 2708 O O . PRO B 1 35 ? 2.479 -19.844 13.32 1 69.88 35 PRO B O 1
ATOM 2711 N N . GLU B 1 36 ? 3.824 -18.078 13.812 1 84.81 36 GLU B N 1
ATOM 2712 C CA . GLU B 1 36 ? 3.154 -17.234 12.82 1 84.81 36 GLU B CA 1
ATOM 2713 C C . GLU B 1 36 ? 3.314 -17.812 11.414 1 84.81 36 GLU B C 1
ATOM 2715 O O . GLU B 1 36 ? 2.355 -17.859 10.641 1 84.81 36 GLU B O 1
ATOM 2720 N N . LEU B 1 37 ? 4.523 -18.391 11.109 1 93 37 LEU B N 1
ATOM 2721 C CA . LEU B 1 37 ? 4.82 -18.984 9.812 1 93 37 LEU B CA 1
ATOM 2722 C C . LEU B 1 37 ? 5.121 -20.484 9.961 1 93 37 LEU B C 1
ATOM 2724 O O . LEU B 1 37 ? 5.992 -20.875 10.742 1 93 37 LEU B O 1
ATOM 2728 N N . GLN B 1 38 ? 4.328 -21.359 9.344 1 95.69 38 GLN B N 1
ATOM 2729 C CA . GLN B 1 38 ? 4.547 -22.797 9.266 1 95.69 38 GLN B CA 1
ATOM 2730 C C . GLN B 1 38 ? 4.914 -23.219 7.844 1 95.69 38 GLN B C 1
ATOM 2732 O O . GLN B 1 38 ? 4.098 -23.094 6.926 1 95.69 38 GLN B O 1
ATOM 2737 N N . ILE B 1 39 ? 6.129 -23.672 7.672 1 95.56 39 ILE B N 1
ATOM 2738 C CA . ILE B 1 39 ? 6.641 -24.078 6.363 1 95.56 39 ILE B CA 1
ATOM 2739 C C . ILE B 1 39 ? 7.727 -25.125 6.535 1 95.56 39 ILE B C 1
ATOM 2741 O O . ILE B 1 39 ? 8.562 -25.031 7.438 1 95.56 39 ILE B O 1
ATOM 2745 N N . ALA B 1 40 ? 7.656 -26.156 5.691 1 94.44 40 ALA B N 1
ATOM 2746 C CA . ALA B 1 40 ? 8.711 -27.172 5.719 1 94.44 40 ALA B CA 1
ATOM 2747 C C . ALA B 1 40 ? 9.984 -26.641 5.062 1 94.44 40 ALA B C 1
ATOM 2749 O O . ALA B 1 40 ? 9.945 -26.094 3.963 1 94.44 40 ALA B O 1
ATOM 2750 N N . VAL B 1 41 ? 11.117 -26.766 5.723 1 94.44 41 VAL B N 1
ATOM 2751 C CA . VAL B 1 41 ? 12.398 -26.312 5.207 1 94.44 41 VAL B CA 1
ATOM 2752 C C . VAL B 1 41 ? 13.25 -27.516 4.809 1 94.44 41 VAL B C 1
ATOM 2754 O O . VAL B 1 41 ? 13.352 -28.5 5.562 1 94.44 41 VAL B O 1
ATOM 2757 N N . GLU B 1 42 ? 13.773 -27.438 3.619 1 96.31 42 GLU B N 1
ATOM 2758 C CA . GLU B 1 42 ? 14.625 -28.484 3.064 1 96.31 42 GLU B CA 1
ATOM 2759 C C . GLU B 1 42 ? 16 -27.938 2.688 1 96.31 42 GLU B C 1
ATOM 2761 O O . GLU B 1 42 ? 16.328 -26.797 3.021 1 96.31 42 GLU B O 1
ATOM 2766 N N . ALA B 1 43 ? 16.828 -28.766 2.074 1 95.81 43 ALA B N 1
ATOM 2767 C CA . ALA B 1 43 ? 18.172 -28.344 1.688 1 95.81 43 ALA B CA 1
ATOM 2768 C C . ALA B 1 43 ? 18.125 -27.172 0.701 1 95.81 43 ALA B C 1
ATOM 2770 O O . ALA B 1 43 ? 18.938 -26.25 0.764 1 95.81 43 ALA B O 1
ATOM 2771 N N . LYS B 1 44 ? 17.188 -27.25 -0.282 1 96.88 44 LYS B N 1
ATOM 2772 C CA . LYS B 1 44 ? 16.844 -26.188 -1.209 1 96.88 44 LYS B CA 1
ATOM 2773 C C . LYS B 1 44 ? 15.359 -25.812 -1.08 1 96.88 44 LYS B C 1
ATOM 2775 O O . LYS B 1 44 ? 14.516 -26.688 -0.851 1 96.88 44 LYS B O 1
ATOM 2780 N N . ASN B 1 45 ? 15.188 -24.516 -1.168 1 97.88 45 ASN B N 1
ATOM 2781 C CA . ASN B 1 45 ? 13.82 -24.031 -0.953 1 97.88 45 ASN B CA 1
ATOM 2782 C C . ASN B 1 45 ? 13.438 -22.953 -1.956 1 97.88 45 ASN B C 1
ATOM 2784 O O . ASN B 1 45 ? 14.281 -22.141 -2.357 1 97.88 45 ASN B O 1
ATOM 2788 N N . PRO B 1 46 ? 12.242 -22.859 -2.299 1 98.12 46 PRO B N 1
ATOM 2789 C CA . PRO B 1 46 ? 11.781 -21.875 -3.283 1 98.12 46 PRO B CA 1
ATOM 2790 C C . PRO B 1 46 ? 11.422 -20.531 -2.65 1 98.12 46 PRO B C 1
ATOM 2792 O O . PRO B 1 46 ? 10.328 -20.016 -2.873 1 98.12 46 PRO B O 1
ATOM 2795 N N . TRP B 1 47 ? 12.289 -20 -1.899 1 98.25 47 TRP B N 1
ATOM 2796 C CA . TRP B 1 47 ? 12.211 -18.656 -1.334 1 98.25 47 TRP B CA 1
ATOM 2797 C C . TRP B 1 47 ? 13.609 -18.125 -1.014 1 98.25 47 TRP B C 1
ATOM 2799 O O . TRP B 1 47 ? 14.57 -18.891 -0.928 1 98.25 47 TRP B O 1
ATOM 2809 N N . THR B 1 48 ? 13.758 -16.844 -0.912 1 98.19 48 THR B N 1
ATOM 2810 C CA . THR B 1 48 ? 15.055 -16.234 -0.65 1 98.19 48 THR B CA 1
ATOM 2811 C C . THR B 1 48 ? 15.469 -16.438 0.804 1 98.19 48 THR B C 1
ATOM 2813 O O . THR B 1 48 ? 16.625 -16.719 1.09 1 98.19 48 THR B O 1
ATOM 2816 N N . ASP B 1 49 ? 14.578 -16.219 1.739 1 96.62 49 ASP B N 1
ATOM 2817 C CA . ASP B 1 49 ? 14.734 -16.375 3.182 1 96.62 49 ASP B CA 1
ATOM 2818 C C . ASP B 1 49 ? 13.383 -16.406 3.881 1 96.62 49 ASP B C 1
ATOM 2820 O O . ASP B 1 49 ? 12.336 -16.422 3.223 1 96.62 49 ASP B O 1
ATOM 2824 N N . LEU B 1 50 ? 13.414 -16.516 5.141 1 96.31 50 LEU B N 1
ATOM 2825 C CA . LEU B 1 50 ? 12.148 -16.578 5.871 1 96.31 50 LEU B CA 1
ATOM 2826 C C . LEU B 1 50 ? 12.07 -15.461 6.906 1 96.31 50 LEU B C 1
ATOM 2828 O O . LEU B 1 50 ? 11.414 -15.609 7.941 1 96.31 50 LEU B O 1
ATOM 2832 N N . GLN B 1 51 ? 12.812 -14.352 6.637 1 96.56 51 GLN B N 1
ATOM 2833 C CA . GLN B 1 51 ? 12.734 -13.18 7.5 1 96.56 51 GLN B CA 1
ATOM 2834 C C . GLN B 1 51 ? 11.625 -12.234 7.039 1 96.56 51 GLN B C 1
ATOM 2836 O O . GLN B 1 51 ? 11.906 -11.219 6.395 1 96.56 51 GLN B O 1
ATOM 2841 N N . LEU B 1 52 ? 10.477 -12.508 7.465 1 97.69 52 LEU B N 1
ATOM 2842 C CA . LEU B 1 52 ? 9.328 -11.703 7.062 1 97.69 52 LEU B CA 1
ATOM 2843 C C . LEU B 1 52 ? 9.445 -10.281 7.598 1 97.69 52 LEU B C 1
ATOM 2845 O O . LEU B 1 52 ? 10.016 -10.062 8.672 1 97.69 52 LEU B O 1
ATOM 2849 N N . ASN B 1 53 ? 8.914 -9.336 6.902 1 97.75 53 ASN B N 1
ATOM 2850 C CA . ASN B 1 53 ? 8.82 -7.941 7.316 1 97.75 53 ASN B CA 1
ATOM 2851 C C . ASN B 1 53 ? 7.605 -7.699 8.203 1 97.75 53 ASN B C 1
ATOM 2853 O O . ASN B 1 53 ? 6.672 -7 7.809 1 97.75 53 ASN B O 1
ATOM 2857 N N . ASN B 1 54 ? 7.691 -8.258 9.43 1 96.19 54 ASN B N 1
ATOM 2858 C CA . ASN B 1 54 ? 6.504 -8.258 10.273 1 96.19 54 ASN B CA 1
ATOM 2859 C C . ASN B 1 54 ? 6.836 -7.848 11.703 1 96.19 54 ASN B C 1
ATOM 2861 O O . ASN B 1 54 ? 6.184 -8.297 12.648 1 96.19 54 ASN B O 1
ATOM 2865 N N . ASP B 1 55 ? 7.867 -6.992 11.875 1 94.81 55 ASP B N 1
ATOM 2866 C CA . ASP B 1 55 ? 8.133 -6.449 13.195 1 94.81 55 ASP B CA 1
ATOM 2867 C C . ASP B 1 55 ? 6.898 -5.77 13.781 1 94.81 55 ASP B C 1
ATOM 2869 O O . ASP B 1 55 ? 6.336 -4.863 13.164 1 94.81 55 ASP B O 1
ATOM 2873 N N . PRO B 1 56 ? 6.477 -6.176 14.93 1 91.19 56 PRO B N 1
ATOM 2874 C CA . PRO B 1 56 ? 5.23 -5.648 15.492 1 91.19 56 PRO B CA 1
ATOM 2875 C C . PRO B 1 56 ? 5.324 -4.164 15.844 1 91.19 56 PRO B C 1
ATOM 2877 O O . PRO B 1 56 ? 4.297 -3.51 16.047 1 91.19 56 PRO B O 1
ATOM 2880 N N . LYS B 1 57 ? 6.465 -3.66 15.945 1 92.31 57 LYS B N 1
ATOM 2881 C CA . LYS B 1 57 ? 6.621 -2.24 16.25 1 92.31 57 LYS B CA 1
ATOM 2882 C C . LYS B 1 57 ? 6.508 -1.391 14.984 1 92.31 57 LYS B C 1
ATOM 2884 O O . LYS B 1 57 ? 6.391 -0.166 15.062 1 92.31 57 LYS B O 1
ATOM 2889 N N . ASN B 1 58 ? 6.66 -2.027 13.836 1 96.31 58 ASN B N 1
ATOM 2890 C CA . ASN B 1 58 ? 6.445 -1.33 12.578 1 96.31 58 ASN B CA 1
ATOM 2891 C C . ASN B 1 58 ? 4.961 -1.227 12.242 1 96.31 58 ASN B C 1
ATOM 2893 O O . ASN B 1 58 ? 4.172 -2.096 12.617 1 96.31 58 ASN B O 1
ATOM 2897 N N . PHE B 1 59 ? 4.598 -0.137 11.617 1 97.88 59 PHE B N 1
ATOM 2898 C CA . PHE B 1 59 ? 3.201 0.029 11.234 1 97.88 59 PHE B CA 1
ATOM 2899 C C . PHE B 1 59 ? 3.08 0.929 10.008 1 97.88 59 PHE B C 1
ATOM 2901 O O . PHE B 1 59 ? 4.035 1.614 9.641 1 97.88 59 PHE B O 1
ATOM 2908 N N . GLN B 1 60 ? 1.933 0.81 9.422 1 98.69 60 GLN B N 1
ATOM 2909 C CA . GLN B 1 60 ? 1.696 1.573 8.203 1 98.69 60 GLN B CA 1
ATOM 2910 C C . GLN B 1 60 ? 0.468 2.469 8.344 1 98.69 60 GLN B C 1
ATOM 2912 O O . GLN B 1 60 ? -0.552 2.049 8.891 1 98.69 60 GLN B O 1
ATOM 2917 N N . PHE B 1 61 ? 0.541 3.699 7.922 1 98.88 61 PHE B N 1
ATOM 2918 C CA . PHE B 1 61 ? -0.562 4.652 7.898 1 98.88 61 PHE B CA 1
ATOM 2919 C C . PHE B 1 61 ? -0.539 5.477 6.617 1 98.88 61 PHE B C 1
ATOM 2921 O O . PHE B 1 61 ? 0.402 5.379 5.828 1 98.88 61 PHE B O 1
ATOM 2928 N N . ALA B 1 62 ? -1.622 6.168 6.375 1 98.94 62 ALA B N 1
ATOM 2929 C CA . ALA B 1 62 ? -1.706 6.992 5.172 1 98.94 62 ALA B CA 1
ATOM 2930 C C . ALA B 1 62 ? -1.981 8.453 5.523 1 98.94 62 ALA B C 1
ATOM 2932 O O . ALA B 1 62 ? -2.543 8.742 6.582 1 98.94 62 ALA B O 1
ATOM 2933 N N . ILE B 1 63 ? -1.533 9.312 4.684 1 98.94 63 ILE B N 1
ATOM 2934 C CA . ILE B 1 63 ? -1.781 10.75 4.812 1 98.94 63 ILE B CA 1
ATOM 2935 C C . ILE B 1 63 ? -2.588 11.242 3.611 1 98.94 63 ILE B C 1
ATOM 2937 O O . ILE B 1 63 ? -2.244 10.945 2.463 1 98.94 63 ILE B O 1
ATOM 2941 N N . VAL B 1 64 ? -3.635 11.898 3.879 1 98.81 64 VAL B N 1
ATOM 2942 C CA . VAL B 1 64 ? -4.32 12.648 2.832 1 98.81 64 VAL B CA 1
ATOM 2943 C C . VAL B 1 64 ? -3.992 14.133 2.961 1 98.81 64 VAL B C 1
ATOM 2945 O O . VAL B 1 64 ? -3.631 14.602 4.043 1 98.81 64 VAL B O 1
ATOM 2948 N N . THR B 1 65 ? -4.094 14.758 1.885 1 98.06 65 THR B N 1
ATOM 2949 C CA . THR B 1 65 ? -3.734 16.172 1.847 1 98.06 65 THR B CA 1
ATOM 2950 C C . THR B 1 65 ? -4.887 17.016 1.301 1 98.06 65 THR B C 1
ATOM 2952 O O . THR B 1 65 ? -6.047 16.609 1.39 1 98.06 65 THR B O 1
ATOM 2955 N N . ASP B 1 66 ? -4.695 18.156 0.802 1 96.94 66 ASP B N 1
ATOM 2956 C CA . ASP B 1 66 ? -5.711 19.141 0.453 1 96.94 66 ASP B CA 1
ATOM 2957 C C . ASP B 1 66 ? -6.758 18.547 -0.486 1 96.94 66 ASP B C 1
ATOM 2959 O O . ASP B 1 66 ? -6.418 18.016 -1.55 1 96.94 66 ASP B O 1
ATOM 2963 N N . ARG B 1 67 ? -7.977 18.672 -0.068 1 94.56 67 ARG B N 1
ATOM 2964 C CA . ARG B 1 67 ? -9.047 18.297 -0.988 1 94.56 67 ARG B CA 1
ATOM 2965 C C . ARG B 1 67 ? -9.828 19.516 -1.443 1 94.56 67 ARG B C 1
ATOM 2967 O O . ARG B 1 67 ? -10.797 19.391 -2.203 1 94.56 67 ARG B O 1
ATOM 2974 N N . THR B 1 68 ? -9.391 20.75 -0.977 1 89.88 68 THR B N 1
ATOM 2975 C CA . THR B 1 68 ? -10.18 21.938 -1.293 1 89.88 68 THR B CA 1
ATOM 2976 C C . THR B 1 68 ? -9.273 23.062 -1.815 1 89.88 68 THR B C 1
ATOM 2978 O O . THR B 1 68 ? -8.148 22.812 -2.248 1 89.88 68 THR B O 1
ATOM 2981 N N . GLY B 1 69 ? -9.891 24.328 -1.918 1 85.94 69 GLY B N 1
ATOM 2982 C CA . GLY B 1 69 ? -9.219 25.344 -2.719 1 85.94 69 GLY B CA 1
ATOM 2983 C C . GLY B 1 69 ? -9.328 25.094 -4.211 1 85.94 69 GLY B C 1
ATOM 2984 O O . GLY B 1 69 ? -8.32 25.109 -4.922 1 85.94 69 GLY B O 1
ATOM 2985 N N . GLY B 1 70 ? -10.539 24.766 -4.633 1 88.19 70 GLY B N 1
ATOM 2986 C CA . GLY B 1 70 ? -10.852 24.219 -5.941 1 88.19 70 GLY B CA 1
ATOM 2987 C C . GLY B 1 70 ? -11.219 22.75 -5.91 1 88.19 70 GLY B C 1
ATOM 2988 O O . GLY B 1 70 ? -10.633 21.938 -6.637 1 88.19 70 GLY B O 1
ATOM 2989 N N . HIS B 1 71 ? -12.18 22.547 -4.973 1 85.06 71 HIS B N 1
ATOM 2990 C CA . HIS B 1 71 ? -12.648 21.188 -4.734 1 85.06 71 HIS B CA 1
ATOM 2991 C C . HIS B 1 71 ? -13.086 20.516 -6.035 1 85.06 71 HIS B C 1
ATOM 2993 O O . HIS B 1 71 ? -13.852 21.094 -6.809 1 85.06 71 HIS B O 1
ATOM 2999 N N . ARG B 1 72 ? -12.555 19.391 -6.254 1 93.25 72 ARG B N 1
ATOM 3000 C CA . ARG B 1 72 ? -12.953 18.578 -7.406 1 93.25 72 ARG B CA 1
ATOM 3001 C C . ARG B 1 72 ? -13.82 17.406 -6.977 1 93.25 72 ARG B C 1
ATOM 3003 O O . ARG B 1 72 ? -13.32 16.422 -6.43 1 93.25 72 ARG B O 1
ATOM 3010 N N . PRO B 1 73 ? -15.109 17.484 -7.312 1 91.62 73 PRO B N 1
ATOM 3011 C CA . PRO B 1 73 ? -16.078 16.516 -6.809 1 91.62 73 PRO B CA 1
ATOM 3012 C C . PRO B 1 73 ? -15.703 15.07 -7.16 1 91.62 73 PRO B C 1
ATOM 3014 O O . PRO B 1 73 ? -15.258 14.805 -8.281 1 91.62 73 PRO B O 1
ATOM 3017 N N . GLY B 1 74 ? -15.805 14.25 -6.152 1 95.25 74 GLY B N 1
ATOM 3018 C CA . GLY B 1 74 ? -15.641 12.82 -6.375 1 95.25 74 GLY B CA 1
ATOM 3019 C C . GLY B 1 74 ? -14.219 12.344 -6.152 1 95.25 74 GLY B C 1
ATOM 3020 O O . GLY B 1 74 ? -13.984 11.156 -5.922 1 95.25 74 GLY B O 1
ATOM 3021 N N . VAL B 1 75 ? -13.242 13.234 -6.258 1 97 75 VAL B N 1
ATOM 3022 C CA . VAL B 1 75 ? -11.844 12.82 -6.168 1 97 75 VAL B CA 1
ATOM 3023 C C . VAL B 1 75 ? -11.539 12.336 -4.754 1 97 75 VAL B C 1
ATOM 3025 O O . VAL B 1 75 ? -10.969 11.258 -4.57 1 97 75 VAL B O 1
ATOM 3028 N N . PHE B 1 76 ? -11.969 13.078 -3.768 1 97.94 76 PHE B N 1
ATOM 3029 C CA . PHE B 1 76 ? -11.688 12.695 -2.389 1 97.94 76 PHE B CA 1
ATOM 3030 C C . PHE B 1 76 ? -12.453 11.43 -2.02 1 97.94 76 PHE B C 1
ATOM 3032 O O . PHE B 1 76 ? -11.906 10.539 -1.36 1 97.94 76 PHE B O 1
ATOM 3039 N N . ARG B 1 77 ? -13.672 11.367 -2.416 1 96.94 77 ARG B N 1
ATOM 3040 C CA . ARG B 1 77 ? -14.43 10.141 -2.184 1 96.94 77 ARG B CA 1
ATOM 3041 C C . ARG B 1 77 ? -13.719 8.938 -2.807 1 96.94 77 ARG B C 1
ATOM 3043 O O . ARG B 1 77 ? -13.648 7.867 -2.197 1 96.94 77 ARG B O 1
ATOM 3050 N N . GLY B 1 78 ? -13.273 9.102 -4.039 1 97.94 78 GLY B N 1
ATOM 3051 C CA . GLY B 1 78 ? -12.477 8.062 -4.672 1 97.94 78 GLY B CA 1
ATOM 3052 C C . GLY B 1 78 ? -11.242 7.688 -3.873 1 97.94 78 GLY B C 1
ATOM 3053 O O . GLY B 1 78 ? -10.883 6.512 -3.797 1 97.94 78 GLY B O 1
ATOM 3054 N N . ALA B 1 79 ? -10.586 8.695 -3.328 1 98.62 79 ALA B N 1
ATOM 3055 C CA . ALA B 1 79 ? -9.414 8.445 -2.492 1 98.62 79 ALA B CA 1
ATOM 3056 C C . ALA B 1 79 ? -9.781 7.609 -1.271 1 98.62 79 ALA B C 1
ATOM 3058 O O . ALA B 1 79 ? -9.023 6.719 -0.873 1 98.62 79 ALA B O 1
ATOM 3059 N N . ILE B 1 80 ? -10.93 7.867 -0.698 1 98.69 80 ILE B N 1
ATOM 3060 C CA . ILE B 1 80 ? -11.422 7.113 0.451 1 98.69 80 ILE B CA 1
ATOM 3061 C C . ILE B 1 80 ? -11.586 5.645 0.071 1 98.69 80 ILE B C 1
ATOM 3063 O O . ILE B 1 80 ? -11.125 4.754 0.792 1 98.69 80 ILE B O 1
ATOM 3067 N N . ASP B 1 81 ? -12.234 5.41 -1.037 1 98.56 81 ASP B N 1
ATOM 3068 C CA . ASP B 1 81 ? -12.398 4.043 -1.519 1 98.56 81 ASP B CA 1
ATOM 3069 C C . ASP B 1 81 ? -11.047 3.357 -1.71 1 98.56 81 ASP B C 1
ATOM 3071 O O . ASP B 1 81 ? -10.898 2.18 -1.38 1 98.56 81 ASP B O 1
ATOM 3075 N N . LYS B 1 82 ? -10.156 4.066 -2.207 1 98.75 82 LYS B N 1
ATOM 3076 C CA . LYS B 1 82 ? -8.828 3.523 -2.488 1 98.75 82 LYS B CA 1
ATOM 3077 C C . LYS B 1 82 ? -8.055 3.254 -1.198 1 98.75 82 LYS B C 1
ATOM 3079 O O . LYS B 1 82 ? -7.32 2.271 -1.103 1 98.75 82 LYS B O 1
ATOM 3084 N N . LEU B 1 83 ? -8.227 4.121 -0.219 1 98.88 83 LEU B N 1
ATOM 3085 C CA . LEU B 1 83 ? -7.629 3.873 1.089 1 98.88 83 LEU B CA 1
ATOM 3086 C C . LEU B 1 83 ? -8.188 2.592 1.703 1 98.88 83 LEU B C 1
ATOM 3088 O O . LEU B 1 83 ? -7.457 1.851 2.367 1 98.88 83 LEU B O 1
ATOM 3092 N N . ASN B 1 84 ? -9.445 2.338 1.494 1 98.81 84 ASN B N 1
ATOM 3093 C CA . ASN B 1 84 ? -10.055 1.101 1.971 1 98.81 84 ASN B CA 1
ATOM 3094 C C . ASN B 1 84 ? -9.477 -0.119 1.258 1 98.81 84 ASN B C 1
ATOM 3096 O O . ASN B 1 84 ? -9.555 -1.237 1.771 1 98.81 84 ASN B O 1
ATOM 3100 N N . LEU B 1 85 ? -8.914 0.067 0.104 1 98.75 85 LEU B N 1
ATOM 3101 C CA . LEU B 1 85 ? -8.234 -1.017 -0.593 1 98.75 85 LEU B CA 1
ATOM 3102 C C . LEU B 1 85 ? -6.832 -1.23 -0.027 1 98.75 85 LEU B C 1
ATOM 3104 O O . LEU B 1 85 ? -6.355 -2.365 0.052 1 98.75 85 LEU B O 1
ATOM 3108 N N . LEU B 1 86 ? -6.219 -0.164 0.379 1 98.88 86 LEU B N 1
ATOM 3109 C CA . LEU B 1 86 ? -4.84 -0.21 0.853 1 98.88 86 LEU B CA 1
ATOM 3110 C C . LEU B 1 86 ? -4.777 -0.679 2.303 1 98.88 86 LEU B C 1
ATOM 3112 O O . LEU B 1 86 ? -3.764 -1.231 2.738 1 98.88 86 LEU B O 1
ATOM 3116 N N . GLN B 1 87 ? -5.754 -0.361 3.082 1 98.75 87 GLN B N 1
ATOM 3117 C CA . GLN B 1 87 ? -5.961 -0.815 4.453 1 98.75 87 GLN B CA 1
ATOM 3118 C C . GLN B 1 87 ? -4.844 -0.328 5.371 1 98.75 87 GLN B C 1
ATOM 3120 O O . GLN B 1 87 ? -4.258 -1.115 6.113 1 98.75 87 GLN B O 1
ATOM 3125 N N . PRO B 1 88 ? -4.555 0.954 5.395 1 98.88 88 PRO B N 1
ATOM 3126 C CA . PRO B 1 88 ? -3.674 1.453 6.453 1 98.88 88 PRO B CA 1
ATOM 3127 C C . PRO B 1 88 ? -4.273 1.28 7.848 1 98.88 88 PRO B C 1
ATOM 3129 O O . PRO B 1 88 ? -5.473 1.026 7.984 1 98.88 88 PRO B O 1
ATOM 3132 N N . GLU B 1 89 ? -3.41 1.399 8.875 1 98.62 89 GLU B N 1
ATOM 3133 C CA . GLU B 1 89 ? -3.912 1.255 10.242 1 98.62 89 GLU B CA 1
ATOM 3134 C C . GLU B 1 89 ? -4.773 2.447 10.641 1 98.62 89 GLU B C 1
ATOM 3136 O O . GLU B 1 89 ? -5.703 2.309 11.438 1 98.62 89 GLU B O 1
ATOM 3141 N N . PHE B 1 90 ? -4.434 3.584 10.133 1 98.81 90 PHE B N 1
ATOM 3142 C CA . PHE B 1 90 ? -5.203 4.812 10.289 1 98.81 90 PHE B CA 1
ATOM 3143 C C . PHE B 1 90 ? -4.824 5.828 9.219 1 98.81 90 PHE B C 1
ATOM 3145 O O . PHE B 1 90 ? -3.857 5.629 8.477 1 98.81 90 PHE B O 1
ATOM 3152 N N . VAL B 1 91 ? -5.625 6.828 9.078 1 98.94 91 VAL B N 1
ATOM 3153 C CA . VAL B 1 91 ? -5.383 7.906 8.117 1 98.94 91 VAL B CA 1
ATOM 3154 C C . VAL B 1 91 ? -5.266 9.234 8.859 1 98.94 91 VAL B C 1
ATOM 3156 O O . VAL B 1 91 ? -6.043 9.516 9.773 1 98.94 91 VAL B O 1
ATOM 3159 N N . VAL B 1 92 ? -4.238 10.023 8.547 1 98.88 92 VAL B N 1
ATOM 3160 C CA . VAL B 1 92 ? -4.098 11.375 9.078 1 98.88 92 VAL B CA 1
ATOM 3161 C C . VAL B 1 92 ? -4.188 12.391 7.945 1 98.88 92 VAL B C 1
ATOM 3163 O O . VAL B 1 92 ? -4 12.047 6.777 1 98.88 92 VAL B O 1
ATOM 3166 N N . SER B 1 93 ? -4.496 13.586 8.258 1 98.44 93 SER B N 1
ATOM 3167 C CA . SER B 1 93 ? -4.617 14.664 7.277 1 98.44 93 SER B CA 1
ATOM 3168 C C . SER B 1 93 ? -3.705 15.828 7.625 1 98.44 93 SER B C 1
ATOM 3170 O O . SER B 1 93 ? -3.311 16 8.781 1 98.44 93 SER B O 1
ATOM 3172 N N . VAL B 1 94 ? -3.459 16.625 6.578 1 98.44 94 VAL B N 1
ATOM 3173 C CA . VAL B 1 94 ? -2.701 17.844 6.852 1 98.44 94 VAL B CA 1
ATOM 3174 C C . VAL B 1 94 ? -3.594 19.062 6.66 1 98.44 94 VAL B C 1
ATOM 3176 O O . VAL B 1 94 ? -3.1 20.188 6.508 1 98.44 94 VAL B O 1
ATOM 3179 N N . GLY B 1 95 ? -4.922 18.859 6.574 1 98 95 GLY B N 1
ATOM 3180 C CA . GLY B 1 95 ? -5.844 19.984 6.641 1 98 95 GLY B CA 1
ATOM 3181 C C . GLY B 1 95 ? -6.465 20.312 5.297 1 98 95 GLY B C 1
ATOM 3182 O O . GLY B 1 95 ? -6.223 19.641 4.305 1 98 95 GLY B O 1
ATOM 3183 N N . ASP B 1 96 ? -7.406 21.344 5.312 1 98 96 ASP B N 1
ATOM 3184 C CA . ASP B 1 96 ? -8.219 21.797 4.188 1 98 96 ASP B CA 1
ATOM 3185 C C . ASP B 1 96 ? -9.188 20.703 3.738 1 98 96 ASP B C 1
ATOM 3187 O O . ASP B 1 96 ? -9.164 20.281 2.582 1 98 96 ASP B O 1
ATOM 3191 N N . LEU B 1 97 ? -10.055 20.469 4.672 1 98 97 LEU B N 1
ATOM 3192 C CA . LEU B 1 97 ? -11.008 19.359 4.574 1 98 97 LEU B CA 1
ATOM 3193 C C . LEU B 1 97 ? -12.312 19.844 3.941 1 98 97 LEU B C 1
ATOM 3195 O O . LEU B 1 97 ? -13.031 19.047 3.332 1 98 97 LEU B O 1
ATOM 3199 N N . ILE B 1 98 ? -12.586 21.109 4.109 1 97.69 98 ILE B N 1
ATOM 3200 C CA . ILE B 1 98 ? -13.75 21.703 3.461 1 97.69 98 ILE B CA 1
ATOM 3201 C C . ILE B 1 98 ? -13.336 22.984 2.742 1 97.69 98 ILE B C 1
ATOM 3203 O O . ILE B 1 98 ? -12.242 23.5 2.957 1 97.69 98 ILE B O 1
ATOM 3207 N N . GLU B 1 99 ? -14.18 23.484 1.873 1 96.5 99 GLU B N 1
ATOM 3208 C CA . GLU B 1 99 ? -13.859 24.703 1.12 1 96.5 99 GLU B CA 1
ATOM 3209 C C . GLU B 1 99 ? -13.805 25.922 2.035 1 96.5 99 GLU B C 1
ATOM 3211 O O . GLU B 1 99 ? -12.883 26.734 1.936 1 96.5 99 GLU B O 1
ATOM 3216 N N . GLY B 1 100 ? -14.805 26.016 2.861 1 95.81 100 GLY B N 1
ATOM 3217 C CA . GLY B 1 100 ? -14.812 27.109 3.82 1 95.81 100 GLY B CA 1
ATOM 3218 C C . GLY B 1 100 ? -14.828 28.469 3.168 1 95.81 100 GLY B C 1
ATOM 3219 O O . GLY B 1 100 ? -15.484 28.672 2.145 1 95.81 100 GLY B O 1
ATOM 3220 N N . GLY B 1 101 ? -14.328 29.531 3.883 1 93 101 GLY B N 1
ATOM 3221 C CA . GLY B 1 101 ? -14.281 30.891 3.377 1 93 101 GLY B CA 1
ATOM 3222 C C . GLY B 1 101 ? -15.641 31.562 3.332 1 93 101 GLY B C 1
ATOM 3223 O O . GLY B 1 101 ? -15.891 32.406 2.465 1 93 101 GLY B O 1
ATOM 3224 N N . THR B 1 102 ? -16.438 31.109 4.145 1 94.31 102 THR B N 1
ATOM 3225 C CA . THR B 1 102 ? -17.797 31.625 4.137 1 94.31 102 THR B CA 1
ATOM 3226 C C . THR B 1 102 ? -18.203 32.062 5.535 1 94.31 102 THR B C 1
ATOM 3228 O O . THR B 1 102 ? -17.594 31.672 6.527 1 94.31 102 THR B O 1
ATOM 3231 N N . GLU B 1 103 ? -19.156 32.938 5.656 1 94.69 103 GLU B N 1
ATOM 3232 C CA . GLU B 1 103 ? -19.766 33.312 6.922 1 94.69 103 GLU B CA 1
ATOM 3233 C C . GLU B 1 103 ? -21.141 32.688 7.09 1 94.69 103 GLU B C 1
ATOM 3235 O O . GLU B 1 103 ? -21.812 32.938 8.094 1 94.69 103 GLU B O 1
ATOM 3240 N N . ASP B 1 104 ? -21.516 31.891 6.109 1 96.75 104 ASP B N 1
ATOM 3241 C CA . ASP B 1 104 ? -22.812 31.25 6.121 1 96.75 104 ASP B CA 1
ATOM 3242 C C . ASP B 1 104 ? -22.75 29.891 6.828 1 96.75 104 ASP B C 1
ATOM 3244 O O . ASP B 1 104 ? -22.219 28.922 6.289 1 96.75 104 ASP B O 1
ATOM 3248 N N . PRO B 1 105 ? -23.422 29.797 8.016 1 96.5 105 PRO B N 1
ATOM 3249 C CA . PRO B 1 105 ? -23.391 28.531 8.758 1 96.5 105 PRO B CA 1
ATOM 3250 C C . PRO B 1 105 ? -24.016 27.375 7.98 1 96.5 105 PRO B C 1
ATOM 3252 O O . PRO B 1 105 ? -23.594 26.234 8.148 1 96.5 105 PRO B O 1
ATOM 3255 N N . GLY B 1 106 ? -24.953 27.703 7.246 1 97.38 106 GLY B N 1
ATOM 3256 C CA . GLY B 1 106 ? -25.562 26.672 6.43 1 97.38 106 GLY B CA 1
ATOM 3257 C C . GLY B 1 106 ? -24.609 26.062 5.43 1 97.38 106 GLY B C 1
ATOM 3258 O O . GLY B 1 106 ? -24.625 24.844 5.211 1 97.38 106 GLY B O 1
ATOM 3259 N N . ARG B 1 107 ? -23.828 26.906 4.871 1 97 107 ARG B N 1
ATOM 3260 C CA . ARG B 1 107 ? -22.875 26.438 3.867 1 97 107 ARG B CA 1
ATOM 3261 C C . ARG B 1 107 ? -21.828 25.531 4.492 1 97 107 ARG B C 1
ATOM 3263 O O . ARG B 1 107 ? -21.562 24.438 3.994 1 97 107 ARG B O 1
ATOM 3270 N N . TRP B 1 108 ? -21.188 25.984 5.547 1 96.19 108 TRP B N 1
ATOM 3271 C CA . TRP B 1 108 ? -20.141 25.125 6.105 1 96.19 108 TRP B CA 1
ATOM 3272 C C . TRP B 1 108 ? -20.734 23.875 6.75 1 96.19 108 TRP B C 1
ATOM 3274 O O . TRP B 1 108 ? -20.094 22.828 6.812 1 96.19 108 TRP B O 1
ATOM 3284 N N . ALA B 1 109 ? -22 23.953 7.242 1 97.56 109 ALA B N 1
ATOM 3285 C CA . ALA B 1 109 ? -22.656 22.75 7.75 1 97.56 109 ALA B CA 1
ATOM 3286 C C . ALA B 1 109 ? -22.797 21.688 6.656 1 97.56 109 ALA B C 1
ATOM 3288 O O . ALA B 1 109 ? -22.562 20.5 6.898 1 97.56 109 ALA B O 1
ATOM 3289 N N . LEU B 1 110 ? -23.172 22.172 5.492 1 97.38 110 LEU B N 1
ATOM 3290 C CA . LEU B 1 110 ? -23.297 21.266 4.359 1 97.38 110 LEU B CA 1
ATOM 3291 C C . LEU B 1 110 ? -21.938 20.688 3.969 1 97.38 110 LEU B C 1
ATOM 3293 O O . LEU B 1 110 ? -21.828 19.5 3.672 1 97.38 110 LEU B O 1
ATOM 3297 N N . GLU B 1 111 ? -20.922 21.516 3.932 1 97.06 111 GLU B N 1
ATOM 3298 C CA . GLU B 1 111 ? -19.578 21.078 3.582 1 97.06 111 GLU B CA 1
ATOM 3299 C C . GLU B 1 111 ? -19.062 20.031 4.566 1 97.06 111 GLU B C 1
ATOM 3301 O O . GLU B 1 111 ? -18.531 19 4.16 1 97.06 111 GLU B O 1
ATOM 3306 N N . TRP B 1 112 ? -19.25 20.234 5.848 1 97.81 112 TRP B N 1
ATOM 3307 C CA . TRP B 1 112 ? -18.812 19.281 6.871 1 97.81 112 TRP B CA 1
ATOM 3308 C C . TRP B 1 112 ? -19.609 17.984 6.793 1 97.81 112 TRP B C 1
ATOM 3310 O O . TRP B 1 112 ? -19.062 16.906 7 1 97.81 112 TRP B O 1
ATOM 3320 N N . SER B 1 113 ? -20.922 18.109 6.559 1 97.88 113 SER B N 1
ATOM 3321 C CA . SER B 1 113 ? -21.734 16.922 6.406 1 97.88 113 SER B CA 1
ATOM 3322 C C . SER B 1 113 ? -21.25 16.047 5.258 1 97.88 113 SER B C 1
ATOM 3324 O O . SER B 1 113 ? -21.172 14.828 5.383 1 97.88 113 SER B O 1
ATOM 3326 N N . GLU B 1 114 ? -20.922 16.672 4.195 1 97.06 114 GLU B N 1
ATOM 3327 C CA . GLU B 1 114 ? -20.391 15.938 3.045 1 97.06 114 GLU B CA 1
ATOM 3328 C C . GLU B 1 114 ? -19.062 15.281 3.377 1 97.06 114 GLU B C 1
ATOM 3330 O O . GLU B 1 114 ? -18.844 14.109 3.062 1 97.06 114 GLU B O 1
ATOM 3335 N N . PHE B 1 115 ? -18.203 16.047 3.988 1 97.62 115 PHE B N 1
ATOM 3336 C CA . PHE B 1 115 ? -16.906 15.516 4.359 1 97.62 115 PHE B CA 1
ATOM 3337 C C . PHE B 1 115 ? -17.047 14.328 5.297 1 97.62 115 PHE B C 1
ATOM 3339 O O . PHE B 1 115 ? -16.406 13.289 5.094 1 97.62 115 PHE B O 1
ATOM 3346 N N . GLN B 1 116 ? -17.859 14.5 6.25 1 97.81 116 GLN B N 1
ATOM 3347 C CA . GLN B 1 116 ? -18.078 13.445 7.238 1 97.81 116 GLN B CA 1
ATOM 3348 C C . GLN B 1 116 ? -18.625 12.18 6.582 1 97.81 116 GLN B C 1
ATOM 3350 O O . GLN B 1 116 ? -18.234 11.07 6.945 1 97.81 116 GLN B O 1
ATOM 3355 N N . SER B 1 117 ? -19.5 12.32 5.656 1 97.56 117 SER B N 1
ATOM 3356 C CA . SER B 1 117 ? -20.078 11.172 4.965 1 97.56 117 SER B CA 1
ATOM 3357 C C . SER B 1 117 ? -19 10.383 4.215 1 97.56 117 SER B C 1
ATOM 3359 O O . SER B 1 117 ? -19.141 9.172 4.02 1 97.56 117 SER B O 1
ATOM 3361 N N . ASN B 1 118 ? -17.938 11.055 3.789 1 97.06 118 ASN B N 1
ATOM 3362 C CA . ASN B 1 118 ? -16.828 10.383 3.131 1 97.06 118 ASN B CA 1
ATOM 3363 C C . ASN B 1 118 ? -15.953 9.633 4.133 1 97.06 118 ASN B C 1
ATOM 3365 O O . ASN 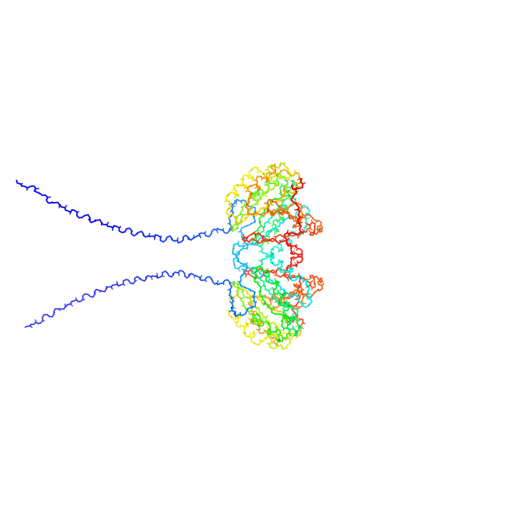B 1 118 ? -15.719 8.43 3.979 1 97.06 118 ASN B O 1
ATOM 3369 N N . VAL B 1 119 ? -15.539 10.289 5.199 1 97.69 119 VAL B N 1
ATOM 3370 C CA . VAL B 1 119 ? -14.547 9.688 6.086 1 97.69 119 VAL B CA 1
ATOM 3371 C C . VAL B 1 119 ? -15.195 8.594 6.93 1 97.69 119 VAL B C 1
ATOM 3373 O O . VAL B 1 119 ? -14.516 7.691 7.418 1 97.69 119 VAL B O 1
ATOM 3376 N N . GLU B 1 120 ? -16.484 8.625 7.082 1 97.31 120 GLU B N 1
ATOM 3377 C CA . GLU B 1 120 ? -17.203 7.578 7.812 1 97.31 120 GLU B CA 1
ATOM 3378 C C . GLU B 1 120 ? -17.172 6.254 7.055 1 97.31 120 GLU B C 1
ATOM 3380 O O . GLU B 1 120 ? -17.453 5.199 7.629 1 97.31 120 GLU B O 1
ATOM 3385 N N . ARG B 1 121 ? -16.875 6.316 5.836 1 97.94 121 ARG B N 1
ATOM 3386 C CA . ARG B 1 121 ? -16.797 5.113 5.016 1 97.94 121 ARG B CA 1
ATOM 3387 C C . ARG B 1 121 ? -15.484 4.375 5.242 1 97.94 121 ARG B C 1
ATOM 3389 O O . ARG B 1 121 ? -15.328 3.227 4.828 1 97.94 121 ARG B O 1
ATOM 3396 N N . LEU B 1 122 ? -14.539 5.008 5.844 1 98.56 122 LEU B N 1
ATOM 3397 C CA . LEU B 1 122 ? -13.234 4.387 6.047 1 98.56 122 LEU B CA 1
ATOM 3398 C C . LEU B 1 122 ? -13.344 3.188 6.984 1 98.56 122 LEU B C 1
ATOM 3400 O O . LEU B 1 122 ? -14.062 3.24 7.984 1 98.56 122 LEU B O 1
ATOM 3404 N N . ASP B 1 123 ? -12.578 2.146 6.707 1 97.62 123 ASP B N 1
ATOM 3405 C CA . ASP B 1 123 ? -12.492 0.971 7.57 1 97.62 123 ASP B CA 1
ATOM 3406 C C . ASP B 1 123 ? -11.625 1.248 8.789 1 97.62 123 ASP B C 1
ATOM 3408 O O . ASP B 1 123 ? -11.539 0.421 9.703 1 97.62 123 ASP B O 1
ATOM 3412 N N . MET B 1 124 ? -10.961 2.369 8.852 1 98.5 124 MET B N 1
ATOM 3413 C CA . MET B 1 124 ? -10.031 2.75 9.914 1 98.5 124 MET B CA 1
ATOM 3414 C C . MET B 1 124 ? -10.266 4.191 10.352 1 98.5 124 MET B C 1
ATOM 3416 O O . MET B 1 124 ? -10.938 4.953 9.656 1 98.5 124 MET B O 1
ATOM 3420 N N . PRO B 1 125 ? -9.633 4.613 11.438 1 98.62 125 PRO B N 1
ATOM 3421 C CA . PRO B 1 125 ? -9.859 5.973 11.93 1 98.62 125 PRO B CA 1
ATOM 3422 C C . PRO B 1 125 ? -9.203 7.035 11.055 1 98.62 125 PRO B C 1
ATOM 3424 O O . PRO B 1 125 ? -8.188 6.77 10.406 1 98.62 125 PRO B O 1
ATOM 3427 N N . PHE B 1 126 ? -9.875 8.141 11.078 1 98.75 126 PHE B N 1
ATOM 3428 C CA . PHE B 1 126 ? -9.375 9.352 10.445 1 98.75 126 PHE B CA 1
ATOM 3429 C C . PHE B 1 126 ? -9.055 10.414 11.484 1 98.75 126 PHE B C 1
ATOM 3431 O O . PHE B 1 126 ? -9.898 10.75 12.32 1 98.75 126 PHE B O 1
ATOM 3438 N N . PHE B 1 127 ? -7.832 10.969 11.477 1 98.81 127 PHE B N 1
ATOM 3439 C CA . PHE B 1 127 ? -7.406 12.039 12.375 1 98.81 127 PHE B CA 1
ATOM 3440 C C . PHE B 1 127 ? -7.43 13.383 11.656 1 98.81 127 PHE B C 1
ATOM 3442 O O . PHE B 1 127 ? -6.742 13.57 10.648 1 98.81 127 PHE B O 1
ATOM 3449 N N . TYR B 1 128 ? -8.172 14.32 12.227 1 98.62 128 TYR B N 1
ATOM 3450 C CA . TYR B 1 128 ? -8.414 15.617 11.602 1 98.62 128 TYR B CA 1
ATOM 3451 C C . TYR B 1 128 ? -7.301 16.594 11.945 1 98.62 128 TYR B C 1
ATOM 3453 O O . TYR B 1 128 ? -6.766 16.578 13.055 1 98.62 128 TYR B O 1
ATOM 3461 N N . LEU B 1 129 ? -7.004 17.422 11.039 1 98.62 129 LEU B N 1
ATOM 3462 C CA . LEU B 1 129 ? -6.18 18.609 11.234 1 98.62 129 LEU B CA 1
ATOM 3463 C C . LEU B 1 129 ? -6.727 19.797 10.445 1 98.62 129 LEU B C 1
ATOM 3465 O O . LEU B 1 129 ? -7.082 19.641 9.273 1 98.62 129 LEU B O 1
ATOM 3469 N N . PRO B 1 130 ? -6.863 20.953 11.062 1 97.88 130 PRO B N 1
ATOM 3470 C CA . PRO B 1 130 ? -7.449 22.062 10.312 1 97.88 130 PRO B CA 1
ATOM 3471 C C . PRO B 1 130 ? -6.445 22.75 9.391 1 97.88 130 PRO B C 1
ATOM 3473 O O . PRO B 1 130 ? -5.266 22.875 9.734 1 97.88 130 PRO B O 1
ATOM 3476 N N . GLY B 1 131 ? -6.895 23.094 8.258 1 97 131 GLY B N 1
ATOM 3477 C CA . GLY B 1 131 ? -6.254 24.078 7.406 1 97 131 GLY B CA 1
ATOM 3478 C C . GLY B 1 131 ? -6.984 25.406 7.375 1 97 131 GLY B C 1
ATOM 3479 O O . GLY B 1 131 ? -7.957 25.609 8.102 1 97 131 GLY B O 1
ATOM 3480 N N . ASN B 1 132 ? -6.496 26.359 6.629 1 95.44 132 ASN B N 1
ATOM 3481 C CA . ASN B 1 132 ? -7.074 27.688 6.613 1 95.44 132 ASN B CA 1
ATOM 3482 C C . ASN B 1 132 ? -8.508 27.688 6.082 1 95.44 132 ASN B C 1
ATOM 3484 O O . ASN B 1 132 ? -9.32 28.516 6.465 1 95.44 132 ASN B O 1
ATOM 3488 N N . HIS B 1 133 ? -8.883 26.734 5.27 1 96.69 133 HIS B N 1
ATOM 3489 C CA . HIS B 1 133 ? -10.242 26.656 4.754 1 96.69 133 HIS B CA 1
ATOM 3490 C C . HIS B 1 133 ? -11.203 26.125 5.812 1 96.69 133 HIS B C 1
ATOM 3492 O O . HIS B 1 133 ? -12.375 26.5 5.848 1 96.69 133 HIS B O 1
ATOM 3498 N N . ASP B 1 134 ? -10.75 25.391 6.668 1 97.12 134 ASP B N 1
ATOM 3499 C CA . ASP B 1 134 ? -11.57 24.734 7.691 1 97.12 134 ASP B CA 1
ATOM 3500 C C . ASP B 1 134 ? -11.945 25.719 8.797 1 97.12 134 ASP B C 1
ATOM 3502 O O . ASP B 1 134 ? -12.992 25.578 9.43 1 97.12 134 ASP B O 1
ATOM 3506 N N . ILE B 1 135 ? -11.031 26.672 9.039 1 96.56 135 ILE B N 1
ATOM 3507 C CA . ILE B 1 135 ? -11.211 27.656 10.102 1 96.56 135 ILE B CA 1
ATOM 3508 C C . ILE B 1 135 ? -10.898 29.047 9.578 1 96.56 135 ILE B C 1
ATOM 3510 O O . ILE B 1 135 ? -10.148 29.812 10.203 1 96.56 135 ILE B O 1
ATOM 3514 N N . SER B 1 136 ? -11.516 29.422 8.531 1 94.38 136 SER B N 1
ATOM 3515 C CA . SER B 1 136 ? -11.234 30.609 7.742 1 94.38 136 SER B CA 1
ATOM 3516 C C . SER B 1 136 ? -11.523 31.875 8.539 1 94.38 136 SER B C 1
ATOM 3518 O O . SER B 1 136 ? -11.016 32.938 8.203 1 94.38 136 SER B O 1
ATOM 3520 N N . ASN B 1 137 ? -12.383 31.828 9.453 1 94.06 137 ASN B N 1
ATOM 3521 C CA . ASN B 1 137 ? -12.797 32.938 10.312 1 94.06 137 ASN B CA 1
ATOM 3522 C C . ASN B 1 137 ? -13.195 32.438 11.703 1 94.06 137 ASN B C 1
ATOM 3524 O O . ASN B 1 137 ? -13.195 31.25 11.969 1 94.06 137 ASN B O 1
ATOM 3528 N N . MET B 1 138 ? -13.469 33.375 12.578 1 94.56 138 MET B N 1
ATOM 3529 C CA . MET B 1 138 ? -13.703 33.031 13.977 1 94.56 138 MET B CA 1
ATOM 3530 C C . MET B 1 138 ? -14.945 32.156 14.125 1 94.56 138 MET B C 1
ATOM 3532 O O . MET B 1 138 ? -14.938 31.172 14.859 1 94.56 138 MET B O 1
ATOM 3536 N N . PRO B 1 139 ? -16.062 32.438 13.414 1 96.44 139 PRO B N 1
ATOM 3537 C CA . PRO B 1 139 ? -17.219 31.531 13.516 1 96.44 139 PRO B CA 1
ATOM 3538 C C . PRO B 1 139 ? -16.891 30.109 13.07 1 96.44 139 PRO B C 1
ATOM 3540 O O . PRO B 1 139 ? -17.359 29.141 13.688 1 96.44 139 PRO B O 1
ATOM 3543 N N . MET B 1 140 ? -16.125 29.953 12.086 1 96.88 140 MET B N 1
ATOM 3544 C CA . MET B 1 140 ? -15.766 28.609 11.609 1 96.88 140 MET B CA 1
ATOM 3545 C C . MET B 1 140 ? -14.805 27.938 12.578 1 96.88 140 MET B C 1
ATOM 3547 O O . MET B 1 140 ? -14.836 26.703 12.734 1 96.88 140 MET B O 1
ATOM 3551 N N . PHE B 1 141 ? -13.922 28.719 13.203 1 96.56 141 PHE B N 1
ATOM 3552 C CA . PHE B 1 141 ? -13.078 28.172 14.258 1 96.56 141 PHE B CA 1
ATOM 3553 C C . PHE B 1 141 ? -13.914 27.656 15.414 1 96.56 141 PHE B C 1
ATOM 3555 O O . PHE B 1 141 ? -13.656 26.578 15.945 1 96.56 141 PHE B O 1
ATOM 3562 N N . GLU B 1 142 ? -14.883 28.453 15.789 1 96.69 142 GLU B N 1
ATOM 3563 C CA . GLU B 1 142 ? -15.781 28.031 16.859 1 96.69 142 GLU B CA 1
ATOM 3564 C C . GLU B 1 142 ? -16.547 26.766 16.484 1 96.69 142 GLU B C 1
ATOM 3566 O O . GLU B 1 142 ? -16.766 25.891 17.328 1 96.69 142 GLU B O 1
ATOM 3571 N N . GLU B 1 143 ? -16.922 26.688 15.242 1 97.38 143 GLU B N 1
ATOM 3572 C CA . GLU B 1 143 ? -17.594 25.484 14.766 1 97.38 143 GLU B CA 1
ATOM 3573 C C . GLU B 1 143 ? -16.656 24.281 14.852 1 97.38 143 GLU B C 1
ATOM 3575 O O . GLU B 1 143 ? -17.094 23.188 15.227 1 97.38 143 GLU B O 1
ATOM 3580 N N . TRP B 1 144 ? -15.383 24.438 14.508 1 98.12 144 TRP B N 1
ATOM 3581 C CA . TRP B 1 144 ? -14.398 23.375 14.664 1 98.12 144 TRP B CA 1
ATOM 3582 C C . TRP B 1 144 ? -14.359 22.891 16.109 1 98.12 144 TRP B C 1
ATOM 3584 O O . TRP B 1 144 ? -14.43 21.672 16.375 1 98.12 144 TRP B O 1
ATOM 3594 N N . ASN B 1 145 ? -14.219 23.844 16.984 1 97.56 145 ASN B N 1
ATOM 3595 C CA . ASN B 1 145 ? -14.141 23.516 18.391 1 97.56 145 ASN B CA 1
ATOM 3596 C C . ASN B 1 145 ? -15.367 22.734 18.859 1 97.56 145 ASN B C 1
ATOM 3598 O O . ASN B 1 145 ? -15.25 21.797 19.641 1 97.56 145 ASN B O 1
ATOM 3602 N N . ARG B 1 146 ? -16.469 23.141 18.391 1 97.44 146 ARG B N 1
ATOM 3603 C CA . ARG B 1 146 ? -17.719 22.484 18.766 1 97.44 146 ARG B CA 1
ATOM 3604 C C . ARG B 1 146 ? -17.75 21.047 18.234 1 97.44 146 ARG B C 1
ATOM 3606 O O . ARG B 1 146 ? -18.219 20.141 18.938 1 97.44 146 ARG B O 1
ATOM 3613 N N . LYS B 1 147 ? -17.281 20.812 17.125 1 97.25 147 LYS B N 1
ATOM 3614 C CA . LYS B 1 147 ? -17.391 19.531 16.453 1 97.25 147 LYS B CA 1
ATOM 3615 C C . LYS B 1 147 ? -16.266 18.578 16.891 1 97.25 147 LYS B C 1
ATOM 3617 O O . LYS B 1 147 ? -16.5 17.406 17.125 1 97.25 147 LYS B O 1
ATOM 3622 N N . PHE B 1 148 ? -15.031 19.172 16.938 1 98 148 PHE B N 1
ATOM 3623 C CA . PHE B 1 148 ? -13.859 18.297 17.016 1 98 148 PHE B CA 1
ATOM 3624 C C . PHE B 1 148 ? -13.055 18.594 18.281 1 98 148 PHE B C 1
ATOM 3626 O O . PHE B 1 148 ? -12.164 17.828 18.641 1 98 148 PHE B O 1
ATOM 3633 N N . GLY B 1 149 ? -13.352 19.719 18.922 1 97.75 149 GLY B N 1
ATOM 3634 C CA . GLY B 1 149 ? -12.578 20.109 20.094 1 97.75 149 GLY B CA 1
ATOM 3635 C C . GLY B 1 149 ? -11.258 20.766 19.734 1 97.75 149 GLY B C 1
ATOM 3636 O O . GLY B 1 149 ? -11.219 21.688 18.922 1 97.75 149 GLY B O 1
ATOM 3637 N N . ARG B 1 150 ? -10.164 20.328 20.297 1 97.56 150 ARG B N 1
ATOM 3638 C CA . ARG B 1 150 ? -8.867 20.953 20.125 1 97.56 150 ARG B CA 1
ATOM 3639 C C . ARG B 1 150 ? -8.406 20.875 18.672 1 97.56 150 ARG B C 1
ATOM 3641 O O . ARG B 1 150 ? -8.656 19.891 17.984 1 97.56 150 ARG B O 1
ATOM 3648 N N . SER B 1 151 ? -7.758 21.922 18.281 1 97.75 151 SER B N 1
ATOM 3649 C CA . SER B 1 151 ? -7.316 22.031 16.891 1 97.75 151 SER B CA 1
ATOM 3650 C C . SER B 1 151 ? -5.836 21.688 16.75 1 97.75 151 SER B C 1
ATOM 3652 O O . SER B 1 151 ? -5.285 21.734 15.648 1 97.75 151 SER B O 1
ATOM 3654 N N . TYR B 1 152 ? -5.133 21.453 17.766 1 98.44 152 TYR B N 1
ATOM 3655 C CA . TYR B 1 152 ? -3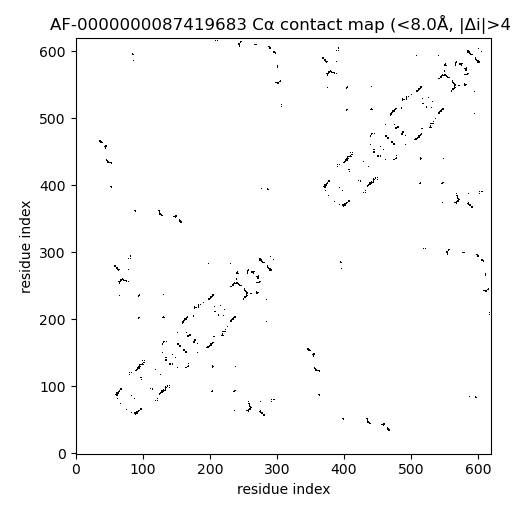.805 20.859 17.844 1 98.44 152 TYR B CA 1
ATOM 3656 C C . TYR B 1 152 ? -3.746 19.812 18.969 1 98.44 152 TYR B C 1
ATOM 3658 O O . TYR B 1 152 ? -4.418 19.953 19.984 1 98.44 152 TYR B O 1
ATOM 3666 N N . TYR B 1 153 ? -3.033 18.766 18.719 1 98.69 153 TYR B N 1
ATOM 3667 C CA . TYR B 1 153 ? -2.99 17.641 19.641 1 98.69 153 TYR B CA 1
ATOM 3668 C C . TYR B 1 153 ? -1.841 16.703 19.281 1 98.69 153 TYR B C 1
ATOM 3670 O O . TYR B 1 153 ? -1.102 16.938 18.328 1 98.69 153 TYR B O 1
ATOM 3678 N N . SER B 1 154 ? -1.6 15.758 20.156 1 98.81 154 SER B N 1
ATOM 3679 C CA . SER B 1 154 ? -0.574 14.75 19.906 1 98.81 154 SER B CA 1
ATOM 3680 C C . SER B 1 154 ? -1.053 13.359 20.328 1 98.81 154 SER B C 1
ATOM 3682 O O . SER B 1 154 ? -2.004 13.234 21.094 1 98.81 154 SER B O 1
ATOM 3684 N N . PHE B 1 155 ? -0.505 12.391 19.719 1 98.5 155 PHE B N 1
ATOM 3685 C CA . PHE B 1 155 ? -0.678 11.016 20.172 1 98.5 155 PHE B CA 1
ATOM 3686 C C . PHE B 1 155 ? 0.568 10.188 19.875 1 98.5 155 PHE B C 1
ATOM 3688 O O . PHE B 1 155 ? 1.407 10.586 19.062 1 98.5 155 PHE B O 1
ATOM 3695 N N . ARG B 1 156 ? 0.685 9.164 20.625 1 97.88 156 ARG B N 1
ATOM 3696 C CA . ARG B 1 156 ? 1.742 8.188 20.391 1 97.88 156 ARG B CA 1
ATOM 3697 C C . ARG B 1 156 ? 1.163 6.863 19.922 1 97.88 156 ARG B C 1
ATOM 3699 O O . ARG B 1 156 ? 0.153 6.395 20.453 1 97.88 156 ARG B O 1
ATOM 3706 N N . TYR B 1 157 ? 1.621 6.379 18.922 1 97.81 157 TYR B N 1
ATOM 3707 C CA . TYR B 1 157 ? 1.349 5.016 18.484 1 97.81 157 TYR B CA 1
ATOM 3708 C C . TYR B 1 157 ? 2.629 4.191 18.438 1 97.81 157 TYR B C 1
ATOM 3710 O O . TYR B 1 157 ? 3.586 4.547 17.75 1 97.81 157 TYR B O 1
ATOM 3718 N N . HIS B 1 158 ? 2.615 3.092 19.234 1 95.31 158 HIS B N 1
ATOM 3719 C CA . HIS B 1 158 ? 3.881 2.459 19.594 1 95.31 158 HIS B CA 1
ATOM 3720 C C . HIS B 1 158 ? 4.887 3.484 20.094 1 95.31 158 HIS B C 1
ATOM 3722 O O . HIS B 1 158 ? 4.617 4.195 21.062 1 95.31 158 HIS B O 1
ATOM 3728 N N . ASP B 1 159 ? 6.047 3.635 19.578 1 96 159 ASP B N 1
ATOM 3729 C CA . ASP B 1 159 ? 7.062 4.555 20.078 1 96 159 ASP B CA 1
ATOM 3730 C C . ASP B 1 159 ? 7.262 5.73 19.125 1 96 159 ASP B C 1
ATOM 3732 O O . ASP B 1 159 ? 8.312 6.371 19.125 1 96 159 ASP B O 1
ATOM 3736 N N . VAL B 1 160 ? 6.199 6 18.391 1 98.44 160 VAL B N 1
ATOM 3737 C CA . VAL B 1 160 ? 6.254 7.129 17.469 1 98.44 160 VAL B CA 1
ATOM 3738 C C . VAL B 1 160 ? 5.309 8.234 17.938 1 98.44 160 VAL B C 1
ATOM 3740 O O . VAL B 1 160 ? 4.145 7.965 18.25 1 98.44 160 VAL B O 1
ATOM 3743 N N . LEU B 1 161 ? 5.82 9.438 18 1 98.69 161 LEU B N 1
ATOM 3744 C CA . LEU B 1 161 ? 5.023 10.594 18.391 1 98.69 161 LEU B CA 1
ATOM 3745 C C . LEU B 1 161 ? 4.457 11.297 17.172 1 98.69 161 LEU B C 1
ATOM 3747 O O . LEU B 1 161 ? 5.191 11.609 16.219 1 98.69 161 LEU B O 1
ATOM 3751 N N . PHE B 1 162 ? 3.188 11.477 17.156 1 98.94 162 PHE B N 1
ATOM 3752 C CA . PHE B 1 162 ? 2.516 12.336 16.188 1 98.94 162 PHE B CA 1
ATOM 3753 C C . PHE B 1 162 ? 2.189 13.695 16.797 1 98.94 162 PHE B C 1
ATOM 3755 O O . PHE B 1 162 ? 1.481 13.773 17.797 1 98.94 162 PHE B O 1
ATOM 3762 N N . LEU B 1 163 ? 2.762 14.68 16.234 1 98.94 163 LEU B N 1
ATOM 3763 C CA . LEU B 1 163 ? 2.539 16.062 16.656 1 98.94 163 LEU B CA 1
ATOM 3764 C C . LEU B 1 163 ? 1.718 16.812 15.609 1 98.94 163 LEU B C 1
ATOM 3766 O O . LEU B 1 163 ? 2.238 17.203 14.562 1 98.94 163 LEU B O 1
ATOM 3770 N N . CYS B 1 164 ? 0.466 17.047 15.906 1 98.88 164 CYS B N 1
ATOM 3771 C CA . CYS B 1 164 ? -0.471 17.719 15.016 1 98.88 164 CYS B CA 1
ATOM 3772 C C . CYS B 1 164 ? -0.633 19.188 15.414 1 98.88 164 CYS B C 1
ATOM 3774 O O . CYS B 1 164 ? -1.135 19.484 16.5 1 98.88 164 CYS B O 1
ATOM 3776 N N . LEU B 1 165 ? -0.248 20.062 14.508 1 98.69 165 LEU B N 1
ATOM 3777 C CA . LEU B 1 165 ? -0.187 21.484 14.828 1 98.69 165 LEU B CA 1
ATOM 3778 C C . LEU B 1 165 ? -1.174 22.266 13.977 1 98.69 165 LEU B C 1
ATOM 3780 O O . LEU B 1 165 ? -1.333 22 12.781 1 98.69 165 LEU B O 1
ATOM 3784 N N . ASN B 1 166 ? -1.788 23.203 14.57 1 98.12 166 ASN B N 1
ATOM 3785 C CA . ASN B 1 166 ? -2.641 24.172 13.867 1 98.12 166 ASN B CA 1
ATOM 3786 C C . ASN B 1 166 ? -1.854 25.391 13.422 1 98.12 166 ASN B C 1
ATOM 3788 O O . ASN B 1 166 ? -1.55 26.266 14.234 1 98.12 166 ASN B O 1
ATOM 3792 N N . SER B 1 167 ? -1.618 25.453 12.148 1 95.94 167 SER B N 1
ATOM 3793 C CA . SER B 1 167 ? -0.838 26.578 11.625 1 95.94 167 SER B CA 1
ATOM 3794 C C . SER B 1 167 ? -1.697 27.828 11.469 1 95.94 167 SER B C 1
ATOM 3796 O O . SER B 1 167 ? -1.218 28.859 11 1 95.94 167 SER B O 1
ATOM 3798 N N . GLU B 1 168 ? -2.977 27.703 11.836 1 93.75 168 GLU B N 1
ATOM 3799 C CA . GLU B 1 168 ? -3.957 28.766 11.703 1 93.75 168 GLU B CA 1
ATOM 3800 C C . GLU B 1 168 ? -4.527 29.172 13.062 1 93.75 168 GLU B C 1
ATOM 3802 O O . GLU B 1 168 ? -5.652 29.672 13.148 1 93.75 168 GLU B O 1
ATOM 3807 N N . ASP B 1 169 ? -3.822 28.984 14.07 1 93.69 169 ASP B N 1
ATOM 3808 C CA . ASP B 1 169 ? -4.285 29.141 15.445 1 93.69 169 ASP B CA 1
ATOM 3809 C C . ASP B 1 169 ? -4.551 30.594 15.781 1 93.69 169 ASP B C 1
ATOM 3811 O O . ASP B 1 169 ? -3.656 31.438 15.664 1 93.69 169 ASP B O 1
ATOM 3815 N N . PRO B 1 170 ? -5.75 30.938 16.156 1 89.94 170 PRO B N 1
ATOM 3816 C CA . PRO B 1 170 ? -6.047 32.344 16.516 1 89.94 170 PRO B CA 1
ATOM 3817 C C . PRO B 1 170 ? -5.336 32.781 17.797 1 89.94 170 PRO B C 1
ATOM 3819 O O . PRO B 1 170 ? -5.016 31.938 18.641 1 89.94 170 PRO B O 1
ATOM 3822 N N . PRO B 1 171 ? -5.203 34.188 17.969 1 80.5 171 PRO B N 1
ATOM 3823 C CA . PRO B 1 171 ? -5.496 35.281 17.047 1 80.5 171 PRO B CA 1
ATOM 3824 C C . PRO B 1 171 ? -4.48 35.406 15.914 1 80.5 171 PRO B C 1
ATOM 3826 O O . PRO B 1 171 ? -3.281 35.531 16.172 1 80.5 171 PRO B O 1
ATOM 3829 N N . ARG B 1 172 ? -4.914 35.312 14.742 1 72 172 ARG B N 1
ATOM 3830 C CA . ARG B 1 172 ? -4.059 35.25 13.562 1 72 172 ARG B CA 1
ATOM 3831 C C . ARG B 1 172 ? -3.297 36.531 13.359 1 72 172 ARG B C 1
ATOM 3833 O O . ARG B 1 172 ? -3.898 37.625 13.32 1 72 172 ARG B O 1
ATOM 3840 N N . LYS B 1 173 ? -2.018 36.531 13.492 1 67.31 173 LYS B N 1
ATOM 3841 C CA . LYS B 1 173 ? -1.139 37.688 13.266 1 67.31 173 LYS B CA 1
ATOM 3842 C C . LYS B 1 173 ? -0.427 37.562 11.922 1 67.31 173 LYS B C 1
ATOM 3844 O O . LYS B 1 173 ? 0.541 38.281 11.664 1 67.31 173 LYS B O 1
ATOM 3849 N N . GLY B 1 174 ? -1.106 37 10.93 1 69.38 174 GLY B N 1
ATOM 3850 C CA . GLY B 1 174 ? -0.504 36.844 9.617 1 69.38 174 GLY B CA 1
ATOM 3851 C C . GLY B 1 174 ? -1.018 35.625 8.883 1 69.38 174 GLY B C 1
ATOM 3852 O O . GLY B 1 174 ? -2.094 35.094 9.195 1 69.38 174 GLY B O 1
ATOM 3853 N N . SER B 1 175 ? -0.223 35.281 7.871 1 75.62 175 SER B N 1
ATOM 3854 C CA . SER B 1 175 ? -0.643 34.188 7.004 1 75.62 175 SER B CA 1
ATOM 3855 C C . SER B 1 175 ? -0.551 32.844 7.723 1 75.62 175 SER B C 1
ATOM 3857 O O . SER B 1 175 ? -1.212 31.875 7.332 1 75.62 175 SER B O 1
ATOM 3859 N N . PHE B 1 176 ? 0.3 32.75 8.711 1 80.88 176 PHE B N 1
ATOM 3860 C CA . PHE B 1 176 ? 0.483 31.594 9.57 1 80.88 176 PHE B CA 1
ATOM 3861 C C . PHE B 1 176 ? 0.634 32.031 11.031 1 80.88 176 PHE B C 1
ATOM 3863 O O . PHE B 1 176 ? 1.146 33.125 11.312 1 80.88 176 PHE B O 1
ATOM 3870 N N . HIS B 1 177 ? 0.19 31.188 11.844 1 86.69 177 HIS B N 1
ATOM 3871 C CA . HIS B 1 177 ? 0.282 31.562 13.25 1 86.69 177 HIS B CA 1
ATOM 3872 C C . HIS B 1 177 ? 0.109 30.359 14.164 1 86.69 177 HIS B C 1
ATOM 3874 O O . HIS B 1 177 ? -0.846 29.594 14.016 1 86.69 177 HIS B O 1
ATOM 3880 N N . PHE B 1 178 ? 1.089 30.188 15.023 1 95.44 178 PHE B N 1
ATOM 3881 C CA . PHE B 1 178 ? 1.02 29.312 16.172 1 95.44 178 PHE B CA 1
ATOM 3882 C C . PHE B 1 178 ? 0.941 30.125 17.469 1 95.44 178 PHE B C 1
ATOM 3884 O O . PHE B 1 178 ? 1.901 30.797 17.844 1 95.44 178 PHE B O 1
ATOM 3891 N N . SER B 1 179 ? -0.146 30.078 18.156 1 95.5 179 SER B N 1
ATOM 3892 C CA . SER B 1 179 ? -0.32 30.875 19.359 1 95.5 179 SER B CA 1
ATOM 3893 C C . SER B 1 179 ? 0.747 30.562 20.406 1 95.5 179 SER B C 1
ATOM 3895 O O . SER B 1 179 ? 1.378 29.5 20.344 1 95.5 179 SER B O 1
ATOM 3897 N N . GLN B 1 180 ? 0.913 31.484 21.344 1 95.69 180 GLN B N 1
ATOM 3898 C CA . GLN B 1 180 ? 1.845 31.234 22.438 1 95.69 180 GLN B CA 1
ATOM 3899 C C . GLN B 1 180 ? 1.467 29.984 23.219 1 95.69 180 GLN B C 1
ATOM 3901 O O . GLN B 1 180 ? 2.336 29.203 23.594 1 95.69 180 GLN B O 1
ATOM 3906 N N . ASP B 1 181 ? 0.188 29.766 23.406 1 97 181 ASP B N 1
ATOM 3907 C CA . ASP B 1 181 ? -0.286 28.578 24.109 1 97 181 ASP B CA 1
ATOM 3908 C C . ASP B 1 181 ? 0.108 27.312 23.344 1 97 181 ASP B C 1
ATOM 3910 O O . ASP B 1 181 ? 0.552 26.328 23.938 1 97 181 ASP B O 1
ATOM 3914 N N . GLN B 1 182 ? -0.054 27.328 22.047 1 97.81 182 GLN B N 1
ATOM 3915 C CA . GLN B 1 182 ? 0.306 26.156 21.234 1 97.81 182 GLN B CA 1
ATOM 3916 C C . GLN B 1 182 ? 1.812 25.922 21.266 1 97.81 182 GLN B C 1
ATOM 3918 O O . GLN B 1 182 ? 2.262 24.766 21.312 1 97.81 182 GLN B O 1
ATOM 3923 N N . GLN B 1 183 ? 2.588 27.016 21.188 1 97.75 183 GLN B N 1
ATOM 3924 C CA . GLN B 1 183 ? 4.039 26.891 21.25 1 97.75 183 GLN B CA 1
ATOM 3925 C C . GLN B 1 183 ? 4.477 26.203 22.547 1 97.75 183 GLN B C 1
ATOM 3927 O O . GLN B 1 183 ? 5.254 25.25 22.516 1 97.75 183 GLN B O 1
ATOM 3932 N N . GLU B 1 184 ? 3.977 26.719 23.625 1 98.5 184 GLU B N 1
ATOM 3933 C CA . GLU B 1 184 ? 4.324 26.156 24.922 1 98.5 184 GLU B CA 1
ATOM 3934 C C . GLU B 1 184 ? 3.861 24.719 25.047 1 98.5 184 GLU B C 1
ATOM 3936 O O . GLU B 1 184 ? 4.586 23.875 25.578 1 98.5 184 GLU B O 1
ATOM 3941 N N . TRP B 1 185 ? 2.713 24.484 24.578 1 98.69 185 TRP B N 1
ATOM 3942 C CA . TRP B 1 185 ? 2.174 23.125 24.578 1 98.69 185 TRP B CA 1
ATOM 3943 C C . TRP B 1 185 ? 3.076 22.188 23.781 1 98.69 185 TRP B C 1
ATOM 3945 O O . TRP B 1 185 ? 3.42 21.109 24.266 1 98.69 185 TRP B O 1
ATOM 3955 N N . ALA B 1 186 ? 3.408 22.578 22.578 1 98.81 186 ALA B N 1
ATOM 3956 C CA . ALA B 1 186 ? 4.246 21.75 21.719 1 98.81 186 ALA B CA 1
ATOM 3957 C C . ALA B 1 186 ? 5.594 21.469 22.375 1 98.81 186 ALA B C 1
ATOM 3959 O O . ALA B 1 186 ? 6.09 20.328 22.328 1 98.81 186 ALA B O 1
ATOM 3960 N N . GLN B 1 187 ? 6.168 22.484 22.938 1 98.75 187 GLN B N 1
ATOM 3961 C CA . GLN B 1 187 ? 7.438 22.328 23.641 1 98.75 187 GLN B CA 1
ATOM 3962 C C . GLN B 1 187 ? 7.309 21.312 24.781 1 98.75 187 GLN B C 1
ATOM 3964 O O . GLN B 1 187 ? 8.195 20.484 24.984 1 98.75 187 GLN B O 1
ATOM 3969 N N . ALA B 1 188 ? 6.25 21.406 25.5 1 98.81 188 ALA B N 1
ATOM 3970 C CA . ALA B 1 188 ? 6.016 20.484 26.609 1 98.81 188 ALA B CA 1
ATOM 3971 C C . ALA B 1 188 ? 5.844 19.062 26.109 1 98.81 188 ALA B C 1
ATOM 3973 O O . ALA B 1 188 ? 6.418 18.125 26.672 1 98.81 188 ALA B O 1
ATOM 3974 N N . VAL B 1 189 ? 5.051 18.875 25.094 1 98.81 189 VAL B N 1
ATOM 3975 C CA . VAL B 1 189 ? 4.824 17.562 24.516 1 98.81 189 VAL B CA 1
ATOM 3976 C C . VAL B 1 189 ? 6.156 16.953 24.078 1 98.81 189 VAL B C 1
ATOM 3978 O O . VAL B 1 189 ? 6.426 15.781 24.344 1 98.81 189 VAL B O 1
ATOM 3981 N N . LEU B 1 190 ? 6.941 17.734 23.406 1 98.81 190 LEU B N 1
ATOM 3982 C CA . LEU B 1 190 ? 8.227 17.25 22.906 1 98.81 190 LEU B CA 1
ATOM 3983 C C . LEU B 1 190 ? 9.148 16.875 24.047 1 98.81 190 LEU B C 1
ATOM 3985 O O . LEU B 1 190 ? 9.867 15.867 23.984 1 98.81 190 LEU B O 1
ATOM 3989 N N . ALA B 1 191 ? 9.125 17.656 25.094 1 98.5 191 ALA B N 1
ATOM 3990 C CA . ALA B 1 191 ? 9.953 17.375 26.266 1 98.5 191 ALA B CA 1
ATOM 3991 C C . ALA B 1 191 ? 9.516 16.109 26.969 1 98.5 191 ALA B C 1
ATOM 3993 O O . ALA B 1 191 ? 10.344 15.367 27.5 1 98.5 191 ALA B O 1
ATOM 3994 N N . GLU B 1 192 ? 8.258 15.844 26.969 1 98.12 192 GLU B N 1
ATOM 3995 C CA . GLU B 1 192 ? 7.695 14.695 27.656 1 98.12 192 GLU B CA 1
ATOM 3996 C C . GLU B 1 192 ? 7.883 13.414 26.844 1 98.12 192 GLU B C 1
ATOM 3998 O O . GLU B 1 192 ? 7.699 12.312 27.359 1 98.12 192 GLU B O 1
ATOM 4003 N N . ASN B 1 193 ? 8.273 13.555 25.594 1 98.12 193 ASN B N 1
ATOM 4004 C CA . ASN B 1 193 ? 8.383 12.406 24.688 1 98.12 193 ASN B CA 1
ATOM 4005 C C . ASN B 1 193 ? 9.781 12.289 24.094 1 98.12 193 ASN B C 1
ATOM 4007 O O . ASN B 1 193 ? 9.93 12.023 22.906 1 98.12 193 ASN B O 1
ATOM 4011 N N . LYS B 1 194 ? 10.719 12.5 24.859 1 97.5 194 LYS B N 1
ATOM 4012 C CA . LYS B 1 194 ? 12.102 12.422 24.406 1 97.5 194 LYS B CA 1
ATOM 4013 C C . LYS B 1 194 ? 12.469 11 23.984 1 97.5 194 LYS B C 1
ATOM 4015 O O . LYS B 1 194 ? 13.438 10.797 23.25 1 97.5 194 LYS B O 1
ATOM 4020 N N . ASP B 1 195 ? 11.695 10.078 24.453 1 96.69 195 ASP B N 1
ATOM 4021 C CA . ASP B 1 195 ? 11.992 8.672 24.219 1 96.69 195 ASP B CA 1
ATOM 4022 C C . ASP B 1 195 ? 11.352 8.18 22.922 1 96.69 195 ASP B C 1
ATOM 4024 O O . ASP B 1 195 ? 11.562 7.035 22.516 1 96.69 195 ASP B O 1
ATOM 4028 N N . ALA B 1 196 ? 10.617 9.047 22.281 1 97.25 196 ALA B N 1
ATOM 4029 C CA . ALA B 1 196 ? 10.023 8.648 21 1 97.25 196 ALA B CA 1
ATOM 4030 C C . ALA B 1 196 ? 11.102 8.297 19.984 1 97.25 196 ALA B C 1
ATOM 4032 O O . ALA B 1 196 ? 12.078 9.039 19.812 1 97.25 196 ALA B O 1
ATOM 4033 N N . ARG B 1 197 ? 10.898 7.172 19.297 1 96.56 197 ARG B N 1
ATOM 4034 C CA . ARG B 1 197 ? 11.898 6.777 18.312 1 96.56 197 ARG B CA 1
ATOM 4035 C C . ARG B 1 197 ? 11.891 7.723 17.109 1 96.56 197 ARG B C 1
ATOM 4037 O O . ARG B 1 197 ? 12.906 7.883 16.438 1 96.56 197 ARG B O 1
ATOM 4044 N N . TRP B 1 198 ? 10.742 8.289 16.844 1 98.44 198 TRP B N 1
ATOM 4045 C CA . TRP B 1 198 ? 10.547 9.227 15.734 1 98.44 198 TRP B CA 1
ATOM 4046 C C . TRP B 1 198 ? 9.375 10.156 16.016 1 98.44 198 TRP B C 1
ATOM 4048 O O . TRP B 1 198 ? 8.453 9.812 16.766 1 98.44 198 TRP B O 1
ATOM 4058 N N . THR B 1 199 ? 9.43 11.32 15.516 1 98.81 199 THR B N 1
ATOM 4059 C CA . THR B 1 199 ? 8.32 12.258 15.602 1 98.81 199 THR B CA 1
ATOM 4060 C C . THR B 1 199 ? 7.809 12.617 14.211 1 98.81 199 THR B C 1
ATOM 4062 O O . THR B 1 199 ? 8.586 13.039 13.352 1 98.81 199 THR B O 1
ATOM 4065 N N . ILE B 1 200 ? 6.566 12.344 14 1 98.94 200 ILE B N 1
ATOM 4066 C CA . ILE B 1 200 ? 5.867 12.805 12.805 1 98.94 200 ILE B CA 1
ATOM 4067 C C . ILE B 1 200 ? 5.156 14.125 13.102 1 98.94 200 ILE B C 1
ATOM 4069 O O . ILE B 1 200 ? 4.285 14.188 13.969 1 98.94 200 ILE B O 1
ATOM 4073 N N . VAL B 1 201 ? 5.527 15.164 12.391 1 98.94 201 VAL B N 1
ATOM 4074 C CA . VAL B 1 201 ? 4.918 16.484 12.562 1 98.94 201 VAL B CA 1
ATOM 4075 C C . VAL B 1 201 ? 3.955 16.766 11.414 1 98.94 201 VAL B C 1
ATOM 4077 O O . VAL B 1 201 ? 4.336 16.672 10.242 1 98.94 201 VAL B O 1
ATOM 4080 N N . LEU B 1 202 ? 2.76 17.062 11.742 1 98.88 202 LEU B N 1
ATOM 4081 C CA . LEU B 1 202 ? 1.731 17.391 10.758 1 98.88 202 LEU B CA 1
ATOM 4082 C C . LEU B 1 202 ? 1.224 18.828 10.961 1 98.88 202 LEU B C 1
ATOM 4084 O O . LEU B 1 202 ? 0.895 19.219 12.078 1 98.88 202 LEU B O 1
ATOM 4088 N N . LEU B 1 203 ? 1.175 19.594 9.938 1 98.38 203 LEU B N 1
ATOM 4089 C CA . LEU B 1 203 ? 0.595 20.938 9.914 1 98.38 203 LEU B CA 1
ATOM 4090 C C . LEU B 1 203 ? 0.137 21.312 8.508 1 98.38 203 LEU B C 1
ATOM 4092 O O . LEU B 1 203 ? 0.513 20.656 7.531 1 98.38 203 LEU B O 1
ATOM 4096 N N . HIS B 1 204 ? -0.604 22.297 8.414 1 98 204 HIS B N 1
ATOM 4097 C CA . HIS B 1 204 ? -1.186 22.594 7.113 1 98 204 HIS B CA 1
ATOM 4098 C C . HIS B 1 204 ? -0.28 23.516 6.309 1 98 204 HIS B C 1
ATOM 4100 O O . HIS B 1 204 ? 0.226 23.141 5.25 1 98 204 HIS B O 1
ATOM 4106 N N . LYS B 1 205 ? -0 24.672 6.816 1 95.81 205 LYS B N 1
ATOM 4107 C CA . LYS B 1 205 ? 0.783 25.656 6.066 1 95.81 205 LYS B CA 1
ATOM 4108 C C . LYS B 1 205 ? 2.275 25.484 6.34 1 95.81 205 LYS B C 1
ATOM 4110 O O . LYS B 1 205 ? 2.713 25.578 7.488 1 95.81 205 LYS B O 1
ATOM 4115 N N . PRO B 1 206 ? 3.004 25.297 5.277 1 92.75 206 PRO B N 1
ATOM 4116 C CA . PRO B 1 206 ? 4.457 25.188 5.43 1 92.75 206 PRO B CA 1
ATOM 4117 C C . PRO B 1 206 ? 5.137 26.547 5.605 1 92.75 206 PRO B C 1
ATOM 4119 O O . PRO B 1 206 ? 5.742 27.062 4.664 1 92.75 206 PRO B O 1
ATOM 4122 N N . THR B 1 207 ? 5.223 27.016 6.746 1 85.94 207 THR B N 1
ATOM 4123 C CA . THR B 1 207 ? 5.652 28.375 7.066 1 85.94 207 THR B CA 1
ATOM 4124 C C . THR B 1 207 ? 7.062 28.625 6.547 1 85.94 207 THR B C 1
ATOM 4126 O O . THR B 1 207 ? 7.375 29.734 6.105 1 85.94 207 THR B O 1
ATOM 4129 N N . TRP B 1 208 ? 7.836 27.625 6.43 1 85.69 208 TRP B N 1
ATOM 4130 C CA . TRP B 1 208 ? 9.25 27.75 6.082 1 85.69 208 TRP B CA 1
ATOM 4131 C C . TRP B 1 208 ? 9.422 27.969 4.582 1 85.69 208 TRP B C 1
ATOM 4133 O O . TRP B 1 208 ? 10.516 28.297 4.121 1 85.69 208 TRP B O 1
ATOM 4143 N N . THR B 1 209 ? 8.43 27.797 3.828 1 84.19 209 THR B N 1
ATOM 4144 C CA . THR B 1 209 ? 8.547 27.875 2.375 1 84.19 209 THR B CA 1
ATOM 4145 C C . THR B 1 209 ? 8.305 29.297 1.885 1 84.19 209 THR B C 1
ATOM 4147 O O . THR B 1 209 ? 8.523 29.594 0.71 1 84.19 209 THR B O 1
ATOM 4150 N N . TYR B 1 210 ? 7.961 30.109 2.799 1 81.31 210 TYR B N 1
ATOM 4151 C CA . TYR B 1 210 ? 7.688 31.484 2.414 1 81.31 210 TYR B CA 1
ATOM 4152 C C . TYR B 1 210 ? 8.938 32.344 2.562 1 81.31 210 TYR B C 1
ATOM 4154 O O . TYR B 1 210 ? 9.57 32.375 3.623 1 81.31 210 TYR B O 1
ATOM 4162 N N . VAL B 1 211 ? 9.367 32.969 1.474 1 72.5 211 VAL B N 1
ATOM 4163 C CA . VAL B 1 211 ? 10.602 33.75 1.375 1 72.5 211 VAL B CA 1
ATOM 4164 C C . VAL B 1 211 ? 10.672 34.781 2.508 1 72.5 211 VAL B C 1
ATOM 4166 O O . VAL B 1 211 ? 11.727 34.938 3.127 1 72.5 211 VAL B O 1
ATOM 4169 N N . ASN B 1 212 ? 9.648 35.438 2.807 1 75 212 ASN B N 1
ATOM 4170 C CA . ASN B 1 212 ? 9.68 36.5 3.82 1 75 212 ASN B CA 1
ATOM 4171 C C . ASN B 1 212 ? 8.984 36.062 5.109 1 75 212 ASN B C 1
ATOM 4173 O O . ASN B 1 212 ? 8.523 36.875 5.887 1 75 212 ASN B O 1
ATOM 4177 N N . ALA B 1 213 ? 9.188 34.719 5.211 1 77.75 213 ALA B N 1
ATOM 4178 C CA . ALA B 1 213 ? 8.492 34.25 6.402 1 77.75 213 ALA B CA 1
ATOM 4179 C C . ALA B 1 213 ? 9.281 34.594 7.664 1 77.75 213 ALA B C 1
ATOM 4181 O O . ALA B 1 213 ? 10.5 34.375 7.719 1 77.75 213 ALA B O 1
ATOM 4182 N N . ASP B 1 214 ? 8.602 35.281 8.562 1 84.38 214 ASP B N 1
ATOM 4183 C CA . ASP B 1 214 ? 9.141 35.438 9.906 1 84.38 214 ASP B CA 1
ATOM 4184 C C . ASP B 1 214 ? 8.781 34.281 10.812 1 84.38 214 ASP B C 1
ATOM 4186 O O . ASP B 1 214 ? 7.719 34.25 11.43 1 84.38 214 ASP B O 1
ATOM 4190 N N . LEU B 1 215 ? 9.664 33.375 10.938 1 88.38 215 LEU B N 1
ATOM 4191 C CA . LEU B 1 215 ? 9.414 32.094 11.609 1 88.38 215 LEU B CA 1
ATOM 4192 C C . LEU B 1 215 ? 9.297 32.312 13.117 1 88.38 215 LEU B C 1
ATOM 4194 O O . LEU B 1 215 ? 8.68 31.5 13.812 1 88.38 215 LEU B O 1
ATOM 4198 N N . GLU B 1 216 ? 9.906 33.375 13.648 1 89 216 GLU B N 1
ATOM 4199 C CA . GLU B 1 216 ? 9.75 33.75 15.055 1 89 216 GLU B CA 1
ATOM 4200 C C . GLU B 1 216 ? 8.359 34.312 15.328 1 89 216 GLU B C 1
ATOM 4202 O O . GLU B 1 216 ? 7.672 33.844 16.25 1 89 216 GLU B O 1
ATOM 4207 N N . ALA B 1 217 ? 7.988 35.219 14.492 1 87.12 217 ALA B N 1
ATOM 4208 C CA . ALA B 1 217 ? 6.707 35.875 14.688 1 87.12 217 ALA B CA 1
ATOM 4209 C C . ALA B 1 217 ? 5.547 34.906 14.5 1 87.12 217 ALA B C 1
ATOM 4211 O O . ALA B 1 217 ? 4.516 35.031 15.172 1 87.12 217 ALA B O 1
ATOM 4212 N N . SER B 1 218 ? 5.676 33.969 13.602 1 88.88 218 SER B N 1
ATOM 4213 C CA . SER B 1 218 ? 4.613 33 13.344 1 88.88 218 SER B CA 1
ATOM 4214 C C . SER B 1 218 ? 4.488 31.984 14.484 1 88.88 218 SER B C 1
ATOM 4216 O O . SER B 1 218 ? 3.457 31.328 14.625 1 88.88 218 SER B O 1
ATOM 4218 N N . GLY B 1 219 ? 5.633 31.828 15.25 1 92.94 219 GLY B N 1
ATOM 4219 C CA . GLY B 1 219 ? 5.656 30.859 16.344 1 92.94 219 GLY B CA 1
ATOM 4220 C C . GLY B 1 219 ? 6.25 29.531 15.938 1 92.94 219 GLY B C 1
ATOM 4221 O O . GLY B 1 219 ? 6.395 28.625 16.766 1 92.94 219 GLY B O 1
ATOM 4222 N N . TRP B 1 220 ? 6.633 29.391 14.641 1 94.94 220 TRP B N 1
ATOM 4223 C CA . TRP B 1 220 ? 7.188 28.125 14.188 1 94.94 220 TRP B CA 1
ATOM 4224 C C . TRP B 1 220 ? 8.578 27.891 14.766 1 94.94 220 TRP B C 1
ATOM 4226 O O . TRP B 1 220 ? 8.922 26.781 15.172 1 94.94 220 TRP B O 1
ATOM 4236 N N . ALA B 1 221 ? 9.383 28.938 14.805 1 95 221 ALA B N 1
ATOM 4237 C CA . ALA B 1 221 ? 10.789 28.812 15.195 1 95 221 ALA B CA 1
ATOM 4238 C C . ALA B 1 221 ? 10.922 28.172 16.578 1 95 221 ALA B C 1
ATOM 4240 O O . ALA B 1 221 ? 11.695 27.234 16.75 1 95 221 ALA B O 1
ATOM 4241 N N . PRO B 1 222 ? 10.125 28.625 17.609 1 96.69 222 PRO B N 1
ATOM 4242 C CA . PRO B 1 222 ? 10.242 27.984 18.938 1 96.69 222 PRO B CA 1
ATOM 4243 C C . PRO B 1 222 ? 9.891 26.5 18.906 1 96.69 222 PRO B C 1
ATOM 4245 O O . PRO B 1 222 ? 10.492 25.703 19.625 1 96.69 222 PRO B O 1
ATOM 4248 N N . ILE B 1 223 ? 8.914 26.141 18.141 1 97.94 223 ILE B N 1
ATOM 4249 C CA . ILE B 1 223 ? 8.508 24.734 18.031 1 97.94 223 ILE B CA 1
ATOM 4250 C C . ILE B 1 223 ? 9.602 23.938 17.328 1 97.94 223 ILE B C 1
ATOM 4252 O O . ILE B 1 223 ? 9.992 22.859 17.797 1 97.94 223 ILE B O 1
ATOM 4256 N N . GLU B 1 224 ? 10.07 24.484 16.219 1 97.19 224 GLU B N 1
ATOM 4257 C CA . GLU B 1 224 ? 11.141 23.828 15.461 1 97.19 224 GLU B CA 1
ATOM 4258 C C . GLU B 1 224 ? 12.398 23.672 16.312 1 97.19 224 GLU B C 1
ATOM 4260 O O . GLU B 1 224 ? 13.062 22.641 16.25 1 97.19 224 GLU B O 1
ATOM 4265 N N . ASP B 1 225 ? 12.734 24.688 17.047 1 97.88 225 ASP B N 1
ATOM 4266 C CA . ASP B 1 225 ? 13.875 24.625 17.953 1 97.88 225 ASP B CA 1
ATOM 4267 C C . ASP B 1 225 ? 13.703 23.516 18.984 1 97.88 225 ASP B C 1
ATOM 4269 O O . ASP B 1 225 ? 14.672 22.812 19.328 1 97.88 225 ASP B O 1
ATOM 4273 N N . ALA B 1 226 ? 12.492 23.391 19.469 1 98.5 226 ALA B N 1
ATOM 4274 C CA . ALA B 1 226 ? 12.219 22.375 20.469 1 98.5 226 ALA B CA 1
ATOM 4275 C C . ALA B 1 226 ? 12.367 20.969 19.891 1 98.5 226 ALA B C 1
ATOM 4277 O O . ALA B 1 226 ? 12.648 20.016 20.609 1 98.5 226 ALA B O 1
ATOM 4278 N N . LEU B 1 227 ? 12.094 20.781 18.609 1 98.44 227 LEU B N 1
ATOM 4279 C CA . LEU B 1 227 ? 12.344 19.5 17.969 1 98.44 227 LEU B CA 1
ATOM 4280 C C . LEU B 1 227 ? 13.82 19.125 18.062 1 98.44 227 LEU B C 1
ATOM 4282 O O . LEU B 1 227 ? 14.156 17.953 18.25 1 98.44 227 LEU B O 1
ATOM 4286 N N . GLY B 1 228 ? 14.711 20.125 17.859 1 96.75 228 GLY B N 1
ATOM 4287 C CA . GLY B 1 228 ? 16.141 19.906 18.031 1 96.75 228 GLY B CA 1
ATOM 4288 C C . GLY B 1 228 ? 16.719 18.875 17.078 1 96.75 228 GLY B C 1
ATOM 4289 O O . GLY B 1 228 ? 16.469 18.953 15.875 1 96.75 228 GLY B O 1
ATOM 4290 N N . ASP B 1 229 ? 17.484 17.922 17.672 1 96.19 229 ASP B N 1
ATOM 4291 C CA . ASP B 1 229 ? 18.172 16.938 16.844 1 96.19 229 ASP B CA 1
ATOM 4292 C C . ASP B 1 229 ? 17.453 15.602 16.844 1 96.19 229 ASP B C 1
ATOM 4294 O O . ASP B 1 229 ? 17.953 14.617 16.297 1 96.19 229 ASP B O 1
ATOM 4298 N N . ARG B 1 230 ? 16.281 15.609 17.5 1 97.88 230 ARG B N 1
ATOM 4299 C CA . ARG B 1 230 ? 15.562 14.344 17.516 1 97.88 230 ARG B CA 1
ATOM 4300 C C . ARG B 1 230 ? 15.195 13.922 16.094 1 97.88 230 ARG B C 1
ATOM 4302 O O . ARG B 1 230 ? 15.188 14.75 15.172 1 97.88 230 ARG B O 1
ATOM 4309 N N . PRO B 1 231 ? 14.984 12.609 15.891 1 98.25 231 PRO B N 1
ATOM 4310 C CA . PRO B 1 231 ? 14.508 12.195 14.57 1 98.25 231 PRO B CA 1
ATOM 4311 C C . PRO B 1 231 ? 13.062 12.609 14.312 1 98.25 231 PRO B C 1
ATOM 4313 O O . PRO B 1 231 ? 12.172 12.312 15.117 1 98.25 231 PRO B O 1
ATOM 4316 N N . TYR B 1 232 ? 12.852 13.352 13.203 1 98.69 232 TYR B N 1
ATOM 4317 C CA . TYR B 1 232 ? 11.484 13.742 12.875 1 98.69 232 TYR B CA 1
ATOM 4318 C C . TYR B 1 232 ? 11.328 13.977 11.375 1 98.69 232 TYR B C 1
ATOM 4320 O O . TYR B 1 232 ? 12.32 14.094 10.656 1 98.69 232 TYR B O 1
ATOM 4328 N N . THR B 1 233 ? 10.117 13.906 10.922 1 98.81 233 THR B N 1
ATOM 4329 C CA . THR B 1 233 ? 9.672 14.242 9.578 1 98.81 233 THR B CA 1
ATOM 4330 C C . THR B 1 233 ? 8.469 15.18 9.617 1 98.81 233 THR B C 1
ATOM 4332 O O . THR B 1 233 ? 7.559 14.984 10.43 1 98.81 233 THR B O 1
ATOM 4335 N N . VAL B 1 234 ? 8.453 16.188 8.766 1 98.69 234 VAL B N 1
ATOM 4336 C CA . VAL B 1 234 ? 7.363 17.156 8.734 1 98.69 234 VAL B CA 1
ATOM 4337 C C . VAL B 1 234 ? 6.559 16.984 7.449 1 98.69 234 VAL B C 1
ATOM 4339 O O . VAL B 1 234 ? 7.129 16.922 6.355 1 98.69 234 VAL B O 1
ATOM 4342 N N . PHE B 1 235 ? 5.25 16.891 7.578 1 98.75 235 PHE B N 1
ATOM 4343 C CA . PHE B 1 235 ? 4.328 16.859 6.449 1 98.75 235 PHE B CA 1
ATOM 4344 C C . PHE B 1 235 ? 3.395 18.062 6.488 1 98.75 235 PHE B C 1
ATOM 4346 O O . PHE B 1 235 ? 2.861 18.406 7.547 1 98.75 235 PHE B O 1
ATOM 4353 N N . SER B 1 236 ? 3.174 18.688 5.312 1 98.31 236 SER B N 1
ATOM 4354 C CA . SER B 1 236 ? 2.297 19.859 5.195 1 98.31 236 SER B CA 1
ATOM 4355 C C . SER B 1 236 ? 1.544 19.844 3.869 1 98.31 236 SER B C 1
ATOM 4357 O O . SER B 1 236 ? 1.767 18.969 3.027 1 98.31 236 SER B O 1
ATOM 4359 N N . GLY B 1 237 ? 0.547 20.75 3.709 1 97.69 237 GLY B N 1
ATOM 4360 C CA . GLY B 1 237 ? -0.228 20.922 2.492 1 97.69 237 GLY B CA 1
ATOM 4361 C C . GLY B 1 237 ? -0.305 22.375 2.049 1 97.69 237 GLY B C 1
ATOM 4362 O O . GLY B 1 237 ? 0.718 23.062 1.954 1 97.69 237 GLY B O 1
ATOM 4363 N N . HIS B 1 238 ? -1.356 22.875 1.6 1 96.12 238 HIS B N 1
ATOM 4364 C CA . HIS B 1 238 ? -1.761 24.266 1.397 1 96.12 238 HIS B CA 1
ATOM 4365 C C . HIS B 1 238 ? -1.428 24.734 -0.014 1 96.12 238 HIS B C 1
ATOM 4367 O O . HIS B 1 238 ? -2.273 25.312 -0.692 1 96.12 238 HIS B O 1
ATOM 4373 N N . LYS B 1 239 ? -0.261 24.438 -0.521 1 94.25 239 LYS B N 1
ATOM 4374 C CA . LYS B 1 239 ? 0.177 25.016 -1.794 1 94.25 239 LYS B CA 1
ATOM 4375 C C . LYS B 1 239 ? -0.202 24.094 -2.959 1 94.25 239 LYS B C 1
ATOM 4377 O O . LYS B 1 239 ? -0.074 24.484 -4.125 1 94.25 239 LYS B O 1
ATOM 4382 N N . HIS B 1 240 ? -0.598 22.875 -2.76 1 97.06 240 HIS B N 1
ATOM 4383 C CA . HIS B 1 240 ? -1.124 21.922 -3.732 1 97.06 240 HIS B CA 1
ATOM 4384 C C . HIS B 1 240 ? -0.039 21.469 -4.703 1 97.06 240 HIS B C 1
ATOM 4386 O O . HIS B 1 240 ? -0.32 21.219 -5.875 1 97.06 240 HIS B O 1
ATOM 4392 N N . ASN B 1 241 ? 1.14 21.547 -4.301 1 96.38 241 ASN B N 1
ATOM 4393 C CA . ASN B 1 241 ? 2.246 21.047 -5.105 1 96.38 241 ASN B CA 1
ATOM 4394 C C . ASN B 1 241 ? 3.27 20.297 -4.25 1 96.38 241 ASN B C 1
ATOM 4396 O O . ASN B 1 241 ? 3.75 20.844 -3.248 1 96.38 241 ASN B O 1
ATOM 4400 N N . TYR B 1 242 ? 3.586 19.156 -4.656 1 97.94 242 TYR B N 1
ATOM 4401 C CA . TYR B 1 242 ? 4.508 18.312 -3.922 1 97.94 242 TYR B CA 1
ATOM 4402 C C . TYR B 1 242 ? 5.93 18.844 -3.992 1 97.94 242 TYR B C 1
ATOM 4404 O O . TYR B 1 242 ? 6.434 19.156 -5.074 1 97.94 242 TYR B O 1
ATOM 4412 N N . ALA B 1 243 ? 6.59 18.969 -2.904 1 96.88 243 ALA B N 1
ATOM 4413 C CA . ALA B 1 243 ? 7.992 19.359 -2.818 1 96.88 243 ALA B CA 1
ATOM 4414 C C . ALA B 1 243 ? 8.625 18.859 -1.525 1 96.88 243 ALA B C 1
ATOM 4416 O O . ALA B 1 243 ? 8.055 19.016 -0.443 1 96.88 243 ALA B O 1
ATOM 4417 N N . LYS B 1 244 ? 9.711 18.219 -1.673 1 97.31 244 LYS B N 1
ATOM 4418 C CA . LYS B 1 244 ? 10.523 17.812 -0.525 1 97.31 244 LYS B CA 1
ATOM 4419 C C . LYS B 1 244 ? 11.703 18.766 -0.337 1 97.31 244 LYS B C 1
ATOM 4421 O O . LYS B 1 244 ? 12.391 19.109 -1.302 1 97.31 244 LYS B O 1
ATOM 4426 N N . SER B 1 245 ? 11.938 19.234 0.826 1 95.44 245 SER B N 1
ATOM 4427 C CA . SER B 1 245 ? 13.133 19.984 1.188 1 95.44 245 SER B CA 1
ATOM 4428 C C . SER B 1 245 ? 13.805 19.391 2.424 1 95.44 245 SER B C 1
ATOM 4430 O O . SER B 1 245 ? 13.188 18.594 3.15 1 95.44 245 SER B O 1
ATOM 4432 N N . VAL B 1 246 ? 15.039 19.656 2.566 1 95.81 246 VAL B N 1
ATOM 4433 C CA . VAL B 1 246 ? 15.781 19.281 3.766 1 95.81 246 VAL B CA 1
ATOM 4434 C C . VAL B 1 246 ? 16.078 20.531 4.598 1 95.81 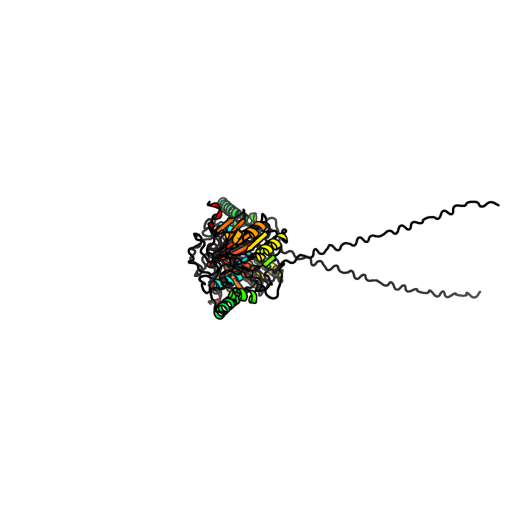246 VAL B C 1
ATOM 4436 O O . VAL B 1 246 ? 16.688 21.484 4.098 1 95.81 246 VAL B O 1
ATOM 4439 N N . ARG B 1 247 ? 15.586 20.531 5.742 1 93.5 247 ARG B N 1
ATOM 4440 C CA . ARG B 1 247 ? 15.773 21.609 6.703 1 93.5 247 ARG B CA 1
ATOM 4441 C C . ARG B 1 247 ? 16.25 21.078 8.047 1 93.5 247 ARG B C 1
ATOM 4443 O O . ARG B 1 247 ? 15.648 20.156 8.602 1 93.5 247 ARG B O 1
ATOM 4450 N N . ARG B 1 248 ? 17.406 21.594 8.516 1 94.62 248 ARG B N 1
ATOM 4451 C CA . ARG B 1 248 ? 18.016 21.156 9.773 1 94.62 248 ARG B CA 1
ATOM 4452 C C . ARG B 1 248 ? 18.297 19.656 9.758 1 94.62 248 ARG B C 1
ATOM 4454 O O . ARG B 1 248 ? 18.047 18.969 10.75 1 94.62 248 ARG B O 1
ATOM 4461 N N . GLY B 1 249 ? 18.625 19.172 8.594 1 95.75 249 GLY B N 1
ATOM 4462 C CA . GLY B 1 249 ? 18.984 17.766 8.414 1 95.75 249 GLY B CA 1
ATOM 4463 C C . GLY B 1 249 ? 17.797 16.828 8.398 1 95.75 249 GLY B C 1
ATOM 4464 O O . GLY B 1 249 ? 17.953 15.617 8.516 1 95.75 249 GLY B O 1
ATOM 4465 N N . ARG B 1 250 ? 16.594 17.422 8.32 1 97.56 250 ARG B N 1
ATOM 4466 C CA . ARG B 1 250 ? 15.367 16.625 8.359 1 97.56 250 ARG B CA 1
ATOM 4467 C C . ARG B 1 250 ? 14.523 16.844 7.113 1 97.56 250 ARG B C 1
ATOM 4469 O O . ARG B 1 250 ? 14.625 17.891 6.465 1 97.56 250 ARG B O 1
ATOM 4476 N N . ASP B 1 251 ? 13.719 15.812 6.77 1 97.69 251 ASP B N 1
ATOM 4477 C CA . ASP B 1 251 ? 12.852 15.898 5.594 1 97.69 251 ASP B CA 1
ATOM 4478 C C . ASP B 1 251 ? 11.586 16.688 5.902 1 97.69 251 ASP B C 1
ATOM 4480 O O . ASP B 1 251 ? 10.891 16.406 6.879 1 97.69 251 ASP B O 1
ATOM 4484 N N . TYR B 1 252 ? 11.305 17.672 5.094 1 97.88 252 TYR B N 1
ATOM 4485 C CA . TYR B 1 252 ? 10.078 18.469 5.109 1 97.88 252 TYR B CA 1
ATOM 4486 C C . TYR B 1 252 ? 9.305 18.297 3.811 1 97.88 252 TYR B C 1
ATOM 4488 O O . TYR B 1 252 ? 9.844 18.516 2.723 1 97.88 252 TYR B O 1
ATOM 4496 N N . TYR B 1 253 ? 8.039 17.938 3.967 1 98.06 253 TYR B N 1
ATOM 4497 C CA . TYR B 1 253 ? 7.242 17.672 2.773 1 98.06 253 TYR B CA 1
ATOM 4498 C C . TYR B 1 253 ? 6.09 18.672 2.67 1 98.06 253 TYR B C 1
ATOM 4500 O O . TYR B 1 253 ? 5.387 18.922 3.65 1 98.06 253 TYR B O 1
ATOM 4508 N N . MET B 1 254 ? 5.957 19.25 1.545 1 97.38 254 MET B N 1
ATOM 4509 C CA . MET B 1 254 ? 4.719 19.844 1.062 1 97.38 254 MET B CA 1
ATOM 4510 C C . MET B 1 254 ? 4.004 18.922 0.088 1 97.38 254 MET B C 1
ATOM 4512 O O . MET B 1 254 ? 4.543 18.594 -0.973 1 97.38 254 MET B O 1
ATOM 4516 N N . LEU B 1 255 ? 2.852 18.562 0.42 1 98.44 255 LEU B N 1
ATOM 4517 C CA . LEU B 1 255 ? 2.166 17.531 -0.35 1 98.44 255 LEU B CA 1
ATOM 4518 C C . LEU B 1 255 ? 1.303 18.141 -1.443 1 98.44 255 LEU B C 1
ATOM 4520 O O . LEU B 1 255 ? 0.936 19.328 -1.36 1 98.44 255 LEU B O 1
ATOM 4524 N N . ALA B 1 256 ? 1.026 17.406 -2.439 1 98.31 256 ALA B N 1
ATOM 4525 C CA . ALA B 1 256 ? 0.15 17.859 -3.518 1 98.31 256 ALA B CA 1
ATOM 4526 C C . ALA B 1 256 ? -1.312 17.844 -3.078 1 98.31 256 ALA B C 1
ATOM 4528 O O . ALA B 1 256 ? -1.681 18.5 -2.105 1 98.31 256 ALA B O 1
ATOM 4529 N N . THR B 1 257 ? -2.174 17.141 -3.867 1 98.56 257 THR B N 1
ATOM 4530 C CA . THR B 1 257 ? -3.578 17.219 -3.484 1 98.56 257 THR B CA 1
ATOM 4531 C C . THR B 1 257 ? -4.195 15.82 -3.4 1 98.56 257 THR B C 1
ATOM 4533 O O . THR B 1 257 ? -3.664 14.867 -3.969 1 98.56 257 THR B O 1
ATOM 4536 N N . THR B 1 258 ? -5.188 15.719 -2.641 1 98.31 258 THR B N 1
ATOM 4537 C CA . THR B 1 258 ? -6.141 14.609 -2.676 1 98.31 258 THR B CA 1
ATOM 4538 C C . THR B 1 258 ? -7.527 15.102 -3.07 1 98.31 258 THR B C 1
ATOM 4540 O O . THR B 1 258 ? -8.508 14.828 -2.375 1 98.31 258 THR B O 1
ATOM 4543 N N . GLY B 1 259 ? -7.539 15.812 -4.117 1 96.31 259 GLY B N 1
ATOM 4544 C CA . GLY B 1 259 ? -8.805 16.297 -4.656 1 96.31 259 GLY B CA 1
ATOM 4545 C C . GLY B 1 259 ? -8.914 17.812 -4.652 1 96.31 259 GLY B C 1
ATOM 4546 O O . GLY B 1 259 ? -9.898 18.359 -5.145 1 96.31 259 GLY B O 1
ATOM 4547 N N . GLY B 1 260 ? -7.953 18.547 -4.168 1 95.19 260 GLY B N 1
ATOM 4548 C CA . GLY B 1 260 ? -7.969 20 -4.145 1 95.19 260 GLY B CA 1
ATOM 4549 C C . GLY B 1 260 ? -7.695 20.625 -5.504 1 95.19 260 GLY B C 1
ATOM 4550 O O . GLY B 1 260 ? -7.523 19.906 -6.496 1 95.19 260 GLY B O 1
ATOM 4551 N N . GLY B 1 261 ? -7.75 21.922 -5.488 1 95.25 261 GLY B N 1
ATOM 4552 C CA . GLY B 1 261 ? -7.484 22.641 -6.723 1 95.25 261 GLY B CA 1
ATOM 4553 C C . GLY B 1 261 ? -6.113 22.359 -7.301 1 95.25 261 GLY B C 1
ATOM 4554 O O . GLY B 1 261 ? -5.102 22.5 -6.613 1 95.25 261 GLY B O 1
ATOM 4555 N N . SER B 1 262 ? -6.043 21.922 -8.523 1 94.25 262 SER B N 1
ATOM 4556 C CA . SER B 1 262 ? -4.816 21.578 -9.234 1 94.25 262 SER B CA 1
ATOM 4557 C C . SER B 1 262 ? -5.066 21.422 -10.727 1 94.25 262 SER B C 1
ATOM 4559 O O . SER B 1 262 ? -6.113 20.922 -11.141 1 94.25 262 SER B O 1
ATOM 4561 N N . ASN B 1 263 ? -4.145 21.891 -11.5 1 94.5 263 ASN B N 1
ATOM 4562 C CA . ASN B 1 263 ? -4.25 21.672 -12.938 1 94.5 263 ASN B CA 1
ATOM 4563 C C . ASN B 1 263 ? -3.666 20.312 -13.336 1 94.5 263 ASN B C 1
ATOM 4565 O O . ASN B 1 263 ? -3.662 19.953 -14.516 1 94.5 263 ASN B O 1
ATOM 4569 N N . LEU B 1 264 ? -3.119 19.609 -12.391 1 96 264 LEU B N 1
ATOM 4570 C CA . LEU B 1 264 ? -2.607 18.266 -12.562 1 96 264 LEU B CA 1
ATOM 4571 C C . LEU B 1 264 ? -1.55 18.219 -13.656 1 96 264 LEU B C 1
ATOM 4573 O O . LEU B 1 264 ? -1.577 17.328 -14.516 1 96 264 LEU B O 1
ATOM 4577 N N . SER B 1 265 ? -0.653 19.172 -13.578 1 96.25 265 SER B N 1
ATOM 4578 C CA . SER B 1 265 ? 0.343 19.328 -14.633 1 96.25 265 SER B CA 1
ATOM 4579 C C . SER B 1 265 ? 1.424 18.266 -14.539 1 96.25 265 SER B C 1
ATOM 4581 O O . SER B 1 265 ? 2.303 18.172 -15.398 1 96.25 265 SER B O 1
ATOM 4583 N N . GLY B 1 266 ? 1.39 17.469 -13.5 1 95.88 266 GLY B N 1
ATOM 4584 C CA . GLY B 1 266 ? 2.252 16.297 -13.516 1 95.88 266 GLY B CA 1
ATOM 4585 C C . GLY B 1 266 ? 3.262 16.281 -12.391 1 95.88 266 GLY B C 1
ATOM 4586 O O . GLY B 1 266 ? 3.352 17.234 -11.617 1 95.88 266 GLY B O 1
ATOM 4587 N N . LYS B 1 267 ? 4.066 15.211 -12.305 1 96.25 267 LYS B N 1
ATOM 4588 C CA . LYS B 1 267 ? 5.008 14.938 -11.227 1 96.25 267 LYS B CA 1
ATOM 4589 C C . LYS B 1 267 ? 6.156 15.938 -11.227 1 96.25 267 LYS B C 1
ATOM 4591 O O . LYS B 1 267 ? 6.621 16.359 -10.164 1 96.25 267 LYS B O 1
ATOM 4596 N N . ASP B 1 268 ? 6.523 16.359 -12.375 1 94.94 268 ASP B N 1
ATOM 4597 C CA . ASP B 1 268 ? 7.648 17.281 -12.484 1 94.94 268 ASP B CA 1
ATOM 4598 C C . ASP B 1 268 ? 7.328 18.609 -11.805 1 94.94 268 ASP B C 1
ATOM 4600 O O . ASP B 1 268 ? 8.227 19.281 -11.281 1 94.94 268 ASP B O 1
ATOM 4604 N N . GLN B 1 269 ? 6.051 18.953 -11.789 1 96.12 269 GLN B N 1
ATOM 4605 C CA . GLN B 1 269 ? 5.617 20.203 -11.18 1 96.12 269 GLN B CA 1
ATOM 4606 C C . GLN B 1 269 ? 5.012 19.969 -9.805 1 96.12 269 GLN B C 1
ATOM 4608 O O . GLN B 1 269 ? 4.523 20.906 -9.164 1 96.12 269 GLN B O 1
ATOM 4613 N N . GLY B 1 270 ? 4.996 18.75 -9.414 1 97.5 270 GLY B N 1
ATOM 4614 C CA . GLY B 1 270 ? 4.441 18.406 -8.109 1 97.5 270 GLY B CA 1
ATOM 4615 C C . GLY B 1 270 ? 2.932 18.531 -8.055 1 97.5 270 GLY B C 1
ATOM 4616 O O . GLY B 1 270 ? 2.359 18.766 -6.992 1 97.5 270 GLY B O 1
ATOM 4617 N N . ARG B 1 271 ? 2.291 18.469 -9.211 1 97.81 271 ARG B N 1
ATOM 4618 C CA . ARG B 1 271 ? 0.847 18.656 -9.281 1 97.81 271 ARG B CA 1
ATOM 4619 C C . ARG B 1 271 ? 0.139 17.391 -9.719 1 97.81 271 ARG B C 1
ATOM 4621 O O . ARG B 1 271 ? 0.082 17.078 -10.914 1 97.81 271 ARG B O 1
ATOM 4628 N N . PHE B 1 272 ? -0.367 16.688 -8.828 1 97.94 272 PHE B N 1
ATOM 4629 C CA . PHE B 1 272 ? -1.041 15.414 -9.016 1 97.94 272 PHE B CA 1
ATOM 4630 C C . PHE B 1 272 ? -1.897 15.07 -7.801 1 97.94 272 PHE B C 1
ATOM 4632 O O . PHE B 1 272 ? -1.77 15.703 -6.746 1 97.94 272 PHE B O 1
ATOM 4639 N N . ASP B 1 273 ? -2.832 14.156 -7.949 1 98.5 273 ASP B N 1
ATOM 4640 C CA . ASP B 1 273 ? -3.619 13.625 -6.836 1 98.5 273 ASP B CA 1
ATOM 4641 C C . ASP B 1 273 ? -2.986 12.359 -6.273 1 98.5 273 ASP B C 1
ATOM 4643 O O . ASP B 1 273 ? -2.643 11.445 -7.023 1 98.5 273 ASP B O 1
ATOM 4647 N N . HIS B 1 274 ? -2.803 12.383 -4.949 1 98.75 274 HIS B N 1
ATOM 4648 C CA . HIS B 1 274 ? -2.135 11.234 -4.348 1 98.75 274 HIS B CA 1
ATOM 4649 C C . HIS B 1 274 ? -2.518 11.078 -2.879 1 98.75 274 HIS B C 1
ATOM 4651 O O . HIS B 1 274 ? -3.191 11.945 -2.316 1 98.75 274 HIS B O 1
ATOM 4657 N N . VAL B 1 275 ? -2.188 9.969 -2.326 1 98.88 275 VAL B N 1
ATOM 4658 C CA . VAL B 1 275 ? -2.055 9.727 -0.893 1 98.88 275 VAL B CA 1
ATOM 4659 C C . VAL B 1 275 ? -0.626 9.297 -0.571 1 98.88 275 VAL B C 1
ATOM 4661 O O . VAL B 1 275 ? 0.085 8.789 -1.438 1 98.88 275 VAL B O 1
ATOM 4664 N N . VAL B 1 276 ? -0.23 9.586 0.613 1 98.94 276 VAL B N 1
ATOM 4665 C CA . VAL B 1 276 ? 1.098 9.164 1.051 1 98.94 276 VAL B CA 1
ATOM 4666 C C . VAL B 1 276 ? 0.987 7.898 1.896 1 98.94 276 VAL B C 1
ATOM 4668 O O . VAL B 1 276 ? 0.218 7.852 2.857 1 98.94 276 VAL B O 1
ATOM 4671 N N . TRP B 1 277 ? 1.654 6.871 1.471 1 98.94 277 TRP B N 1
ATOM 4672 C CA . TRP B 1 277 ? 1.782 5.621 2.211 1 98.94 277 TRP B CA 1
ATOM 4673 C C . TRP B 1 277 ? 3.066 5.602 3.031 1 98.94 277 TRP B C 1
ATOM 4675 O O . TRP B 1 277 ? 4.164 5.734 2.482 1 98.94 277 TRP B O 1
ATOM 4685 N N . VAL B 1 278 ? 2.898 5.48 4.363 1 98.94 278 VAL B N 1
ATOM 4686 C CA . VAL B 1 278 ? 4.066 5.559 5.238 1 98.94 278 VAL B CA 1
ATOM 4687 C C . VAL B 1 278 ? 4.211 4.262 6.023 1 98.94 278 VAL B C 1
ATOM 4689 O O . VAL B 1 278 ? 3.258 3.799 6.656 1 98.94 278 VAL B O 1
ATOM 4692 N N . THR B 1 279 ? 5.363 3.682 5.945 1 98.81 279 THR B N 1
ATOM 4693 C CA . THR B 1 279 ? 5.738 2.594 6.844 1 98.81 279 THR B CA 1
ATOM 4694 C C . THR B 1 279 ? 6.766 3.068 7.863 1 98.81 279 THR B C 1
ATOM 4696 O O . THR B 1 279 ? 7.871 3.48 7.5 1 98.81 279 THR B O 1
ATOM 4699 N N . MET B 1 280 ? 6.371 3.037 9.125 1 98.5 280 MET B N 1
ATOM 4700 C CA . MET B 1 280 ? 7.336 3.361 10.172 1 98.5 280 MET B CA 1
ATOM 4701 C C . MET B 1 280 ? 8.203 2.152 10.5 1 98.5 280 MET B C 1
ATOM 4703 O O . MET B 1 280 ? 7.699 1.114 10.93 1 98.5 280 MET B O 1
ATOM 4707 N N . LYS B 1 281 ? 9.406 2.324 10.234 1 97.75 281 LYS B N 1
ATOM 4708 C CA . LYS B 1 281 ? 10.414 1.338 10.594 1 97.75 281 LYS B CA 1
ATOM 4709 C C . LYS B 1 281 ? 11.305 1.849 11.727 1 97.75 281 LYS B C 1
ATOM 4711 O O . LYS B 1 281 ? 11.156 2.988 12.172 1 97.75 281 LYS B O 1
ATOM 4716 N N . ASP B 1 282 ? 12.219 1.037 12.195 1 93.81 282 ASP B N 1
ATOM 4717 C CA . ASP B 1 282 ? 13.086 1.409 13.312 1 93.81 282 ASP B CA 1
ATOM 4718 C C . ASP B 1 282 ? 13.945 2.621 12.953 1 93.81 282 ASP B C 1
ATOM 4720 O O . ASP B 1 282 ? 14.109 3.531 13.773 1 93.81 282 ASP B O 1
ATOM 4724 N N . ASP B 1 283 ? 14.359 2.654 11.734 1 93.5 283 ASP B N 1
ATOM 4725 C CA . ASP B 1 283 ? 15.312 3.691 11.359 1 93.5 283 ASP B CA 1
ATOM 4726 C C . ASP B 1 283 ? 14.609 4.871 10.695 1 93.5 283 ASP B C 1
ATOM 4728 O O . ASP B 1 283 ? 15.266 5.781 10.18 1 93.5 283 ASP B O 1
ATOM 4732 N N . GLY B 1 284 ? 13.273 4.887 10.68 1 97.19 284 GLY B N 1
ATOM 4733 C CA . GLY B 1 284 ? 12.539 6.016 10.133 1 97.19 284 GLY B CA 1
ATOM 4734 C C . GLY B 1 284 ? 11.445 5.602 9.172 1 97.19 284 GLY B C 1
ATOM 4735 O O . GLY B 1 284 ? 11.25 4.41 8.914 1 97.19 284 GLY B O 1
ATOM 4736 N N . PRO B 1 285 ? 10.805 6.609 8.641 1 98.5 285 PRO B N 1
ATOM 4737 C CA . PRO B 1 285 ? 9.68 6.305 7.754 1 98.5 285 PRO B CA 1
ATOM 4738 C C . PRO B 1 285 ? 10.125 5.945 6.34 1 98.5 285 PRO B C 1
ATOM 4740 O O . PRO B 1 285 ? 11.031 6.582 5.797 1 98.5 285 PRO B O 1
ATOM 4743 N N . VAL B 1 286 ? 9.57 4.875 5.812 1 98.75 286 VAL B N 1
ATOM 4744 C CA . VAL B 1 286 ? 9.594 4.629 4.375 1 98.75 286 VAL B CA 1
ATOM 4745 C C . VAL B 1 286 ? 8.375 5.273 3.725 1 98.75 286 VAL B C 1
ATOM 4747 O O . VAL B 1 286 ? 7.23 4.941 4.062 1 98.75 286 VAL B O 1
ATOM 4750 N N . ILE B 1 287 ? 8.633 6.207 2.812 1 98.62 287 ILE B N 1
ATOM 4751 C CA . ILE B 1 287 ? 7.559 7.043 2.291 1 98.62 287 ILE B CA 1
ATOM 4752 C C . ILE B 1 287 ? 7.32 6.723 0.817 1 98.62 287 ILE B C 1
ATOM 4754 O O . ILE B 1 287 ? 8.266 6.707 0.02 1 98.62 287 ILE B O 1
ATOM 4758 N N . SER B 1 288 ? 6.117 6.426 0.482 1 98.56 288 SER B N 1
ATOM 4759 C CA . SER B 1 288 ? 5.668 6.207 -0.889 1 98.56 288 SER B CA 1
ATOM 4760 C C . SER B 1 288 ? 4.504 7.125 -1.245 1 98.56 288 SER B C 1
ATOM 4762 O O . SER B 1 288 ? 3.551 7.258 -0.474 1 98.56 288 SER B O 1
ATOM 4764 N N . ASN B 1 289 ? 4.664 7.832 -2.352 1 98.75 289 ASN B N 1
ATOM 4765 C CA . ASN B 1 289 ? 3.543 8.562 -2.93 1 98.75 289 ASN B CA 1
ATOM 4766 C C . ASN B 1 289 ? 2.756 7.695 -3.91 1 98.75 289 ASN B C 1
ATOM 4768 O O . ASN B 1 289 ? 3.285 7.281 -4.941 1 98.75 289 ASN B O 1
ATOM 4772 N N . LEU B 1 290 ? 1.5 7.426 -3.604 1 98.88 290 LEU B N 1
ATOM 4773 C CA . LEU B 1 290 ? 0.637 6.617 -4.457 1 98.88 290 LEU B CA 1
ATOM 4774 C C . LEU B 1 290 ? -0.348 7.496 -5.223 1 98.88 290 LEU B C 1
ATOM 4776 O O . LEU B 1 290 ? -1.205 8.148 -4.617 1 98.88 290 LEU B O 1
ATOM 4780 N N . MET B 1 291 ? -0.174 7.48 -6.523 1 98.75 291 MET B N 1
ATOM 4781 C CA . MET B 1 291 ? -1.097 8.25 -7.359 1 98.75 291 MET B CA 1
ATOM 4782 C C . MET B 1 291 ? -2.496 7.641 -7.32 1 98.75 291 MET B C 1
ATOM 4784 O O . MET B 1 291 ? -2.648 6.418 -7.34 1 98.75 291 MET B O 1
ATOM 4788 N N . LEU B 1 292 ? -3.49 8.484 -7.211 1 98.31 292 LEU B N 1
ATOM 4789 C CA . LEU B 1 292 ? -4.852 7.977 -7.086 1 98.31 292 LEU B CA 1
ATOM 4790 C C . LEU B 1 292 ? -5.242 7.16 -8.312 1 98.31 292 LEU B C 1
ATOM 4792 O O . LEU B 1 292 ? -5.898 6.125 -8.195 1 98.31 292 LEU B O 1
ATOM 4796 N N . ASP B 1 293 ? -4.812 7.566 -9.484 1 97.12 293 ASP B N 1
ATOM 4797 C CA . ASP B 1 293 ? -5.191 6.863 -10.703 1 97.12 293 ASP B CA 1
ATOM 4798 C C . ASP B 1 293 ? -4.418 5.555 -10.844 1 97.12 293 ASP B C 1
ATOM 4800 O O . ASP B 1 293 ? -4.676 4.773 -11.766 1 97.12 293 ASP B O 1
ATOM 4804 N N . GLY B 1 294 ? -3.547 5.242 -9.953 1 98.38 294 GLY B N 1
ATOM 4805 C CA . GLY B 1 294 ? -2.754 4.023 -9.992 1 98.38 294 GLY B CA 1
ATOM 4806 C C . GLY B 1 294 ? -3.225 2.973 -9.008 1 98.38 294 GLY B C 1
ATOM 4807 O O . GLY B 1 294 ? -2.574 1.939 -8.836 1 98.38 294 GLY B O 1
ATOM 4808 N N . ILE B 1 295 ? -4.289 3.225 -8.328 1 98.75 295 ILE B N 1
ATOM 4809 C CA . ILE B 1 295 ? -4.855 2.293 -7.359 1 98.75 295 ILE B CA 1
ATOM 4810 C C . ILE B 1 295 ? -6.215 1.797 -7.852 1 98.75 295 ILE B C 1
ATOM 4812 O O . ILE B 1 295 ? -7.172 2.568 -7.926 1 98.75 295 ILE B O 1
ATOM 4816 N N . ASP B 1 296 ? -6.289 0.498 -8.117 1 98.31 296 ASP B N 1
ATOM 4817 C CA . ASP B 1 296 ? -7.535 -0.008 -8.68 1 98.31 296 ASP B CA 1
ATOM 4818 C C . ASP B 1 296 ? -8.031 -1.228 -7.91 1 98.31 296 ASP B C 1
ATOM 4820 O O . ASP B 1 296 ? -7.238 -1.997 -7.371 1 98.31 296 ASP B O 1
ATOM 4824 N N . HIS B 1 297 ? -9.281 -1.417 -7.844 1 97.06 297 HIS B N 1
ATOM 4825 C CA . HIS B 1 297 ? -9.906 -2.566 -7.195 1 97.06 297 HIS B CA 1
ATOM 4826 C C . HIS B 1 297 ? -9.797 -3.814 -8.07 1 97.06 297 HIS B C 1
ATOM 4828 O O . HIS B 1 297 ? -9.359 -3.738 -9.219 1 97.06 297 HIS B O 1
ATOM 4834 N N . LYS B 1 298 ? -10.258 -4.887 -7.57 1 96.56 298 LYS B N 1
ATOM 4835 C CA . LYS B 1 298 ? -10.086 -6.207 -8.172 1 96.56 298 LYS B CA 1
ATOM 4836 C C . LYS B 1 298 ? -10.938 -6.352 -9.43 1 96.56 298 LYS B C 1
ATOM 4838 O O . LYS B 1 298 ? -10.711 -7.258 -10.234 1 96.56 298 LYS B O 1
ATOM 4843 N N . ASN B 1 299 ? -11.922 -5.492 -9.656 1 97 299 ASN B N 1
ATOM 4844 C CA . ASN B 1 299 ? -12.844 -5.648 -10.773 1 97 299 ASN B CA 1
ATOM 4845 C C . ASN B 1 299 ? -12.469 -4.75 -11.945 1 97 299 ASN B C 1
ATOM 4847 O O . ASN B 1 299 ? -13.336 -4.199 -12.617 1 97 299 ASN B O 1
ATOM 4851 N N . ILE B 1 300 ? -11.188 -4.52 -12.164 1 95.88 300 ILE B N 1
ATOM 4852 C CA . ILE B 1 300 ? -10.719 -3.732 -13.305 1 95.88 300 ILE B CA 1
ATOM 4853 C C . ILE B 1 300 ? -11.312 -4.285 -14.594 1 95.88 300 ILE B C 1
ATOM 4855 O O . ILE B 1 300 ? -11.789 -3.523 -15.445 1 95.88 300 ILE B O 1
ATOM 4859 N N . ARG B 1 301 ? -11.203 -5.59 -14.719 1 95 301 ARG B N 1
ATOM 4860 C CA . ARG B 1 301 ? -11.742 -6.344 -15.852 1 95 301 ARG B CA 1
ATOM 4861 C C . ARG B 1 301 ? -12.273 -7.699 -15.398 1 95 301 ARG B C 1
ATOM 4863 O O . ARG B 1 301 ? -11.531 -8.508 -14.828 1 95 301 ARG B O 1
ATOM 4870 N N . THR B 1 302 ? -13.508 -7.918 -15.68 1 95.25 302 THR B N 1
ATOM 4871 C CA . THR B 1 302 ? -14.164 -9.18 -15.344 1 95.25 302 THR B CA 1
ATOM 4872 C C . THR B 1 302 ? -14.578 -9.93 -16.609 1 95.25 302 THR B C 1
ATOM 4874 O O . THR B 1 302 ? -15.047 -9.32 -17.562 1 95.25 302 THR B O 1
ATOM 4877 N N . VAL B 1 303 ? -14.336 -11.203 -16.609 1 92.75 303 VAL B N 1
ATOM 4878 C CA . VAL B 1 303 ? -14.719 -12.055 -17.734 1 92.75 303 VAL B CA 1
ATOM 4879 C C . VAL B 1 303 ? -15.547 -13.234 -17.234 1 92.75 303 VAL B C 1
ATOM 4881 O O . VAL B 1 303 ? -15.391 -13.664 -16.078 1 92.75 303 VAL B O 1
ATOM 4884 N N . PRO B 1 304 ? -16.453 -13.703 -18.062 1 89.19 304 PRO B N 1
ATOM 4885 C CA . PRO B 1 304 ? -17.219 -14.883 -17.641 1 89.19 304 PRO B CA 1
ATOM 4886 C C . PRO B 1 304 ? -16.344 -16.141 -17.531 1 89.19 304 PRO B C 1
ATOM 4888 O O . PRO B 1 304 ? -15.281 -16.219 -18.141 1 89.19 304 PRO B O 1
ATOM 4891 N N . ASP B 1 305 ? -16.875 -16.969 -16.719 1 84.88 305 ASP B N 1
ATOM 4892 C CA . ASP B 1 305 ? -16.234 -18.281 -16.688 1 84.88 305 ASP B CA 1
ATOM 4893 C C . ASP B 1 305 ? -16.406 -18.984 -18.031 1 84.88 305 ASP B C 1
ATOM 4895 O O . ASP B 1 305 ? -17.516 -19.047 -18.578 1 84.88 305 ASP B O 1
ATOM 4899 N N . VAL B 1 306 ? -15.336 -19.266 -18.734 1 71.69 306 VAL B N 1
ATOM 4900 C CA . VAL B 1 306 ? -15.352 -19.859 -20.078 1 71.69 306 VAL B CA 1
ATOM 4901 C C . VAL B 1 306 ? -16.203 -21.125 -20.062 1 71.69 306 VAL B C 1
ATOM 4903 O O . VAL B 1 306 ? -16.75 -21.516 -21.109 1 71.69 306 VAL B O 1
ATOM 4906 N N . ARG B 1 307 ? -16.359 -21.938 -19.109 1 62.75 307 ARG B N 1
ATOM 4907 C CA . ARG B 1 307 ? -17.188 -23.141 -19.172 1 62.75 307 ARG B CA 1
ATOM 4908 C C . ARG B 1 307 ? -18.672 -22.797 -19.203 1 62.75 307 ARG B C 1
ATOM 4910 O O . ARG B 1 307 ? -19.5 -23.641 -19.484 1 62.75 307 ARG B O 1
ATOM 4917 N N . LYS B 1 308 ? -19.234 -21.734 -18.891 1 58.41 308 LYS B N 1
ATOM 4918 C CA . LYS B 1 308 ? -20.672 -21.469 -18.938 1 58.41 308 LYS B CA 1
ATOM 4919 C C . LYS B 1 308 ? -21.125 -21.141 -20.359 1 58.41 308 LYS B C 1
ATOM 4921 O O . LYS B 1 308 ? -22.328 -20.953 -20.609 1 58.41 308 LYS B O 1
ATOM 4926 N N . GLY B 1 309 ? -20.438 -20.891 -21.406 1 39.16 309 GLY B N 1
ATOM 4927 C CA . GLY B 1 309 ? -21.062 -20.688 -22.703 1 39.16 309 GLY B CA 1
ATOM 4928 C C . GLY B 1 309 ? -21.672 -21.953 -23.266 1 39.16 309 GLY B C 1
ATOM 4929 O O . GLY B 1 309 ? -22.156 -21.953 -24.406 1 39.16 309 GLY B O 1
ATOM 4930 N N . LYS B 1 310 ? -21.484 -23.203 -23.031 1 29.05 310 LYS B N 1
ATOM 4931 C CA . LYS B 1 310 ? -22.406 -24.062 -23.766 1 29.05 310 LYS B CA 1
ATOM 4932 C C . LYS B 1 310 ? -23.75 -24.156 -23.047 1 29.05 310 LYS B C 1
ATOM 4934 O O . LYS B 1 310 ? -23.812 -24.234 -21.828 1 29.05 310 LYS B O 1
#

Nearest PDB structures (foldseek):
  3ib7-assembly1_A  TM=7.001E-01  e=3.784E-12  Mycobacterium tuberculosis
  6hmf-assembly2_B  TM=5.336E-01  e=2.156E-08  Pyrococcus abyssi GE5
  5ihe-assembly2_B  TM=5.334E-01  e=2.437E-08  Pyrococcus abyssi GE5
  6hmf-assembly1_A  TM=5.376E-01  e=4.233E-08  Pyrococcus abyssi GE5
  5ihe-assembly1_A  TM=5.315E-01  e=5.088E-08  Pyrococcus abyssi GE5